Protein 5NRH (pdb70)

Secondary structure (DSSP, 8-state):
---GGGG-EEEEE---SSTTHHHHHHHHHHHHHHHHHTT-EEEEE-TTTS-TTHHHHTT--EEEE---SGGGTSSHHHHHHHHTT-EESS--HHHHHHHT-HHHHHHHHHHHT-----EEEEETTS-HHHHHHHHHHHH-S-EEEEESS--SSSPPEEE-SGGGHHHHHHHHHHH-SEEEEEE---EEEEEEEEEETT--PPPEEEE-SSSSS-HIIIII-S--EEESS-S--HHHHHHHHHHHHHHHHHTT--SEEEEEEEEETT--EEEEEEESS---STTSHHHHHHHTTT--HHHHHHHHHHTT--/--GGGG-EEEEE---SSTTHHHHHHHHHHHHHHHHHTT-EEEEE-TTTS-TTHHHHSS--EEEE---SGGGTSSHHHHHHHHTT-EESS--HHHHHHHH-HHHHHHHHHHHT-----EEEEETTS-HHHHHHHHHHHH-SSEEEEESS-GGGTT-EEE-SGGGHHHHHHHHHTT-SEEEEEE---EEEEEEEEEETT--PPPEEEE-SSSS--HHHHHT-S--EEESS-SS-HHHHHHHHHHHHHHHHTTT--SEEEEEEEEETTS-EEEEEEESS---STT-HHHHHHHHTT--HHHHHHHHHHTT--

Solvent-accessible surface area: 24929 Å² total; per-residue (Å²): 135,56,76,46,169,140,1,30,67,0,0,0,0,9,1,4,102,28,104,66,81,125,55,0,19,73,5,0,134,70,0,17,95,3,0,103,98,38,54,7,72,2,62,66,1,22,11,26,137,91,93,2,21,11,1,124,112,75,47,11,60,14,0,2,21,10,7,46,12,42,38,1,14,35,0,38,0,7,0,0,0,53,37,23,61,7,114,27,4,22,3,27,12,28,1,2,9,0,3,48,12,25,14,19,1,0,8,0,0,69,65,25,56,3,42,11,1,55,27,34,29,0,75,111,69,44,92,39,54,41,58,3,128,84,0,34,89,135,22,29,65,36,0,32,4,11,9,1,29,51,63,66,92,30,79,48,91,29,6,123,46,50,130,44,0,37,73,18,0,75,81,8,0,126,80,28,145,32,0,0,0,3,89,6,18,82,66,39,11,22,7,0,2,1,0,0,10,119,27,95,2,18,0,0,77,4,47,26,75,54,94,48,39,47,145,96,6,96,148,104,22,161,83,19,92,52,71,49,116,3,68,41,87,87,77,83,32,59,65,1,35,135,17,0,51,93,0,0,65,20,0,25,1,83,43,10,0,30,0,11,0,37,9,31,86,83,27,70,15,45,0,25,36,7,31,15,12,13,23,5,4,124,145,15,16,1,16,93,0,0,157,56,69,50,21,17,55,32,102,0,0,30,67,2,0,21,91,10,23,172,171,61,44,171,124,2,30,65,0,0,0,0,16,1,4,109,28,97,16,82,102,26,0,50,61,5,0,128,33,0,32,97,3,0,116,100,37,53,5,66,1,59,71,0,5,11,45,134,84,70,3,26,11,0,143,117,72,34,8,78,15,0,2,9,7,4,29,8,35,36,1,36,35,0,38,0,8,0,0,1,55,34,20,60,8,125,28,5,12,2,29,15,27,1,2,7,0,5,38,5,19,18,23,0,1,7,0,0,65,56,24,61,4,44,13,0,61,29,44,29,0,75,113,68,51,94,32,64,48,54,2,118,42,0,32,85,120,15,27,62,39,0,32,0,10,1,1,39,49,18,15,19,46,18,19,87,38,8,134,57,44,143,47,0,38,72,16,0,101,75,3,3,142,68,24,144,25,0,0,0,4,84,10,22,86,64,39,7,25,7,0,5,4,6,0,19,119,30,99,4,20,0,0,81,5,57,27,70,55,102,41,22,45,62,102,9,48,62,110,17,126,88,14,112,55,73,50,118,1,72,36,87,88,78,84,28,62,85,4,38,142,19,0,73,91,0,0,73,20,0,26,1,62,58,4,0,23,0,8,0,35,8,27,89,81,19,70,14,43,0,27,27,10,43,22,17,5,19,1,20,96,94,19,6,0,2,45,0,0,133,55,73,69,22,35,51,32,101,0,0,34,65,1,0,33,56,10,27,172

CATH classification: 3.40.50.20 (+1 more: 3.30.1490.20)

Foldseek 3Di:
DDDLVLQPAEEEEAQEDDPCNPLRNQQSVLLQVLSVVVVHNYDYDYVNPDPPLCCLVVPPQEYEQSDDDDCSQQQNVLVVCVVSNYFYFKFHRQLRNLQLQQQVLVVLCVVVVQFAFDKDKDFQPDPLLVVLVVRCVVQNDFKWKAARNHPDPDFIDTRGDSVCRSVSRNVNNVTHRMIIIGRDADDFFKWKAWFAAPDPFFIWTWAFPDDDCGPCSVPPDPPIDTDPVRPDDPVLRVVVNVSFVVSSVSSRIDRGWMWIWTAHNVGDIHTRGIGRNFGRHPVTDVQVRCVVVPQHSSNRSVRSSVVSRD/DQLCLQWAEEEAFQEDDPCSVLRVQLSVLLQVLSVVVVHNYDYDHVVVDDDLCCLVVTNQEYEQSYFDDCSQQQNVLVVCVVSNHFYFKFHNQLRNCQLQQVNLVVLCVVVVQFAFDKDKDFAPDPLLVVLVVRCVPQNDFKWKAARHDPLQPLTDTRGDSVCRSVSNNSRNVVHRMMMIGRDADQWFKWKAWFAAPDDFFIKTKAFPDDDCHSCNAPPDDPIDIDPVRPDDPVLRVVVNVSQVVSSVSSRIDGGWMWIWTAHNVGDIHTRGIGRNFGRRVPTPVQVRCVSVPHHSSNRSVRSSVVSND

Organism: Burkholderia pseudomallei (strain K96243) (NCBI:txid272560)

Sequence (619 aa):
GIDPKRFGKVAVLLGGDDSAEREEVSLNSGRLVLQGLRDAGIDAHPFDPAQRPLAALKDEGFVRAFNALHGGYGENGQIQGALDFYGIRRYTGSGVLGSALGLDKKFRTKLVWQQTGIPTPPFETVMRGDDYAARAQDIVAKLGVPLFVKPASSEGSSVAVEKVKSADALPAALEEAAKHDKIVIVEKSIEGGGEYTACIAADLDLPLIRIVPAGEFYDYHAKYIANDTQYLIPCGLDAAKEAEFKRIARRAFDVLGCTTDDWGRADFMLDAAGNPYFLEVNTAPGMTDHSLPPKAARAVGIGYSELVVKVLSLTLDIDPKRFGKVAVLLGGDSAEREVSLNSGRLVLQGLRDAGIDAHPFDPAQQRPLAALKDEGFVVRAFNALHGGYGEENGQIQGALDFYGIRYTGSGVLGSALGLDKFRTKLVWQQTGIPTPPFETVMRGDDYAARRAQDIVAKLGVPLFVKPASEGSSVAVEKVKSADDALPAALEEAAKHDKIVIVEKSIEEGGGEYTACIAADLDLPLIRIVPAGEEFYDYHAKYIANDTQQYLIPCGLDAAKEAEFKRIARRAFDVLGCTDWGRADFMLDAAGNPYFLEVNTAPGMTDHSLPPKAARAVGIGYSELVVKVLSLTLD

Structure (mmCIF, N/CA/C/O backbone):
data_5NRH
#
_entry.id   5NRH
#
_cell.length_a   69.648
_cell.length_b   61.150
_cell.length_c   70.079
_cell.angle_alpha   90.00
_cell.angle_beta   90.17
_cell.angle_gamma   90.00
#
_symmetry.space_group_name_H-M   'P 1 21 1'
#
loop_
_entity.id
_entity.type
_entity.pdbx_description
1 polymer 'D-alanine--D-alanine ligase'
2 non-polymer 'ADENOSINE MONOPHOSPHATE'
3 non-polymer 'MAGNESIUM ION'
4 non-polymer 'SULFATE ION'
5 non-polymer 1,2-ETHANEDIOL
6 water water
#
loop_
_atom_site.group_PDB
_atom_site.id
_atom_site.type_symbol
_atom_site.label_atom_id
_atom_site.label_alt_id
_atom_site.label_comp_id
_atom_site.label_asym_id
_atom_site.label_entity_id
_atom_site.label_seq_id
_atom_site.pdbx_PDB_ins_code
_atom_site.Cartn_x
_atom_site.Cartn_y
_atom_site.Cartn_z
_atom_site.occupancy
_atom_site.B_iso_or_equiv
_atom_site.auth_seq_id
_atom_site.auth_comp_id
_atom_site.auth_asym_id
_atom_site.auth_atom_id
_atom_site.pdbx_PDB_model_num
ATOM 1 N N . GLY A 1 3 ? 66.696 43.445 81.806 1.00 50.63 3 GLY A N 1
ATOM 2 C CA . GLY A 1 3 ? 66.727 44.865 82.318 1.00 48.71 3 GLY A CA 1
ATOM 3 C C . GLY A 1 3 ? 66.723 45.895 81.186 1.00 39.05 3 GLY A C 1
ATOM 4 O O . GLY A 1 3 ? 67.710 46.552 80.951 1.00 55.35 3 GLY A O 1
ATOM 5 N N . ILE A 1 4 ? 65.583 45.972 80.486 1.00 40.61 4 ILE A N 1
ATOM 6 C CA . ILE A 1 4 ? 65.320 46.848 79.328 1.00 36.92 4 ILE A CA 1
ATOM 7 C C . ILE A 1 4 ? 64.478 48.009 79.766 1.00 32.46 4 ILE A C 1
ATOM 8 O O . ILE A 1 4 ? 63.457 47.821 80.376 1.00 36.51 4 ILE A O 1
ATOM 13 N N . ASP A 1 5 ? 64.905 49.233 79.451 1.00 32.77 5 ASP A N 1
ATOM 14 C CA . ASP A 1 5 ? 64.147 50.408 79.744 1.00 32.93 5 ASP A CA 1
ATOM 15 C C . ASP A 1 5 ? 62.805 50.262 79.032 1.00 33.21 5 ASP A C 1
ATOM 16 O O . ASP A 1 5 ? 62.782 50.043 77.813 1.00 32.11 5 ASP A O 1
ATOM 21 N N . PRO A 1 6 ? 61.678 50.359 79.778 1.00 30.97 6 PRO A N 1
ATOM 22 C CA . PRO A 1 6 ? 60.380 50.112 79.064 1.00 30.53 6 PRO A CA 1
ATOM 23 C C . PRO A 1 6 ? 60.134 51.117 77.929 1.00 27.51 6 PRO A C 1
ATOM 24 O O . PRO A 1 6 ? 59.345 50.865 77.031 1.00 25.99 6 PRO A O 1
ATOM 28 N N . LYS A 1 7 ? 60.788 52.261 77.932 1.00 30.43 7 LYS A N 1
ATOM 29 C CA . LYS A 1 7 ? 60.720 53.234 76.834 1.00 28.79 7 LYS A CA 1
ATOM 30 C C . LYS A 1 7 ? 61.156 52.682 75.512 1.00 26.65 7 LYS A C 1
ATOM 31 O O . LYS A 1 7 ? 60.576 53.060 74.469 1.00 28.87 7 LYS A O 1
ATOM 37 N N . ARG A 1 8 ? 62.070 51.724 75.513 1.00 27.59 8 ARG A N 1
ATOM 38 C CA . ARG A 1 8 ? 62.581 51.130 74.293 1.00 26.87 8 ARG A CA 1
ATOM 39 C C . ARG A 1 8 ? 61.487 50.403 73.499 1.00 25.01 8 ARG A C 1
ATOM 40 O O . ARG A 1 8 ? 61.575 50.253 72.238 1.00 27.10 8 ARG A O 1
ATOM 55 N N . PHE A 1 9 ? 60.454 49.957 74.196 1.00 23.49 9 PHE A N 1
ATOM 56 C CA . PHE A 1 9 ? 59.332 49.345 73.530 1.00 19.96 9 PHE A CA 1
ATOM 57 C C . PHE A 1 9 ? 58.366 50.283 72.820 1.00 19.59 9 PHE A C 1
ATOM 58 O O . PHE A 1 9 ? 57.612 49.821 71.915 1.00 18.96 9 PHE A O 1
ATOM 66 N N . GLY A 1 10 ? 58.363 51.555 73.187 1.00 19.45 10 GLY A N 1
ATOM 67 C CA . GLY A 1 10 ? 57.473 52.486 72.498 1.00 20.46 10 GLY A CA 1
ATOM 68 C C . GLY A 1 10 ? 56.014 52.125 72.776 1.00 18.31 10 GLY A C 1
ATOM 69 O O . GLY A 1 10 ? 55.661 51.567 73.860 1.00 18.60 10 GLY A O 1
ATOM 70 N N . LYS A 1 11 ? 55.177 52.538 71.862 1.00 17.20 11 LYS A N 1
ATOM 71 C CA . LYS A 1 11 ? 53.731 52.375 71.981 1.00 15.43 11 LYS A CA 1
ATOM 72 C C . LYS A 1 11 ? 53.284 51.005 71.469 1.00 16.00 11 LYS A C 1
ATOM 73 O O . LYS A 1 11 ? 53.506 50.673 70.311 1.00 15.49 11 LYS A O 1
ATOM 79 N N . VAL A 1 12 ? 52.744 50.182 72.364 1.00 14.54 12 VAL A N 1
ATOM 80 C CA . VAL A 1 12 ? 52.516 48.760 72.161 1.00 14.62 12 VAL A CA 1
ATOM 81 C C . VAL A 1 12 ? 51.034 48.456 72.144 1.00 14.89 12 VAL A C 1
ATOM 82 O O . VAL A 1 12 ? 50.282 48.898 72.999 1.00 15.68 12 VAL A O 1
ATOM 86 N N . ALA A 1 13 ? 50.615 47.669 71.142 1.00 13.81 13 ALA A N 1
ATOM 87 C CA . ALA A 1 13 ? 49.241 47.155 71.117 1.00 13.56 13 ALA A CA 1
ATOM 88 C C . ALA A 1 13 ? 49.217 45.702 71.581 1.00 13.66 13 ALA A C 1
ATOM 89 O O . ALA A 1 13 ? 50.148 44.933 71.311 1.00 16.17 13 ALA A O 1
ATOM 91 N N . VAL A 1 14 ? 48.196 45.342 72.366 1.00 12.90 14 VAL A N 1
ATOM 92 C CA . VAL A 1 14 ? 47.954 43.933 72.650 1.00 13.43 14 VAL A CA 1
ATOM 93 C C . VAL A 1 14 ? 46.749 43.534 71.807 1.00 12.63 14 VAL A C 1
ATOM 94 O O . VAL A 1 14 ? 45.663 44.047 72.015 1.00 14.50 14 VAL A O 1
ATOM 98 N N . LEU A 1 15 ? 47.002 42.659 70.820 1.00 12.88 15 LEU A N 1
ATOM 99 C CA . LEU A 1 15 ? 45.937 42.239 69.917 1.00 14.05 15 LEU A CA 1
ATOM 100 C C . LEU A 1 15 ? 45.140 41.144 70.640 1.00 13.20 15 LEU A C 1
ATOM 101 O O . LEU A 1 15 ? 45.731 40.106 71.040 1.00 14.59 15 LEU A O 1
ATOM 106 N N . LEU A 1 16 ? 43.856 41.361 70.850 1.00 14.69 16 LEU A N 1
ATOM 107 C CA . LEU A 1 16 ? 43.025 40.457 71.582 1.00 14.89 16 LEU A CA 1
ATOM 108 C C . LEU A 1 16 ? 41.627 40.439 71.077 1.00 18.50 16 LEU A C 1
ATOM 109 O O . LEU A 1 16 ? 41.190 41.400 70.466 1.00 18.74 16 LEU A O 1
ATOM 114 N N . GLY A 1 17 ? 40.909 39.356 71.361 1.00 17.71 17 GLY A N 1
ATOM 115 C CA . GLY A 1 17 ? 39.522 39.253 70.956 1.00 19.15 17 GLY A CA 1
ATOM 116 C C . GLY A 1 17 ? 39.399 38.624 69.599 1.00 22.15 17 GLY A C 1
ATOM 117 O O . GLY A 1 17 ? 39.571 37.403 69.455 1.00 20.99 17 GLY A O 1
ATOM 118 N N . GLY A 1 18 ? 39.157 39.458 68.589 1.00 20.24 18 GLY A N 1
ATOM 119 C CA . GLY A 1 18 ? 38.933 38.933 67.236 1.00 21.78 18 GLY A CA 1
ATOM 120 C C . GLY A 1 18 ? 37.588 38.324 67.039 1.00 22.08 18 GLY A C 1
ATOM 121 O O . GLY A 1 18 ? 36.700 38.468 67.855 1.00 26.46 18 GLY A O 1
ATOM 122 N N . ASP A 1 19 ? 37.453 37.594 65.922 1.00 23.86 19 ASP A N 1
ATOM 123 C CA A ASP A 1 19 ? 36.179 37.043 65.416 0.50 25.35 19 ASP A CA 1
ATOM 124 C CA B ASP A 1 19 ? 36.135 37.047 65.484 0.50 27.22 19 ASP A CA 1
ATOM 125 C C . ASP A 1 19 ? 36.106 35.515 65.545 1.00 24.84 19 ASP A C 1
ATOM 126 O O . ASP A 1 19 ? 35.050 34.910 65.271 1.00 32.47 19 ASP A O 1
ATOM 135 N N . SER A 1 20 ? 37.234 34.875 65.875 1.00 25.56 20 SER A N 1
ATOM 136 C CA . SER A 1 20 ? 37.301 33.411 65.815 1.00 26.47 20 SER A CA 1
ATOM 137 C C . SER A 1 20 ? 36.524 32.733 66.954 1.00 28.37 20 SER A C 1
ATOM 138 O O . SER A 1 20 ? 36.097 33.355 67.903 1.00 28.18 20 SER A O 1
ATOM 141 N N . ALA A 1 21 ? 36.362 31.419 66.819 1.00 27.73 21 ALA A N 1
ATOM 142 C CA . ALA A 1 21 ? 35.752 30.599 67.855 1.00 27.31 21 ALA A CA 1
ATOM 143 C C . ALA A 1 21 ? 36.543 30.595 69.152 1.00 30.24 21 ALA A C 1
ATOM 144 O O . ALA A 1 21 ? 36.026 30.136 70.166 1.00 33.79 21 ALA A O 1
ATOM 146 N N . GLU A 1 22 ? 37.761 31.138 69.131 1.00 27.08 22 GLU A N 1
ATOM 147 C CA . GLU A 1 22 ? 38.603 31.232 70.341 1.00 25.98 22 GLU A CA 1
ATOM 148 C C . GLU A 1 22 ? 38.734 32.660 70.806 1.00 27.58 22 GLU A C 1
ATOM 149 O O . GLU A 1 22 ? 39.640 32.960 71.607 1.00 26.17 22 GLU A O 1
ATOM 155 N N . ARG A 1 23 ? 37.711 33.468 70.507 1.00 27.09 23 ARG A N 1
ATOM 156 C CA . ARG A 1 23 ? 37.665 34.883 70.989 1.00 33.90 23 ARG A CA 1
ATOM 157 C C . ARG A 1 23 ? 37.798 34.917 72.542 1.00 30.75 23 ARG A C 1
ATOM 158 O O . ARG A 1 23 ? 38.476 35.784 73.063 1.00 29.39 23 ARG A O 1
ATOM 166 N N . GLU A 1 24 ? 37.085 34.030 73.235 1.00 30.96 24 GLU A N 1
ATOM 167 C CA A GLU A 1 24 ? 37.086 34.153 74.704 0.50 30.47 24 GLU A CA 1
ATOM 168 C CA B GLU A 1 24 ? 37.044 34.003 74.701 0.50 32.06 24 GLU A CA 1
ATOM 169 C C . GLU A 1 24 ? 38.428 33.754 75.357 1.00 26.56 24 GLU A C 1
ATOM 170 O O . GLU A 1 24 ? 38.803 34.468 76.250 1.00 32.58 24 GLU A O 1
ATOM 181 N N . VAL A 1 25 ? 39.197 32.774 74.888 1.00 23.87 25 VAL A N 1
ATOM 182 C CA . VAL A 1 25 ? 40.524 32.461 75.439 1.00 23.67 25 VAL A CA 1
ATOM 183 C C . VAL A 1 25 ? 41.422 33.644 75.098 1.00 21.37 25 VAL A C 1
ATOM 184 O O . VAL A 1 25 ? 42.341 34.019 75.859 1.00 21.34 25 VAL A O 1
ATOM 188 N N . SER A 1 26 ? 41.243 34.232 73.915 1.00 21.57 26 SER A N 1
ATOM 189 C CA . SER A 1 26 ? 42.030 35.394 73.511 1.00 19.44 26 SER A CA 1
ATOM 190 C C . SER A 1 26 ? 41.751 36.603 74.378 1.00 18.40 26 SER A C 1
ATOM 191 O O . SER A 1 26 ? 42.685 37.316 74.746 1.00 17.74 26 SER A O 1
ATOM 194 N N . LEU A 1 27 ? 40.474 36.895 74.646 1.00 19.55 27 LEU A N 1
ATOM 195 C CA . LEU A 1 27 ? 40.177 38.019 75.551 1.00 21.58 27 LEU A CA 1
ATOM 196 C C . LEU A 1 27 ? 40.880 37.797 76.917 1.00 19.97 27 LEU A C 1
ATOM 197 O O . LEU A 1 27 ? 41.492 38.699 77.489 1.00 20.03 27 LEU A O 1
ATOM 202 N N . ASN A 1 28 ? 40.772 36.583 77.435 1.00 23.04 28 ASN A N 1
ATOM 203 C CA . ASN A 1 28 ? 41.368 36.239 78.762 1.00 23.14 28 ASN A CA 1
ATOM 204 C C . ASN A 1 28 ? 42.876 36.404 78.722 1.00 20.67 28 ASN A C 1
ATOM 205 O O . ASN A 1 28 ? 43.480 37.026 79.603 1.00 21.05 28 ASN A O 1
ATOM 210 N N . SER A 1 29 ? 43.505 35.811 77.758 1.00 19.86 29 SER A N 1
ATOM 211 C CA . SER A 1 29 ? 44.949 35.862 77.600 1.00 18.17 29 SER A CA 1
ATOM 212 C C . SER A 1 29 ? 45.379 37.351 77.429 1.00 16.54 29 SER A C 1
ATOM 213 O O . SER A 1 29 ? 46.286 37.828 78.052 1.00 16.84 29 SER A O 1
ATOM 216 N N . GLY A 1 30 ? 44.735 38.050 76.496 1.00 15.84 30 GLY A N 1
ATOM 217 C CA . GLY A 1 30 ? 45.146 39.409 76.173 1.00 15.72 30 GLY A CA 1
ATOM 218 C C . GLY A 1 30 ? 45.010 40.383 77.311 1.00 15.20 30 GLY A C 1
ATOM 219 O O . GLY A 1 30 ? 45.864 41.225 77.489 1.00 14.75 30 GLY A O 1
ATOM 220 N N . ARG A 1 31 ? 43.952 40.254 78.089 1.00 16.97 31 ARG A N 1
ATOM 221 C CA . ARG A 1 31 ? 43.815 41.139 79.258 1.00 16.81 31 ARG A CA 1
ATOM 222 C C . ARG A 1 31 ? 44.949 40.896 80.252 1.00 15.75 31 ARG A C 1
ATOM 223 O O . ARG A 1 31 ? 45.488 41.850 80.822 1.00 16.86 31 ARG A O 1
ATOM 231 N N . LEU A 1 32 ? 45.367 39.656 80.430 1.00 16.06 32 LEU A N 1
ATOM 232 C CA . LEU A 1 32 ? 46.474 39.378 81.316 1.00 16.20 32 LEU A CA 1
ATOM 233 C C . LEU A 1 32 ? 47.795 39.815 80.767 1.00 14.64 32 LEU A C 1
ATOM 234 O O . LEU A 1 32 ? 48.642 40.330 81.490 1.00 16.53 32 LEU A O 1
ATOM 239 N N . VAL A 1 33 ? 48.001 39.671 79.456 1.00 14.41 33 VAL A N 1
ATOM 240 C CA . VAL A 1 33 ? 49.195 40.108 78.834 1.00 13.87 33 VAL A CA 1
ATOM 241 C C . VAL A 1 33 ? 49.312 41.629 78.986 1.00 14.32 33 VAL A C 1
ATOM 242 O O . VAL A 1 33 ? 50.373 42.158 79.309 1.00 14.96 33 VAL A O 1
ATOM 246 N N . LEU A 1 34 ? 48.207 42.329 78.711 1.00 14.33 34 LEU A N 1
ATOM 247 C CA . LEU A 1 34 ? 48.161 43.757 78.832 1.00 15.00 34 LEU A CA 1
ATOM 248 C C . LEU A 1 34 ? 48.616 44.194 80.275 1.00 15.57 34 LEU A C 1
ATOM 249 O O . LEU A 1 34 ? 49.466 45.097 80.428 1.00 17.67 34 LEU A O 1
ATOM 254 N N . GLN A 1 35 ? 48.078 43.513 81.310 1.00 16.22 35 GLN A N 1
ATOM 255 C CA . GLN A 1 35 ? 48.456 43.866 82.677 1.00 19.00 35 GLN A CA 1
ATOM 256 C C . GLN A 1 35 ? 49.939 43.540 82.888 1.00 17.37 35 GLN A C 1
ATOM 257 O O . GLN A 1 35 ? 50.647 44.262 83.567 1.00 19.41 35 GLN A O 1
ATOM 263 N N . GLY A 1 36 ? 50.412 42.406 82.403 1.00 16.61 36 GLY A N 1
ATOM 264 C CA . GLY A 1 36 ? 51.814 42.097 82.507 1.00 17.55 36 GLY A CA 1
ATOM 265 C C . GLY A 1 36 ? 52.783 43.109 81.943 1.00 17.74 36 GLY A C 1
ATOM 266 O O . GLY A 1 36 ? 53.842 43.408 82.491 1.00 19.02 36 GLY A O 1
ATOM 267 N N . LEU A 1 37 ? 52.417 43.632 80.760 1.00 16.94 37 LEU A N 1
ATOM 268 C CA . LEU A 1 37 ? 53.214 44.677 80.145 1.00 17.31 37 LEU A CA 1
ATOM 269 C C . LEU A 1 37 ? 53.118 45.980 80.935 1.00 17.87 37 LEU A C 1
ATOM 270 O O . LEU A 1 37 ? 54.138 46.659 81.127 1.00 20.97 37 LEU A O 1
ATOM 275 N N . ARG A 1 38 ? 51.923 46.340 81.366 1.00 18.58 38 ARG A N 1
ATOM 276 C CA . ARG A 1 38 ? 51.783 47.626 82.104 1.00 21.54 38 ARG A CA 1
ATOM 277 C C . ARG A 1 38 ? 52.462 47.489 83.479 1.00 22.79 38 ARG A C 1
ATOM 278 O O . ARG A 1 38 ? 53.021 48.468 83.989 1.00 24.89 38 ARG A O 1
ATOM 293 N N . ASP A 1 39 ? 52.501 46.291 84.077 1.00 24.12 39 ASP A N 1
ATOM 294 C CA . ASP A 1 39 ? 53.228 46.083 85.336 1.00 25.22 39 ASP A CA 1
ATOM 295 C C . ASP A 1 39 ? 54.694 46.372 85.163 1.00 27.47 39 ASP A C 1
ATOM 296 O O . ASP A 1 39 ? 55.351 46.806 86.125 1.00 30.61 39 ASP A O 1
ATOM 301 N N . ALA A 1 40 ? 55.226 46.206 83.968 1.00 23.70 40 ALA A N 1
ATOM 302 C CA . ALA A 1 40 ? 56.611 46.531 83.668 1.00 28.31 40 ALA A CA 1
ATOM 303 C C . ALA A 1 40 ? 56.845 47.989 83.238 1.00 26.75 40 ALA A C 1
ATOM 304 O O . ALA A 1 40 ? 57.990 48.357 82.851 1.00 32.81 40 ALA A O 1
ATOM 306 N N . GLY A 1 41 ? 55.774 48.800 83.278 1.00 23.96 41 GLY A N 1
ATOM 307 C CA . GLY A 1 41 ? 55.800 50.224 82.855 1.00 22.93 41 GLY A CA 1
ATOM 308 C C . GLY A 1 41 ? 55.860 50.439 81.370 1.00 23.10 41 GLY A C 1
ATOM 309 O O . GLY A 1 41 ? 56.224 51.519 80.887 1.00 28.41 41 GLY A O 1
ATOM 310 N N . ILE A 1 42 ? 55.382 49.466 80.593 1.00 22.08 42 ILE A N 1
ATOM 311 C CA . ILE A 1 42 ? 55.373 49.579 79.137 1.00 19.04 42 ILE A CA 1
ATOM 312 C C . ILE A 1 42 ? 54.053 50.246 78.690 1.00 20.60 42 ILE A C 1
ATOM 313 O O . ILE A 1 42 ? 53.022 50.026 79.276 1.00 19.55 42 ILE A O 1
ATOM 318 N N . ASP A 1 43 ? 54.164 51.080 77.632 1.00 19.74 43 ASP A N 1
ATOM 319 C CA . ASP A 1 43 ? 53.058 51.870 77.126 1.00 18.86 43 ASP A CA 1
ATOM 320 C C . ASP A 1 43 ? 52.170 50.988 76.219 1.00 18.73 43 ASP A C 1
ATOM 321 O O . ASP A 1 43 ? 52.092 51.122 75.002 1.00 18.70 43 ASP A O 1
ATOM 326 N N . ALA A 1 44 ? 51.402 50.112 76.859 1.00 17.98 44 ALA A N 1
ATOM 327 C CA . ALA A 1 44 ? 50.626 49.131 76.185 1.00 16.33 44 ALA A CA 1
ATOM 328 C C . ALA A 1 44 ? 49.152 49.418 76.272 1.00 16.46 44 ALA A C 1
ATOM 329 O O . ALA A 1 44 ? 48.654 49.890 77.314 1.00 17.53 44 ALA A O 1
ATOM 331 N N . HIS A 1 45 ? 48.443 49.027 75.194 1.00 15.85 45 HIS A N 1
ATOM 332 C CA . HIS A 1 45 ? 47.023 49.341 75.048 1.00 15.87 45 HIS A CA 1
ATOM 333 C C . HIS A 1 45 ? 46.344 48.168 74.339 1.00 14.42 45 HIS A C 1
ATOM 334 O O . HIS A 1 45 ? 46.947 47.575 73.473 1.00 16.55 45 HIS A O 1
ATOM 341 N N . PRO A 1 46 ? 45.102 47.878 74.716 1.00 16.10 46 PRO A N 1
ATOM 342 C CA . PRO A 1 46 ? 44.406 46.835 74.029 1.00 16.77 46 PRO A CA 1
ATOM 343 C C . PRO A 1 46 ? 43.988 47.268 72.634 1.00 16.64 46 PRO A C 1
ATOM 344 O O . PRO A 1 46 ? 43.717 48.439 72.399 1.00 18.71 46 PRO A O 1
ATOM 348 N N . PHE A 1 47 ? 43.873 46.279 71.752 1.00 15.59 47 PHE A N 1
ATOM 349 C CA . PHE A 1 47 ? 43.450 46.541 70.339 1.00 15.73 47 PHE A CA 1
ATOM 350 C C . PHE A 1 47 ? 42.729 45.310 69.839 1.00 15.82 47 PHE A C 1
ATOM 351 O O . PHE A 1 47 ? 43.397 44.292 69.583 1.00 16.00 47 PHE A O 1
ATOM 359 N N . ASP A 1 48 ? 41.411 45.393 69.718 1.00 16.80 48 ASP A N 1
ATOM 360 C CA . ASP A 1 48 ? 40.670 44.270 69.249 1.00 19.44 48 ASP A CA 1
ATOM 361 C C . ASP A 1 48 ? 40.399 44.503 67.754 1.00 19.14 48 ASP A C 1
ATOM 362 O O . ASP A 1 48 ? 39.582 45.345 67.373 1.00 19.99 48 ASP A O 1
ATOM 367 N N . PRO A 1 49 ? 41.045 43.670 66.892 1.00 18.10 49 PRO A N 1
ATOM 368 C CA . PRO A 1 49 ? 40.854 43.915 65.444 1.00 20.72 49 PRO A CA 1
ATOM 369 C C . PRO A 1 49 ? 39.468 43.619 64.910 1.00 21.38 49 PRO A C 1
ATOM 370 O O . PRO A 1 49 ? 39.193 43.934 63.755 1.00 22.87 49 PRO A O 1
ATOM 374 N N . ALA A 1 50 ? 38.604 42.985 65.697 1.00 22.17 50 ALA A N 1
ATOM 375 C CA . ALA A 1 50 ? 37.270 42.768 65.246 1.00 22.70 50 ALA A CA 1
ATOM 376 C C . ALA A 1 50 ? 36.466 44.033 65.395 1.00 21.34 50 ALA A C 1
ATOM 377 O O . ALA A 1 50 ? 35.419 44.149 64.741 1.00 23.56 50 ALA A O 1
ATOM 379 N N . GLN A 1 51 ? 36.945 44.972 66.222 1.00 23.07 51 GLN A N 1
ATOM 380 C CA . GLN A 1 51 ? 36.187 46.148 66.596 1.00 22.46 51 GLN A CA 1
ATOM 381 C C . GLN A 1 51 ? 36.839 47.480 66.434 1.00 22.75 51 GLN A C 1
ATOM 382 O O . GLN A 1 51 ? 36.257 48.505 66.798 1.00 26.10 51 GLN A O 1
ATOM 388 N N . ARG A 1 52 ? 37.963 47.498 65.799 1.00 23.77 52 ARG A N 1
ATOM 389 C CA . ARG A 1 52 ? 38.715 48.692 65.534 1.00 22.80 52 ARG A CA 1
ATOM 390 C C . ARG A 1 52 ? 39.300 48.492 64.168 1.00 22.96 52 ARG A C 1
ATOM 391 O O . ARG A 1 52 ? 39.646 47.378 63.841 1.00 23.18 52 ARG A O 1
ATOM 399 N N . PRO A 1 53 ? 39.462 49.551 63.374 1.00 21.47 53 PRO A N 1
ATOM 400 C CA . PRO A 1 53 ? 40.071 49.358 62.071 1.00 21.55 53 PRO A CA 1
ATOM 401 C C . PRO A 1 53 ? 41.561 49.063 62.178 1.00 19.81 53 PRO A C 1
ATOM 402 O O . PRO A 1 53 ? 42.295 49.786 62.899 1.00 19.13 53 PRO A O 1
ATOM 406 N N . LEU A 1 54 ? 42.051 48.048 61.459 1.00 18.47 54 LEU A N 1
ATOM 407 C CA . LEU A 1 54 ? 43.450 47.667 61.617 1.00 21.69 54 LEU A CA 1
ATOM 408 C C . LEU A 1 54 ? 44.454 48.751 61.288 1.00 18.58 54 LEU A C 1
ATOM 409 O O . LEU A 1 54 ? 45.522 48.840 61.897 1.00 19.39 54 LEU A O 1
ATOM 414 N N . ALA A 1 55 ? 44.101 49.603 60.299 1.00 18.74 55 ALA A N 1
ATOM 415 C CA . ALA A 1 55 ? 44.986 50.692 59.883 1.00 20.92 55 ALA A CA 1
ATOM 416 C C . ALA A 1 55 ? 45.283 51.647 61.017 1.00 18.11 55 ALA A C 1
ATOM 417 O O . ALA A 1 55 ? 46.288 52.360 60.930 1.00 17.97 55 ALA A O 1
ATOM 419 N N . ALA A 1 56 ? 44.403 51.705 62.011 1.00 17.68 56 ALA A N 1
ATOM 420 C CA . ALA A 1 56 ? 44.658 52.563 63.212 1.00 17.75 56 ALA A CA 1
ATOM 421 C C . ALA A 1 56 ? 45.928 52.204 63.931 1.00 15.45 56 ALA A C 1
ATOM 422 O O . ALA A 1 56 ? 46.484 53.075 64.608 1.00 17.50 56 ALA A O 1
ATOM 424 N N . LEU A 1 57 ? 46.403 50.941 63.795 1.00 16.20 57 LEU A N 1
ATOM 425 C CA . LEU A 1 57 ? 47.710 50.652 64.407 1.00 16.34 57 LEU A CA 1
ATOM 426 C C . LEU A 1 57 ? 48.780 51.578 63.860 1.00 16.03 57 LEU A C 1
ATOM 427 O O . LEU A 1 57 ? 49.523 52.192 64.601 1.00 18.82 57 LEU A O 1
ATOM 432 N N . LYS A 1 58 ? 48.854 51.713 62.535 1.00 16.15 58 LYS A N 1
ATOM 433 C CA . LYS A 1 58 ? 49.840 52.595 61.920 1.00 16.02 58 LYS A CA 1
ATOM 434 C C . LYS A 1 58 ? 49.445 54.060 62.180 1.00 16.82 58 LYS A C 1
ATOM 435 O O . LYS A 1 58 ? 50.294 54.893 62.512 1.00 18.52 58 LYS A O 1
ATOM 441 N N . ASP A 1 59 ? 48.174 54.382 61.967 1.00 16.18 59 ASP A N 1
ATOM 442 C CA . ASP A 1 59 ? 47.773 55.798 62.000 1.00 16.87 59 ASP A CA 1
ATOM 443 C C . ASP A 1 59 ? 47.927 56.366 63.417 1.00 16.98 59 ASP A C 1
ATOM 444 O O . ASP A 1 59 ? 48.259 57.564 63.518 1.00 18.63 59 ASP A O 1
ATOM 449 N N . GLU A 1 60 ? 47.695 55.544 64.474 1.00 16.88 60 GLU A N 1
ATOM 450 C CA . GLU A 1 60 ? 47.842 56.015 65.863 1.00 18.72 60 GLU A CA 1
ATOM 451 C C . GLU A 1 60 ? 49.247 55.862 66.369 1.00 19.04 60 GLU A C 1
ATOM 452 O O . GLU A 1 60 ? 49.492 56.139 67.516 1.00 22.21 60 GLU A O 1
ATOM 458 N N . GLY A 1 61 ? 50.159 55.388 65.537 1.00 15.96 61 GLY A N 1
ATOM 459 C CA . GLY A 1 61 ? 51.564 55.329 65.908 1.00 16.62 61 GLY A CA 1
ATOM 460 C C . GLY A 1 61 ? 52.013 54.164 66.771 1.00 16.24 61 GLY A C 1
ATOM 461 O O . GLY A 1 61 ? 52.970 54.271 67.498 1.00 18.89 61 GLY A O 1
ATOM 462 N N . PHE A 1 62 ? 51.278 53.078 66.787 1.00 15.53 62 PHE A N 1
ATOM 463 C CA . PHE A 1 62 ? 51.752 51.870 67.467 1.00 15.92 62 PHE A CA 1
ATOM 464 C C . PHE A 1 62 ? 52.966 51.353 66.680 1.00 15.72 62 PHE A C 1
ATOM 465 O O . PHE A 1 62 ? 52.922 51.248 65.479 1.00 19.30 62 PHE A O 1
ATOM 473 N N . VAL A 1 63 ? 54.015 50.941 67.384 1.00 14.99 63 VAL A N 1
ATOM 474 C CA . VAL A 1 63 ? 55.208 50.425 66.746 1.00 15.65 63 VAL A CA 1
ATOM 475 C C . VAL A 1 63 ? 55.259 48.882 66.741 1.00 14.50 63 VAL A C 1
ATOM 476 O O . VAL A 1 63 ? 55.923 48.310 65.887 1.00 16.62 63 VAL A O 1
ATOM 483 N N . ARG A 1 64 ? 54.583 48.272 67.714 1.00 13.95 64 ARG A N 1
ATOM 484 C CA . ARG A 1 64 ? 54.657 46.838 67.849 1.00 13.87 64 ARG A CA 1
ATOM 485 C C . ARG A 1 64 ? 53.426 46.345 68.531 1.00 13.11 64 ARG A C 1
ATOM 486 O O . ARG A 1 64 ? 52.691 47.088 69.166 1.00 14.26 64 ARG A O 1
ATOM 494 N N . ALA A 1 65 ? 53.233 45.049 68.396 1.00 13.25 65 ALA A N 1
ATOM 495 C CA . ALA A 1 65 ? 52.081 44.391 68.937 1.00 13.40 65 ALA A CA 1
ATOM 496 C C . ALA A 1 65 ? 52.440 43.043 69.587 1.00 14.06 65 ALA A C 1
ATOM 497 O O . ALA A 1 65 ? 53.204 42.243 69.045 1.00 15.53 65 ALA A O 1
ATOM 499 N N . PHE A 1 66 ? 51.847 42.828 70.756 1.00 12.65 66 PHE A N 1
ATOM 500 C CA . PHE A 1 66 ? 51.847 41.477 71.354 1.00 12.38 66 PHE A CA 1
ATOM 501 C C . PHE A 1 66 ? 50.584 40.778 70.870 1.00 12.35 66 PHE A C 1
ATOM 502 O O . PHE A 1 66 ? 49.469 41.208 71.130 1.00 14.06 66 PHE A O 1
ATOM 510 N N . ASN A 1 67 ? 50.830 39.714 70.050 1.00 13.14 67 ASN A N 1
ATOM 511 C CA . ASN A 1 67 ? 49.677 38.999 69.526 1.00 13.43 67 ASN A CA 1
ATOM 512 C C . ASN A 1 67 ? 49.113 38.006 70.582 1.00 14.35 67 ASN A C 1
ATOM 513 O O . ASN A 1 67 ? 49.770 37.026 70.863 1.00 18.22 67 ASN A O 1
ATOM 518 N N . ALA A 1 68 ? 47.923 38.278 71.081 1.00 13.46 68 ALA A N 1
ATOM 519 C CA . ALA A 1 68 ? 47.204 37.367 71.987 1.00 14.81 68 ALA A CA 1
ATOM 520 C C . ALA A 1 68 ? 45.961 36.827 71.324 1.00 15.91 68 ALA A C 1
ATOM 521 O O . ALA A 1 68 ? 45.079 36.313 71.985 1.00 17.92 68 ALA A O 1
ATOM 523 N N . LEU A 1 69 ? 45.897 36.883 69.967 1.00 15.36 69 LEU A N 1
ATOM 524 C CA . LEU A 1 69 ? 44.818 36.269 69.256 1.00 15.61 69 LEU A CA 1
ATOM 525 C C . LEU A 1 69 ? 45.031 34.747 69.166 1.00 17.25 69 LEU A C 1
ATOM 526 O O . LEU A 1 69 ? 46.143 34.229 69.236 1.00 17.31 69 LEU A O 1
ATOM 531 N N . HIS A 1 70 ? 43.928 34.034 68.963 1.00 18.49 70 HIS A N 1
ATOM 532 C CA . HIS A 1 70 ? 43.969 32.590 68.783 1.00 17.69 70 HIS A CA 1
ATOM 533 C C . HIS A 1 70 ? 42.921 32.199 67.732 1.00 19.26 70 HIS A C 1
ATOM 534 O O . HIS A 1 70 ? 41.760 32.673 67.784 1.00 21.25 70 HIS A O 1
ATOM 547 N N . GLY A 1 71 ? 43.318 31.365 66.780 1.00 20.88 71 GLY A N 1
ATOM 548 C CA . GLY A 1 71 ? 42.442 30.860 65.739 1.00 21.62 71 GLY A CA 1
ATOM 549 C C . GLY A 1 71 ? 42.245 31.878 64.607 1.00 21.38 71 GLY A C 1
ATOM 550 O O . GLY A 1 71 ? 42.485 33.068 64.694 1.00 22.72 71 GLY A O 1
ATOM 551 N N . GLY A 1 72 ? 41.756 31.358 63.510 1.00 23.01 72 GLY A N 1
ATOM 552 C CA . GLY A 1 72 ? 41.477 32.174 62.305 1.00 22.57 72 GLY A CA 1
ATOM 553 C C . GLY A 1 72 ? 42.623 33.073 61.862 1.00 22.51 72 GLY A C 1
ATOM 554 O O . GLY A 1 72 ? 43.823 32.689 61.964 1.00 21.25 72 GLY A O 1
ATOM 555 N N . TYR A 1 73 ? 42.292 34.324 61.518 1.00 20.10 73 TYR A N 1
ATOM 556 C CA . TYR A 1 73 ? 43.249 35.300 61.028 1.00 19.13 73 TYR A CA 1
ATOM 557 C C . TYR A 1 73 ? 44.306 35.645 62.024 1.00 18.15 73 TYR A C 1
ATOM 558 O O . TYR A 1 73 ? 45.417 36.078 61.637 1.00 18.63 73 TYR A O 1
ATOM 567 N N . GLY A 1 74 ? 44.043 35.394 63.338 1.00 16.77 74 GLY A N 1
ATOM 568 C CA . GLY A 1 74 ? 45.054 35.774 64.315 1.00 18.34 74 GLY A CA 1
ATOM 569 C C . GLY A 1 74 ? 46.270 34.867 64.362 1.00 15.89 74 GLY A C 1
ATOM 570 O O . GLY A 1 74 ? 47.322 35.227 64.882 1.00 17.95 74 GLY A O 1
ATOM 571 N N . GLU A 1 75 ? 46.092 33.639 63.814 1.00 17.28 75 GLU A N 1
ATOM 572 C CA . GLU A 1 75 ? 47.081 32.605 63.947 1.00 15.15 75 GLU A CA 1
ATOM 573 C C . GLU A 1 75 ? 47.652 32.047 62.657 1.00 16.44 75 GLU A C 1
ATOM 574 O O . GLU A 1 75 ? 48.672 31.430 62.640 1.00 18.71 75 GLU A O 1
ATOM 580 N N . ASN A 1 76 ? 46.959 32.311 61.540 1.00 15.40 76 ASN A N 1
ATOM 581 C CA . ASN A 1 76 ? 47.223 31.582 60.283 1.00 15.61 76 ASN A CA 1
ATOM 582 C C . ASN A 1 76 ? 48.043 32.315 59.267 1.00 14.37 76 ASN A C 1
ATOM 583 O O . ASN A 1 76 ? 48.179 31.834 58.148 1.00 16.52 76 ASN A O 1
ATOM 588 N N . GLY A 1 77 ? 48.587 33.462 59.634 1.00 15.03 77 GLY A N 1
ATOM 589 C CA . GLY A 1 77 ? 49.405 34.211 58.706 1.00 17.31 77 GLY A CA 1
ATOM 590 C C . GLY A 1 77 ? 48.741 35.425 58.183 1.00 16.27 77 GLY A C 1
ATOM 591 O O . GLY A 1 77 ? 49.429 36.302 57.647 1.00 18.97 77 GLY A O 1
ATOM 592 N N . GLN A 1 78 ? 47.416 35.478 58.276 1.00 16.45 78 GLN A N 1
ATOM 593 C CA . GLN A 1 78 ? 46.660 36.575 57.649 1.00 17.54 78 GLN A CA 1
ATOM 594 C C . GLN A 1 78 ? 46.936 37.907 58.406 1.00 18.13 78 GLN A C 1
ATOM 595 O O . GLN A 1 78 ? 47.385 38.858 57.779 1.00 19.58 78 GLN A O 1
ATOM 601 N N . ILE A 1 79 ? 46.735 37.946 59.726 1.00 19.05 79 ILE A N 1
ATOM 602 C CA . ILE A 1 79 ? 46.990 39.212 60.421 1.00 19.12 79 ILE A CA 1
ATOM 603 C C . ILE A 1 79 ? 48.516 39.458 60.415 1.00 18.12 79 ILE A C 1
ATOM 604 O O . ILE A 1 79 ? 48.936 40.634 60.413 1.00 19.77 79 ILE A O 1
ATOM 609 N N . GLN A 1 80 ? 49.332 38.428 60.417 1.00 17.97 80 GLN A N 1
ATOM 610 C CA . GLN A 1 80 ? 50.790 38.569 60.367 1.00 17.39 80 GLN A CA 1
ATOM 611 C C . GLN A 1 80 ? 51.204 39.344 59.114 1.00 17.77 80 GLN A C 1
ATOM 612 O O . GLN A 1 80 ? 51.996 40.298 59.127 1.00 20.15 80 GLN A O 1
ATOM 618 N N . GLY A 1 81 ? 50.603 38.918 57.970 1.00 19.25 81 GLY A N 1
ATOM 619 C CA . GLY A 1 81 ? 50.860 39.599 56.722 1.00 18.17 81 GLY A CA 1
ATOM 620 C C . GLY A 1 81 ? 50.415 41.019 56.739 1.00 18.15 81 GLY A C 1
ATOM 621 O O . GLY A 1 81 ? 51.110 41.935 56.192 1.00 22.11 81 GLY A O 1
ATOM 622 N N . ALA A 1 82 ? 49.199 41.236 57.259 1.00 19.09 82 ALA A N 1
ATOM 623 C CA . ALA A 1 82 ? 48.699 42.621 57.314 1.00 19.07 82 ALA A CA 1
ATOM 624 C C . ALA A 1 82 ? 49.620 43.500 58.211 1.00 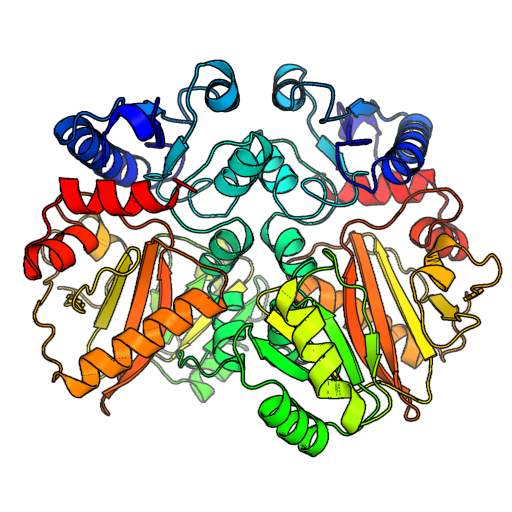16.59 82 ALA A C 1
ATOM 625 O O . ALA A 1 82 ? 49.853 44.665 57.849 1.00 18.78 82 ALA A O 1
ATOM 627 N N . LEU A 1 83 ? 50.085 42.980 59.363 1.00 17.06 83 LEU A N 1
ATOM 628 C CA . LEU A 1 83 ? 50.947 43.754 60.230 1.00 16.17 83 LEU A CA 1
ATOM 629 C C . LEU A 1 83 ? 52.267 44.067 59.573 1.00 16.96 83 LEU A C 1
ATOM 630 O O . LEU A 1 83 ? 52.700 45.203 59.641 1.00 17.73 83 LEU A O 1
ATOM 635 N N . ASP A 1 84 ? 52.837 43.100 58.813 1.00 18.33 84 ASP A N 1
ATOM 636 C CA . ASP A 1 84 ? 54.055 43.362 58.079 1.00 18.25 84 ASP A CA 1
ATOM 637 C C . ASP A 1 84 ? 53.804 44.452 57.033 1.00 18.32 84 ASP A C 1
ATOM 638 O O . ASP A 1 84 ? 54.596 45.400 56.856 1.00 20.89 84 ASP A O 1
ATOM 643 N N . PHE A 1 85 ? 52.658 44.358 56.352 1.00 18.46 85 PHE A N 1
ATOM 644 C CA . PHE A 1 85 ? 52.315 45.355 55.332 1.00 20.09 85 PHE A CA 1
ATOM 645 C C . PHE A 1 85 ? 52.218 46.738 55.924 1.00 20.20 85 PHE A C 1
ATOM 646 O O . PHE A 1 85 ? 52.711 47.702 55.373 1.00 22.16 85 PHE A O 1
ATOM 654 N N . TYR A 1 86 ? 51.633 46.856 57.123 1.00 18.65 86 TYR A N 1
ATOM 655 C CA . TYR A 1 86 ? 51.507 48.136 57.817 1.00 18.93 86 TYR A CA 1
ATOM 656 C C . TYR A 1 86 ? 52.749 48.537 58.635 1.00 20.07 86 TYR A C 1
ATOM 657 O O . TYR A 1 86 ? 52.715 49.598 59.281 1.00 23.83 86 TYR A O 1
ATOM 666 N N . GLY A 1 87 ? 53.832 47.772 58.596 1.00 18.18 87 GLY A N 1
ATOM 667 C CA . GLY A 1 87 ? 55.078 48.096 59.303 1.00 17.85 87 GLY A CA 1
ATOM 668 C C . GLY A 1 87 ? 55.044 47.972 60.818 1.00 15.74 87 GLY A C 1
ATOM 669 O O . GLY A 1 87 ? 55.815 48.630 61.479 1.00 21.06 87 GLY A O 1
ATOM 670 N N . ILE A 1 88 ? 54.164 47.149 61.349 1.00 15.34 88 ILE A N 1
ATOM 671 C CA . ILE A 1 88 ? 53.996 46.960 62.767 1.00 14.25 88 ILE A CA 1
ATOM 672 C C . ILE A 1 88 ? 54.718 45.638 63.131 1.00 14.39 88 ILE A C 1
ATOM 673 O O . ILE A 1 88 ? 54.422 44.604 62.548 1.00 17.46 88 ILE A O 1
ATOM 678 N N . ARG A 1 89 ? 55.718 45.715 63.997 1.00 15.00 89 ARG A N 1
ATOM 679 C CA A ARG A 1 89 ? 56.399 44.522 64.506 0.50 16.22 89 ARG A CA 1
ATOM 680 C CA B ARG A 1 89 ? 56.419 44.535 64.510 0.50 15.78 89 ARG A CA 1
ATOM 681 C C . ARG A 1 89 ? 55.451 43.754 65.427 1.00 16.13 89 ARG A C 1
ATOM 682 O O . ARG A 1 89 ? 54.577 44.323 66.052 1.00 15.77 89 ARG A O 1
ATOM 697 N N . TYR A 1 90 ? 55.626 42.417 65.495 1.00 15.26 90 TYR A N 1
ATOM 698 C CA . TYR A 1 90 ? 54.729 41.632 66.298 1.00 15.56 90 TYR A CA 1
ATOM 699 C C . TYR A 1 90 ? 55.452 40.414 66.875 1.00 14.76 90 TYR A C 1
ATOM 700 O O . TYR A 1 90 ? 56.423 39.939 66.297 1.00 18.29 90 TYR A O 1
ATOM 709 N N . THR A 1 91 ? 54.878 39.896 67.967 1.00 14.10 91 THR A N 1
ATOM 710 C CA . THR A 1 91 ? 55.362 38.706 68.609 1.00 14.44 91 THR A CA 1
ATOM 711 C C . THR A 1 91 ? 55.019 37.476 67.752 1.00 19.22 91 THR A C 1
ATOM 712 O O . THR A 1 91 ? 54.031 37.447 67.001 1.00 19.19 91 THR A O 1
ATOM 716 N N . GLY A 1 92 ? 55.804 36.443 68.017 1.00 20.72 92 GLY A N 1
ATOM 717 C CA . GLY A 1 92 ? 55.540 35.164 67.365 1.00 20.74 92 GLY A CA 1
ATOM 718 C C . GLY A 1 92 ? 56.014 35.110 65.949 1.00 18.10 92 GLY A C 1
ATOM 719 O O . GLY A 1 92 ? 56.907 35.797 65.602 1.00 19.19 92 GLY A O 1
ATOM 720 N N . SER A 1 93 ? 55.492 34.146 65.204 1.00 21.23 93 SER A N 1
ATOM 721 C CA . SER A 1 93 ? 56.005 33.805 63.895 1.00 15.95 93 SER A CA 1
ATOM 722 C C . SER A 1 93 ? 55.477 34.662 62.819 1.00 16.65 93 SER A C 1
ATOM 723 O O . SER A 1 93 ? 54.344 35.185 62.904 1.00 18.43 93 SER A O 1
ATOM 726 N N . GLY A 1 94 ? 56.237 34.714 61.729 1.00 16.53 94 GLY A N 1
ATOM 727 C CA . GLY A 1 94 ? 55.825 35.497 60.558 1.00 17.22 94 GLY A CA 1
ATOM 728 C C . GLY A 1 94 ? 54.849 34.681 59.666 1.00 15.70 94 GLY A C 1
ATOM 729 O O . GLY A 1 94 ? 54.223 33.720 60.111 1.00 15.08 94 GLY A O 1
ATOM 730 N N . VAL A 1 95 ? 54.676 35.139 58.431 1.00 17.48 95 VAL A N 1
ATOM 731 C CA . VAL A 1 95 ? 53.617 34.616 57.596 1.00 16.36 95 VAL A CA 1
ATOM 732 C C . VAL A 1 95 ? 53.819 33.109 57.314 1.00 15.01 95 VAL A C 1
ATOM 733 O O . VAL A 1 95 ? 52.892 32.333 57.510 1.00 15.02 95 VAL A O 1
ATOM 737 N N . LEU A 1 96 ? 55.015 32.777 56.830 1.00 12.97 96 LEU A N 1
ATOM 738 C CA . LEU A 1 96 ? 55.262 31.360 56.508 1.00 13.32 96 LEU A CA 1
ATOM 739 C C . LEU A 1 96 ? 55.143 30.428 57.712 1.00 13.31 96 LEU A C 1
ATOM 740 O O . LEU A 1 96 ? 54.485 29.416 57.652 1.00 13.56 96 LEU A O 1
ATOM 745 N N . GLY A 1 97 ? 55.796 30.797 58.801 1.00 13.92 97 GLY A N 1
ATOM 746 C CA . GLY A 1 97 ? 55.745 29.958 59.965 1.00 13.01 97 GLY A CA 1
ATOM 747 C C . GLY A 1 97 ? 54.377 29.785 60.517 1.00 12.65 97 GLY A C 1
ATOM 748 O O . GLY A 1 97 ? 53.971 28.674 60.968 1.00 14.47 97 GLY A O 1
ATOM 749 N N . SER A 1 98 ? 53.605 30.868 60.538 1.00 12.55 98 SER A N 1
ATOM 750 C CA . SER A 1 98 ? 52.277 30.779 61.031 1.00 13.46 98 SER A CA 1
ATOM 751 C C . SER A 1 98 ? 51.402 29.858 60.146 1.00 13.21 98 SER A C 1
ATOM 752 O O . SER A 1 98 ? 50.640 29.041 60.625 1.00 13.36 98 SER A O 1
ATOM 755 N N . ALA A 1 99 ? 51.438 30.123 58.827 1.00 13.11 99 ALA A N 1
ATOM 756 C CA . ALA A 1 99 ? 50.640 29.303 57.933 1.00 12.56 99 ALA A CA 1
ATOM 757 C C . ALA A 1 99 ? 51.072 27.809 57.924 1.00 13.04 99 ALA A C 1
ATOM 758 O O . ALA A 1 99 ? 50.239 26.925 57.918 1.00 14.43 99 ALA A O 1
ATOM 760 N N . LEU A 1 100 ? 52.380 27.627 57.854 1.00 12.69 100 LEU A N 1
ATOM 761 C CA . LEU A 1 100 ? 52.892 26.234 57.827 1.00 13.55 100 LEU A CA 1
ATOM 762 C C . LEU A 1 100 ? 52.580 25.510 59.096 1.00 14.17 100 LEU A C 1
ATOM 763 O O . LEU A 1 100 ? 52.223 24.329 59.110 1.00 16.27 100 LEU A O 1
ATOM 768 N N . GLY A 1 101 ? 52.673 26.216 60.233 1.00 15.88 101 GLY A N 1
ATOM 769 C CA . GLY A 1 101 ? 52.342 25.563 61.524 1.00 16.39 101 GLY A CA 1
ATOM 770 C C . GLY A 1 101 ? 50.924 25.007 61.622 1.00 17.88 101 GLY A C 1
ATOM 771 O O . GLY A 1 101 ? 50.682 24.037 62.339 1.00 20.67 101 GLY A O 1
ATOM 772 N N . LEU A 1 102 ? 49.966 25.628 60.955 1.00 14.41 102 LEU A N 1
ATOM 773 C CA . LEU A 1 102 ? 48.612 25.135 60.933 1.00 16.34 102 LEU A CA 1
ATOM 774 C C . LEU A 1 102 ? 48.386 24.069 59.880 1.00 16.35 102 LEU A C 1
ATOM 775 O O . LEU A 1 102 ? 47.266 23.553 59.802 1.00 19.96 102 LEU A O 1
ATOM 780 N N . ASP A 1 103 ? 49.370 23.789 59.071 1.00 14.22 103 ASP A N 1
ATOM 781 C CA . ASP A 1 103 ? 49.218 22.778 58.019 1.00 13.12 103 ASP A CA 1
ATOM 782 C C . ASP A 1 103 ? 50.016 21.557 58.424 1.00 13.84 103 ASP A C 1
ATOM 783 O O . ASP A 1 103 ? 51.233 21.504 58.253 1.00 12.97 103 ASP A O 1
ATOM 788 N N . LYS A 1 104 ? 49.300 20.622 59.041 1.00 13.77 104 LYS A N 1
ATOM 789 C CA A LYS A 1 104 ? 49.997 19.433 59.552 0.50 14.69 104 LYS A CA 1
ATOM 790 C CA B LYS A 1 104 ? 50.004 19.432 59.547 0.50 14.62 104 LYS A CA 1
ATOM 791 C C . LYS A 1 104 ? 50.646 18.618 58.442 1.00 12.48 104 LYS A C 1
ATOM 792 O O . LYS A 1 104 ? 51.683 17.983 58.657 1.00 14.02 104 LYS A O 1
ATOM 803 N N . PHE A 1 105 ? 50.032 18.619 57.248 1.00 12.56 105 PHE A N 1
ATOM 804 C CA . PHE A 1 105 ? 50.616 17.857 56.122 1.00 12.45 105 PHE A CA 1
ATOM 805 C C . PHE A 1 105 ? 51.992 18.376 55.735 1.00 11.19 105 PHE A C 1
ATOM 806 O O . PHE A 1 105 ? 52.976 17.683 55.744 1.00 11.75 105 PHE A O 1
ATOM 814 N N . ARG A 1 106 ? 52.046 19.708 55.409 1.00 11.85 106 ARG A N 1
ATOM 815 C CA . ARG A 1 106 ? 53.298 20.213 54.952 1.00 12.45 106 ARG A CA 1
ATOM 816 C C . ARG A 1 106 ? 54.323 20.331 56.128 1.00 11.89 106 ARG A C 1
ATOM 817 O O . ARG A 1 106 ? 55.498 20.151 55.885 1.00 12.10 106 ARG A O 1
ATOM 832 N N . THR A 1 107 ? 53.820 20.540 57.340 1.00 11.40 107 THR A N 1
ATOM 833 C CA . THR A 1 107 ? 54.743 20.478 58.524 1.00 11.35 107 THR A CA 1
ATOM 834 C C . THR A 1 107 ? 55.430 19.107 58.540 1.00 10.59 107 THR A C 1
ATOM 835 O O . THR A 1 107 ? 56.648 19.028 58.663 1.00 10.86 107 THR A O 1
ATOM 839 N N . LYS A 1 108 ? 54.633 18.035 58.417 1.00 10.20 108 LYS A N 1
ATOM 840 C CA . LYS A 1 108 ? 55.228 16.691 58.539 1.00 10.50 108 LYS A CA 1
ATOM 841 C C . LYS A 1 108 ? 56.142 16.374 57.400 1.00 10.52 108 LYS A C 1
ATOM 842 O O . LYS A 1 108 ? 57.158 15.692 57.597 1.00 11.41 108 LYS A O 1
ATOM 848 N N . LEU A 1 109 ? 55.845 16.901 56.194 1.00 10.57 109 LEU A N 1
ATOM 849 C CA . LEU A 1 109 ? 56.773 16.675 55.058 1.00 11.41 109 LEU A CA 1
ATOM 850 C C . LEU A 1 109 ? 58.115 17.297 55.340 1.00 10.59 109 LEU A C 1
ATOM 851 O O . LEU A 1 109 ? 59.171 16.732 55.092 1.00 11.05 109 LEU A O 1
ATOM 856 N N . VAL A 1 110 ? 58.063 18.580 55.780 1.00 10.71 110 VAL A N 1
ATOM 857 C CA . VAL A 1 110 ? 59.308 19.254 56.086 1.00 11.08 110 VAL A CA 1
ATOM 858 C C . VAL A 1 110 ? 60.118 18.522 57.207 1.00 10.11 110 VAL A C 1
ATOM 859 O O . VAL A 1 110 ? 61.307 18.335 57.084 1.00 10.98 110 VAL A O 1
ATOM 863 N N . TRP A 1 111 ? 59.366 18.121 58.225 1.00 10.07 111 TRP A N 1
ATOM 864 C CA . TRP A 1 111 ? 60.029 17.338 59.321 1.00 10.66 111 TRP A CA 1
ATOM 865 C C . TRP A 1 111 ? 60.693 16.068 58.799 1.00 10.61 111 TRP A C 1
ATOM 866 O O . TRP A 1 111 ? 61.839 15.756 59.141 1.00 11.91 111 TRP A O 1
ATOM 877 N N . GLN A 1 112 ? 59.951 15.307 57.942 1.00 11.08 112 GLN A N 1
ATOM 878 C CA . GLN A 1 112 ? 60.546 14.076 57.438 1.00 11.22 112 GLN A CA 1
ATOM 879 C C . GLN A 1 112 ? 61.801 14.321 56.632 1.00 11.21 112 GLN A C 1
ATOM 880 O O . GLN A 1 112 ? 62.761 13.562 56.694 1.00 14.75 112 GLN A O 1
ATOM 886 N N . GLN A 1 113 ? 61.833 15.417 55.903 1.00 13.15 113 GLN A N 1
ATOM 887 C CA . GLN A 1 113 ? 62.995 15.721 55.072 1.00 15.48 113 GLN A CA 1
ATOM 888 C C . GLN A 1 113 ? 64.199 16.231 55.842 1.00 15.95 113 GLN A C 1
ATOM 889 O O . GLN A 1 113 ? 65.307 16.131 55.382 1.00 20.94 113 GLN A O 1
ATOM 895 N N . THR A 1 114 ? 63.935 16.738 57.056 1.00 14.66 114 THR A N 1
ATOM 896 C CA . THR A 1 114 ? 64.955 17.408 57.833 1.00 15.35 114 THR A CA 1
ATOM 897 C C . THR A 1 114 ? 65.325 16.617 59.108 1.00 17.49 114 THR A C 1
ATOM 898 O O . THR A 1 114 ? 66.100 17.099 59.946 1.00 21.94 114 THR A O 1
ATOM 902 N N . GLY A 1 115 ? 64.835 15.383 59.192 1.00 15.99 115 GLY A N 1
ATOM 903 C CA . GLY A 1 115 ? 65.161 14.481 60.288 1.00 17.55 115 GLY A CA 1
ATOM 904 C C . GLY A 1 115 ? 64.499 14.798 61.580 1.00 15.66 115 GLY A C 1
ATOM 905 O O . GLY A 1 115 ? 65.002 14.319 62.607 1.00 20.60 115 GLY A O 1
ATOM 906 N N . ILE A 1 116 ? 63.392 15.486 61.614 1.00 13.52 116 ILE A N 1
ATOM 907 C CA . ILE A 1 116 ? 62.605 15.689 62.815 1.00 11.82 116 ILE A CA 1
ATOM 908 C C . ILE A 1 116 ? 61.642 14.509 62.882 1.00 11.41 116 ILE A C 1
ATOM 909 O O . ILE A 1 116 ? 60.840 14.299 61.959 1.00 12.55 116 ILE A O 1
ATOM 914 N N . PRO A 1 117 ? 61.646 13.718 63.944 1.00 11.42 117 PRO A N 1
ATOM 915 C CA . PRO A 1 117 ? 60.826 12.526 63.957 1.00 11.21 117 PRO A CA 1
ATOM 916 C C . PRO A 1 117 ? 59.351 12.863 64.117 1.00 11.78 117 PRO A C 1
ATOM 917 O O . PRO A 1 117 ? 59.017 13.798 64.882 1.00 11.46 117 PRO A O 1
ATOM 921 N N . THR A 1 118 ? 58.469 12.157 63.395 1.00 11.52 118 THR A N 1
ATOM 922 C CA . THR A 1 118 ? 57.088 12.420 63.398 1.00 11.75 118 THR A CA 1
ATOM 923 C C . THR A 1 118 ? 56.362 11.093 63.052 1.00 10.27 118 THR A C 1
ATOM 924 O O . THR A 1 118 ? 56.988 10.257 62.399 1.00 12.18 118 THR A O 1
ATOM 928 N N . PRO A 1 119 ? 55.134 10.924 63.485 1.00 10.61 119 PRO A N 1
ATOM 929 C CA . PRO A 1 119 ? 54.531 9.577 63.199 1.00 11.94 119 PRO A CA 1
ATOM 930 C C . PRO A 1 119 ? 54.492 9.260 61.721 1.00 11.53 119 PRO A C 1
ATOM 931 O O . PRO A 1 119 ? 54.088 10.103 60.881 1.00 12.74 119 PRO A O 1
ATOM 935 N N . PRO A 1 120 ? 54.810 8.029 61.338 1.00 12.64 120 PRO A N 1
ATOM 936 C CA . PRO A 1 120 ? 54.612 7.555 59.926 1.00 14.36 120 PRO A CA 1
ATOM 937 C C . PRO A 1 120 ? 53.196 7.815 59.553 1.00 12.45 120 PRO A C 1
ATOM 938 O O . PRO A 1 120 ? 52.303 7.641 60.397 1.00 13.02 120 PRO A O 1
ATOM 942 N N . PHE A 1 121 ? 52.972 8.173 58.290 1.00 12.78 121 PHE A N 1
ATOM 943 C CA . PHE A 1 121 ? 51.606 8.537 57.927 1.00 12.42 121 PHE A CA 1
ATOM 944 C C . PHE A 1 121 ? 51.382 8.348 56.414 1.00 13.38 121 PHE A C 1
ATOM 945 O O . PHE A 1 121 ? 52.303 8.266 55.618 1.00 15.24 121 PHE A O 1
ATOM 953 N N . GLU A 1 122 ? 50.098 8.335 56.116 1.00 13.93 122 GLU A N 1
ATOM 954 C CA . GLU A 1 122 ? 49.642 8.361 54.721 1.00 15.13 122 GLU A CA 1
ATOM 955 C C . GLU A 1 122 ? 48.624 9.427 54.611 1.00 14.90 122 GLU A C 1
ATOM 956 O O . GLU A 1 122 ? 48.068 9.914 55.569 1.00 15.49 122 GLU A O 1
ATOM 962 N N . THR A 1 123 ? 48.318 9.750 53.345 1.00 18.56 123 THR A N 1
ATOM 963 C CA . THR A 1 123 ? 47.243 10.716 53.030 1.00 18.87 123 THR A CA 1
ATOM 964 C C . THR A 1 123 ? 46.146 10.119 52.238 1.00 18.89 123 THR A C 1
ATOM 965 O O . THR A 1 123 ? 46.367 9.170 51.459 1.00 21.22 123 THR A O 1
ATOM 969 N N . VAL A 1 124 ? 44.964 10.701 52.428 1.00 17.43 124 VAL A N 1
ATOM 970 C CA . VAL A 1 124 ? 43.768 10.341 51.672 1.00 19.73 124 VAL A CA 1
ATOM 971 C C . VAL A 1 124 ? 43.145 11.625 51.201 1.00 21.30 124 VAL A C 1
ATOM 972 O O . VAL A 1 124 ? 43.095 12.612 51.935 1.00 22.82 124 VAL A O 1
ATOM 976 N N . MET A 1 125 ? 42.717 11.625 49.927 1.00 25.38 125 MET A N 1
ATOM 977 C CA . MET A 1 125 ? 42.184 12.798 49.298 1.00 27.62 125 MET A CA 1
ATOM 978 C C . MET A 1 125 ? 40.697 12.565 49.134 1.00 29.66 125 MET A C 1
ATOM 979 O O . MET A 1 125 ? 40.230 11.461 48.867 1.00 27.36 125 MET A O 1
ATOM 984 N N . ARG A 1 126 ? 39.962 13.674 49.167 1.00 28.93 126 ARG A N 1
ATOM 985 C CA . ARG A 1 126 ? 38.546 13.600 48.876 1.00 30.38 126 ARG A CA 1
ATOM 986 C C . ARG A 1 126 ? 38.321 12.991 47.470 1.00 28.91 126 ARG A C 1
ATOM 987 O O . ARG A 1 126 ? 39.005 13.363 46.546 1.00 32.56 126 ARG A O 1
ATOM 995 N N . GLY A 1 127 ? 37.395 12.044 47.346 1.00 27.21 127 GLY A N 1
ATOM 996 C CA . GLY A 1 127 ? 37.135 11.295 46.122 1.00 29.65 127 GLY A CA 1
ATOM 997 C C . GLY A 1 127 ? 37.918 9.998 45.915 1.00 29.70 127 GLY A C 1
ATOM 998 O O . GLY A 1 127 ? 37.701 9.274 44.924 1.00 29.74 127 GLY A O 1
ATOM 999 N N . ASP A 1 128 ? 38.834 9.666 46.831 1.00 26.11 128 ASP A N 1
ATOM 1000 C CA . ASP A 1 128 ? 39.525 8.425 46.784 1.00 23.89 128 ASP A CA 1
ATOM 1001 C C . ASP A 1 128 ? 38.556 7.266 46.997 1.00 23.85 128 ASP A C 1
ATOM 1002 O O . ASP A 1 128 ? 37.460 7.422 47.538 1.00 26.31 128 ASP A O 1
ATOM 1007 N N . ASP A 1 129 ? 39.053 6.078 46.642 1.00 24.86 129 ASP A N 1
ATOM 1008 C CA . ASP A 1 129 ? 38.382 4.856 46.996 1.00 26.75 129 ASP A CA 1
ATOM 1009 C C . ASP A 1 129 ? 38.808 4.622 48.438 1.00 23.90 129 ASP A C 1
ATOM 1010 O O . ASP A 1 129 ? 39.920 4.122 48.713 1.00 23.96 129 ASP A O 1
ATOM 1015 N N . TYR A 1 130 ? 37.911 4.967 49.334 1.00 23.03 130 TYR A N 1
ATOM 1016 C CA . TYR A 1 130 ? 38.288 4.946 50.779 1.00 22.72 130 TYR A CA 1
ATOM 1017 C C . TYR A 1 130 ? 38.541 3.543 51.284 1.00 19.65 130 TYR A C 1
ATOM 1018 O O . TYR A 1 130 ? 39.422 3.343 52.086 1.00 20.33 130 TYR A O 1
ATOM 1027 N N . ALA A 1 131 ? 37.790 2.557 50.829 1.00 22.54 131 ALA A N 1
ATOM 1028 C CA . ALA A 1 131 ? 38.019 1.116 51.199 1.00 23.40 131 ALA A CA 1
ATOM 1029 C C . ALA A 1 131 ? 39.393 0.656 50.721 1.00 23.03 131 ALA A C 1
ATOM 1030 O O . ALA A 1 131 ? 40.110 0.034 51.468 1.00 22.13 131 ALA A O 1
ATOM 1032 N N . ALA A 1 132 ? 39.775 0.994 49.475 1.00 22.54 132 ALA A N 1
ATOM 1033 C CA . ALA A 1 132 ? 41.059 0.604 48.906 1.00 23.87 132 ALA A CA 1
ATOM 1034 C C . ALA A 1 132 ? 42.207 1.273 49.632 1.00 22.45 132 ALA A C 1
ATOM 1035 O O . ALA A 1 132 ? 43.241 0.664 50.007 1.00 26.08 132 ALA A O 1
ATOM 1037 N N . ARG A 1 133 ? 42.034 2.574 49.868 1.00 21.09 133 ARG A N 1
ATOM 1038 C CA . ARG A 1 133 ? 43.080 3.296 50.622 1.00 19.41 133 ARG A CA 1
ATOM 1039 C C . ARG A 1 133 ? 43.239 2.734 52.033 1.00 18.13 133 ARG A C 1
ATOM 1040 O O . ARG A 1 133 ? 44.377 2.535 52.534 1.00 19.21 133 ARG A O 1
ATOM 1048 N N . ALA A 1 134 ? 42.128 2.444 52.671 1.00 18.02 134 ALA A N 1
ATOM 1049 C CA . ALA A 1 134 ? 42.145 1.877 54.045 1.00 18.09 134 ALA A CA 1
ATOM 1050 C C . ALA A 1 134 ? 42.924 0.573 54.086 1.00 18.10 134 ALA A C 1
ATOM 1051 O O . ALA A 1 134 ? 43.720 0.380 55.003 1.00 20.18 134 ALA A O 1
ATOM 1053 N N . GLN A 1 135 ? 42.693 -0.342 53.121 1.00 19.29 135 GLN A N 1
ATOM 1054 C CA . GLN A 1 135 ? 43.478 -1.566 53.104 1.00 20.92 135 GLN A CA 1
ATOM 1055 C C . GLN A 1 135 ? 44.949 -1.338 52.989 1.00 18.40 135 GLN A C 1
ATOM 1056 O O . GLN A 1 135 ? 45.760 -2.013 53.649 1.00 19.13 135 GLN A O 1
ATOM 1062 N N . ASP A 1 136 ? 45.362 -0.450 52.103 1.00 21.26 136 ASP A N 1
ATOM 1063 C CA . ASP A 1 136 ? 46.769 -0.198 51.884 1.00 20.33 136 ASP A CA 1
ATOM 1064 C C . ASP A 1 136 ? 47.382 0.472 53.131 1.00 18.65 136 ASP A C 1
ATOM 1065 O O . ASP A 1 136 ? 48.532 0.158 53.525 1.00 19.85 136 ASP A O 1
ATOM 1070 N N . ILE A 1 137 ? 46.612 1.366 53.768 1.00 16.30 137 ILE A N 1
ATOM 1071 C CA . ILE A 1 137 ? 47.150 2.107 54.927 1.00 16.41 137 ILE A CA 1
ATOM 1072 C C . ILE A 1 137 ? 47.301 1.145 56.122 1.00 14.84 137 ILE A C 1
ATOM 1073 O O . ILE A 1 137 ? 48.324 1.159 56.819 1.00 16.38 137 ILE A O 1
ATOM 1078 N N . VAL A 1 138 ? 46.316 0.317 56.363 1.00 15.17 138 VAL A N 1
ATOM 1079 C CA . VAL A 1 138 ? 46.440 -0.656 57.455 1.00 15.32 138 VAL A CA 1
ATOM 1080 C C . VAL A 1 138 ? 47.622 -1.592 57.202 1.00 16.00 138 VAL A C 1
ATOM 1081 O O . VAL A 1 138 ? 48.362 -1.991 58.137 1.00 17.26 138 VAL A O 1
ATOM 1085 N N . ALA A 1 139 ? 47.780 -2.025 55.935 1.00 18.40 139 ALA A N 1
ATOM 1086 C CA . ALA A 1 139 ? 48.877 -2.941 55.638 1.00 18.93 139 ALA A CA 1
ATOM 1087 C C . ALA A 1 139 ? 50.236 -2.333 55.969 1.00 18.14 139 ALA A C 1
ATOM 1088 O O . ALA A 1 139 ? 51.127 -3.008 56.455 1.00 21.84 139 ALA A O 1
ATOM 1090 N N . LYS A 1 140 ? 50.370 -1.032 55.748 1.00 18.17 140 LYS A N 1
ATOM 1091 C CA . LYS A 1 140 ? 51.619 -0.354 55.946 1.00 19.80 140 LYS A CA 1
ATOM 1092 C C . LYS A 1 140 ? 51.828 0.028 57.432 1.00 17.68 140 LYS A C 1
ATOM 1093 O O . LYS A 1 140 ? 52.924 -0.094 57.912 1.00 20.16 140 LYS A O 1
ATOM 1099 N N . LEU A 1 141 ? 50.791 0.542 58.072 1.00 14.89 141 LEU A N 1
ATOM 1100 C CA . LEU A 1 141 ? 50.872 1.168 59.378 1.00 15.37 141 LEU A CA 1
ATOM 1101 C C . LEU A 1 141 ? 50.273 0.449 60.525 1.00 15.26 141 LEU A C 1
ATOM 1102 O O . LEU A 1 141 ? 50.483 0.850 61.685 1.00 16.29 141 LEU A O 1
ATOM 1107 N N . GLY A 1 142 ? 49.475 -0.552 60.245 1.00 14.49 142 GLY A N 1
ATOM 1108 C CA . GLY A 1 142 ? 48.744 -1.256 61.274 1.00 15.48 142 GLY A CA 1
ATOM 1109 C C . GLY A 1 142 ? 47.630 -0.463 61.920 1.00 14.25 142 GLY A C 1
ATOM 1110 O O . GLY A 1 142 ? 47.218 0.569 61.369 1.00 15.49 142 GLY A O 1
ATOM 1111 N N . VAL A 1 143 ? 47.123 -0.942 63.045 1.00 13.89 143 VAL A N 1
ATOM 1112 C CA . VAL A 1 143 ? 46.195 -0.232 63.862 1.00 14.17 143 VAL A CA 1
ATOM 1113 C C . VAL A 1 143 ? 46.700 -0.194 65.291 1.00 14.29 143 VAL A C 1
ATOM 1114 O O . VAL A 1 143 ? 47.435 -1.139 65.664 1.00 16.86 143 VAL A O 1
ATOM 1118 N N . PRO A 1 144 ? 46.345 0.755 66.161 1.00 14.84 144 PRO A N 1
ATOM 1119 C CA . PRO A 1 144 ? 45.478 1.902 65.843 1.00 13.68 144 PRO A CA 1
ATOM 1120 C C . PRO A 1 144 ? 46.124 2.991 65.014 1.00 13.31 144 PRO A C 1
ATOM 1121 O O . PRO A 1 144 ? 47.344 3.050 64.843 1.00 13.19 144 PRO A O 1
ATOM 1125 N N . LEU A 1 145 ? 45.210 3.874 64.526 1.00 13.41 145 LEU A N 1
ATOM 1126 C CA . LEU A 1 145 ? 45.566 4.999 63.670 1.00 12.36 145 LEU A CA 1
ATOM 1127 C C . LEU A 1 145 ? 44.878 6.251 64.190 1.00 11.90 145 LEU A C 1
ATOM 1128 O O . LEU A 1 145 ? 43.812 6.150 64.732 1.00 14.56 145 LEU A O 1
ATOM 1133 N N . PHE A 1 146 ? 45.493 7.394 63.913 1.00 11.56 146 PHE A N 1
ATOM 1134 C CA . PHE A 1 146 ? 44.858 8.692 64.129 1.00 10.92 146 PHE A CA 1
ATOM 1135 C C . PHE A 1 146 ? 44.554 9.314 62.736 1.00 10.79 146 PHE A C 1
ATOM 1136 O O . PHE A 1 146 ? 45.444 9.478 61.910 1.00 12.51 146 PHE A O 1
ATOM 1144 N N . VAL A 1 147 ? 43.275 9.637 62.597 1.00 11.57 147 VAL A N 1
ATOM 1145 C CA . VAL A 1 147 ? 42.750 10.257 61.347 1.00 12.50 147 VAL A CA 1
ATOM 1146 C C . VAL A 1 147 ? 42.500 11.729 61.691 1.00 13.70 147 VAL A C 1
ATOM 1147 O O . VAL A 1 147 ? 41.696 12.020 62.568 1.00 14.01 147 VAL A O 1
ATOM 1151 N N . LYS A 1 148 ? 43.151 12.639 60.945 1.00 13.32 148 LYS A N 1
ATOM 1152 C CA . LYS A 1 148 ? 43.082 14.070 61.312 1.00 13.44 148 LYS A CA 1
ATOM 1153 C C . LYS A 1 148 ? 43.115 14.931 60.016 1.00 15.64 148 LYS A C 1
ATOM 1154 O O . LYS A 1 148 ? 43.671 14.550 59.011 1.00 15.23 148 LYS A O 1
ATOM 1160 N N . PRO A 1 149 ? 42.656 16.195 60.152 1.00 18.16 149 PRO A N 1
ATOM 1161 C CA . PRO A 1 149 ? 42.728 17.059 58.996 1.00 18.71 149 PRO A CA 1
ATOM 1162 C C . PRO A 1 149 ? 44.143 17.476 58.695 1.00 19.57 149 PRO A C 1
ATOM 1163 O O . PRO A 1 149 ? 44.903 17.679 59.648 1.00 26.66 149 PRO A O 1
ATOM 1167 N N . ALA A 1 150 ? 44.448 17.662 57.399 1.00 22.81 150 ALA A N 1
ATOM 1168 C CA . ALA A 1 150 ? 45.798 17.928 56.806 1.00 26.20 150 ALA A CA 1
ATOM 1169 C C . ALA A 1 150 ? 46.080 19.346 56.892 1.00 26.47 150 ALA A C 1
ATOM 1170 O O . ALA A 1 150 ? 47.309 19.729 56.920 1.00 25.14 150 ALA A O 1
ATOM 1172 N N A SER A 1 151 ? 45.020 20.123 56.921 0.50 23.57 151 SER A N 1
ATOM 1173 N N B SER A 1 151 ? 45.017 20.206 56.893 0.50 23.33 151 SER A N 1
ATOM 1174 C CA A SER A 1 151 ? 44.824 20.654 58.158 0.50 23.88 151 SER A CA 1
ATOM 1175 C CA B SER A 1 151 ? 45.168 21.625 56.835 0.50 22.79 151 SER A CA 1
ATOM 1176 C C A SER A 1 151 ? 44.216 21.976 57.868 0.50 29.61 151 SER A C 1
ATOM 1177 C C B SER A 1 151 ? 44.241 22.575 57.721 0.50 31.34 151 SER A C 1
ATOM 1178 O O A SER A 1 151 ? 44.449 22.595 56.825 0.50 44.14 151 SER A O 1
ATOM 1179 O O B SER A 1 151 ? 44.345 23.741 57.354 0.50 30.84 151 SER A O 1
ATOM 1184 N N . GLU A 1 152 ? 43.365 22.356 58.746 1.00 40.36 152 GLU A N 1
ATOM 1185 C CA . GLU A 1 152 ? 43.348 21.660 60.037 1.00 43.67 152 GLU A CA 1
ATOM 1186 C C . GLU A 1 152 ? 41.942 21.546 60.552 1.00 48.90 152 GLU A C 1
ATOM 1187 O O . GLU A 1 152 ? 40.958 21.638 59.817 1.00 63.71 152 GLU A O 1
ATOM 1193 N N . GLY A 1 153 ? 41.887 21.295 61.862 1.00 59.91 153 GLY A N 1
ATOM 1194 C CA . GLY A 1 153 ? 40.671 21.198 62.618 1.00 54.36 153 GLY A CA 1
ATOM 1195 C C . GLY A 1 153 ? 39.651 22.167 62.109 1.00 58.63 153 GLY A C 1
ATOM 1196 O O . GLY A 1 153 ? 39.724 23.377 62.373 1.00 72.80 153 GLY A O 1
ATOM 1197 N N . SER A 1 154 ? 38.745 21.616 61.306 1.00 54.18 154 SER A N 1
ATOM 1198 C CA . SER A 1 154 ? 37.669 22.358 60.789 1.00 54.36 154 SER A CA 1
ATOM 1199 C C . SER A 1 154 ? 36.687 21.281 60.511 1.00 53.33 154 SER A C 1
ATOM 1200 O O . SER A 1 154 ? 36.904 20.458 59.632 1.00 69.64 154 SER A O 1
ATOM 1203 N N . SER A 1 155 ? 35.599 21.368 61.252 1.00 56.88 155 SER A N 1
ATOM 1204 C CA . SER A 1 155 ? 34.526 20.419 61.342 1.00 46.87 155 SER A CA 1
ATOM 1205 C C . SER A 1 155 ? 34.912 19.149 62.028 1.00 43.62 155 SER A C 1
ATOM 1206 O O . SER A 1 155 ? 34.439 18.944 63.153 1.00 59.35 155 SER A O 1
ATOM 1209 N N . VAL A 1 156 ? 35.799 18.348 61.442 1.00 36.03 156 VAL A N 1
ATOM 1210 C CA . VAL A 1 156 ? 35.890 16.974 61.913 1.00 34.54 156 VAL A CA 1
ATOM 1211 C C . VAL A 1 156 ? 37.043 16.735 62.885 1.00 31.03 156 VAL A C 1
ATOM 1212 O O . VAL A 1 156 ? 38.219 16.893 62.535 1.00 31.35 156 VAL A O 1
ATOM 1216 N N . ALA A 1 157 ? 36.664 16.359 64.119 1.00 31.55 157 ALA A N 1
ATOM 1217 C CA . ALA A 1 157 ? 37.599 16.096 65.225 1.00 28.06 157 ALA A CA 1
ATOM 1218 C C . ALA A 1 157 ? 38.548 14.957 64.888 1.00 21.75 157 ALA A C 1
ATOM 1219 O O . ALA A 1 157 ? 38.156 14.061 64.188 1.00 24.34 157 ALA A O 1
ATOM 1221 N N . VAL A 1 158 ? 39.737 14.971 65.461 1.00 22.32 158 VAL A N 1
ATOM 1222 C CA . VAL A 1 158 ? 40.686 13.864 65.374 1.00 18.13 158 VAL A CA 1
ATOM 1223 C C . VAL A 1 158 ? 39.986 12.589 65.869 1.00 16.77 158 VAL A C 1
ATOM 1224 O O . VAL A 1 158 ? 39.267 12.604 66.874 1.00 19.56 158 VAL A O 1
ATOM 1228 N N . GLU A 1 159 ? 40.217 11.485 65.157 1.00 15.12 159 GLU A N 1
ATOM 1229 C CA . GLU A 1 159 ? 39.578 10.200 65.519 1.00 14.85 159 GLU A CA 1
ATOM 1230 C C . GLU A 1 159 ? 40.666 9.137 65.638 1.00 15.10 159 GLU A C 1
ATOM 1231 O O . GLU A 1 159 ? 41.527 9.050 64.768 1.00 16.15 159 GLU A O 1
ATOM 1242 N N . LYS A 1 160 ? 40.602 8.363 66.735 1.00 14.53 160 LYS A N 1
ATOM 1243 C CA . LYS A 1 160 ? 41.476 7.210 66.898 1.00 13.96 160 LYS A CA 1
ATOM 1244 C C . LYS A 1 160 ? 40.729 6.002 66.405 1.00 14.88 160 LYS A C 1
ATOM 1245 O O . LYS A 1 160 ? 39.688 5.655 66.947 1.00 20.29 160 LYS A O 1
ATOM 1251 N N . VAL A 1 161 ? 41.247 5.390 65.353 1.00 13.52 161 VAL A N 1
ATOM 1252 C CA . VAL A 1 161 ? 40.584 4.241 64.721 1.00 14.17 161 VAL A CA 1
ATOM 1253 C C . VAL A 1 161 ? 41.341 2.989 65.241 1.00 15.06 161 VAL A C 1
ATOM 1254 O O . VAL A 1 161 ? 42.531 2.846 65.015 1.00 14.61 161 VAL A O 1
ATOM 1258 N N . LYS A 1 162 ? 40.587 2.082 65.845 1.00 15.78 162 LYS A N 1
ATOM 1259 C CA . LYS A 1 162 ? 41.176 0.881 66.479 1.00 17.42 162 LYS A CA 1
ATOM 1260 C C . LYS A 1 162 ? 41.091 -0.376 65.666 1.00 18.11 162 LYS A C 1
ATOM 1261 O O . LYS A 1 162 ? 41.759 -1.366 65.984 1.00 20.24 162 LYS A O 1
ATOM 1267 N N . SER A 1 163 ? 40.263 -0.344 64.643 1.00 20.15 163 SER A N 1
ATOM 1268 C CA . SER A 1 163 ? 40.053 -1.551 63.895 1.00 21.86 163 SER A CA 1
ATOM 1269 C C . SER A 1 163 ? 40.099 -1.237 62.439 1.00 20.15 163 SER A C 1
ATOM 1270 O O . SER A 1 163 ? 39.629 -0.185 61.970 1.00 22.49 163 SER A O 1
ATOM 1273 N N . ALA A 1 164 ? 40.635 -2.154 61.679 1.00 18.89 164 ALA A N 1
ATOM 1274 C CA . ALA A 1 164 ? 40.797 -2.001 60.231 1.00 20.45 164 ALA A CA 1
ATOM 1275 C C . ALA A 1 164 ? 39.458 -1.790 59.585 1.00 19.99 164 ALA A C 1
ATOM 1276 O O . ALA A 1 164 ? 39.338 -0.956 58.658 1.00 21.39 164 ALA A O 1
ATOM 1278 N N . ASP A 1 165 ? 38.429 -2.490 60.048 1.00 19.56 165 ASP A N 1
ATOM 1279 C CA . ASP A 1 165 ? 37.147 -2.370 59.392 1.00 21.74 165 ASP A CA 1
ATOM 1280 C C . ASP A 1 165 ? 36.430 -1.034 59.585 1.00 20.56 165 ASP A C 1
ATOM 1281 O O . ASP A 1 165 ? 35.550 -0.687 58.832 1.00 23.28 165 ASP A O 1
ATOM 1286 N N . ALA A 1 166 ? 36.867 -0.260 60.596 1.00 20.54 166 ALA A N 1
ATOM 1287 C CA . ALA A 1 166 ? 36.294 1.051 60.882 1.00 21.01 166 ALA A CA 1
ATOM 1288 C C . ALA A 1 166 ? 36.966 2.173 60.081 1.00 17.69 166 ALA A C 1
ATOM 1289 O O . ALA A 1 166 ? 36.436 3.285 60.035 1.00 20.50 166 ALA A O 1
ATOM 1291 N N . LEU A 1 167 ? 38.094 1.894 59.462 1.00 16.51 167 LEU A N 1
ATOM 1292 C CA . LEU A 1 167 ? 38.863 2.937 58.816 1.00 16.45 167 LEU A CA 1
ATOM 1293 C C . LEU A 1 167 ? 38.162 3.537 57.605 1.00 18.09 167 LEU A C 1
ATOM 1294 O O . LEU A 1 167 ? 38.189 4.776 57.468 1.00 18.03 167 LEU A O 1
ATOM 1299 N N . PRO A 1 168 ? 37.519 2.753 56.738 1.00 17.96 168 PRO A N 1
ATOM 1300 C CA . PRO A 1 168 ? 36.864 3.434 55.549 1.00 18.79 168 PRO A CA 1
ATOM 1301 C C . PRO A 1 168 ? 35.903 4.469 55.923 1.00 18.75 168 PRO A C 1
ATOM 1302 O O . PRO A 1 168 ? 35.919 5.543 55.322 1.00 21.08 168 PRO A O 1
ATOM 1306 N N . ALA A 1 169 ? 35.023 4.215 56.869 1.00 21.02 169 ALA A N 1
ATOM 1307 C CA . ALA A 1 169 ? 34.054 5.259 57.279 1.00 22.34 169 ALA A CA 1
ATOM 1308 C C . ALA A 1 169 ? 34.724 6.490 57.858 1.00 20.29 169 ALA A C 1
ATOM 1309 O O . ALA A 1 169 ? 34.233 7.630 57.615 1.00 22.96 169 ALA A O 1
ATOM 1311 N N . ALA A 1 170 ? 35.773 6.302 58.663 1.00 19.92 170 ALA A N 1
ATOM 1312 C CA . ALA A 1 170 ? 36.489 7.441 59.259 1.00 19.32 170 ALA A CA 1
ATOM 1313 C C . ALA A 1 170 ? 37.141 8.273 58.176 1.00 19.68 170 ALA A C 1
ATOM 1314 O O . ALA A 1 170 ? 37.159 9.501 58.246 1.00 19.86 170 ALA A O 1
ATOM 1316 N N . LEU A 1 171 ? 37.696 7.602 57.177 1.00 17.66 171 LEU A N 1
ATOM 1317 C CA . LEU A 1 171 ? 38.271 8.339 56.043 1.00 16.26 171 LEU A CA 1
ATOM 1318 C C . LEU A 1 171 ? 37.270 9.113 55.248 1.00 19.33 171 LEU A C 1
ATOM 1319 O O . LEU A 1 171 ? 37.483 10.294 54.958 1.00 20.74 171 LEU A O 1
ATOM 1324 N N . GLU A 1 172 ? 36.130 8.498 54.987 1.00 21.67 172 GLU A N 1
ATOM 1325 C CA . GLU A 1 172 ? 35.129 9.197 54.194 1.00 22.14 172 GLU A CA 1
ATOM 1326 C C . GLU A 1 172 ? 34.628 10.406 54.932 1.00 22.45 172 GLU A C 1
ATOM 1327 O O . GLU A 1 172 ? 34.427 11.506 54.350 1.00 25.84 172 GLU A O 1
ATOM 1333 N N . GLU A 1 173 ? 34.354 10.265 56.209 1.00 23.73 173 GLU A N 1
ATOM 1334 C CA . GLU A 1 173 ? 33.901 11.434 56.979 1.00 22.58 173 GLU A CA 1
ATOM 1335 C C . GLU A 1 173 ? 34.928 12.535 57.075 1.00 22.37 173 GLU A C 1
ATOM 1336 O O . GLU A 1 173 ? 34.580 13.713 56.872 1.00 24.01 173 GLU A O 1
ATOM 1342 N N . ALA A 1 174 ? 36.177 12.219 57.311 1.00 20.42 174 ALA A N 1
ATOM 1343 C CA . ALA A 1 174 ? 37.214 13.260 57.413 1.00 20.32 174 ALA A CA 1
ATOM 1344 C C . ALA A 1 174 ? 37.349 13.974 56.041 1.00 21.36 174 ALA A C 1
ATOM 1345 O O . ALA A 1 174 ? 37.476 15.216 55.957 1.00 22.58 174 ALA A O 1
ATOM 1347 N N . ALA A 1 175 ? 37.298 13.194 54.947 1.00 20.66 175 ALA A N 1
ATOM 1348 C CA . ALA A 1 175 ? 37.463 13.756 53.584 1.00 22.79 175 ALA A CA 1
ATOM 1349 C C . ALA A 1 175 ? 36.284 14.625 53.147 1.00 23.58 175 ALA A C 1
ATOM 1350 O O . ALA A 1 175 ? 36.495 15.506 52.326 1.00 27.13 175 ALA A O 1
ATOM 1352 N N . LYS A 1 176 ? 35.098 14.435 53.755 1.00 27.78 176 LYS A N 1
ATOM 1353 C CA . LYS A 1 176 ? 34.003 15.403 53.566 1.00 34.22 176 LYS A CA 1
ATOM 1354 C C . LYS A 1 176 ? 34.322 16.811 54.081 1.00 39.45 176 LYS A C 1
ATOM 1355 O O . LYS A 1 176 ? 33.710 17.764 53.604 1.00 41.00 176 LYS A O 1
ATOM 1361 N N . HIS A 1 177 ? 35.259 16.919 55.052 1.00 46.98 177 HIS A N 1
ATOM 1362 C CA . HIS A 1 177 ? 35.484 18.277 55.587 1.00 47.30 177 HIS A CA 1
ATOM 1363 C C . HIS A 1 177 ? 36.903 18.816 55.427 1.00 33.92 177 HIS A C 1
ATOM 1364 O O . HIS A 1 177 ? 37.153 19.951 55.740 1.00 39.22 177 HIS A O 1
ATOM 1371 N N . ASP A 1 178 ? 37.835 18.042 54.886 1.00 30.72 178 ASP A N 1
ATOM 1372 C CA . ASP A 1 178 ? 39.175 18.571 54.416 1.00 30.39 178 ASP A CA 1
ATOM 1373 C C . ASP A 1 178 ? 39.463 17.815 53.162 1.00 30.02 178 ASP A C 1
ATOM 1374 O O . ASP A 1 178 ? 39.290 16.597 53.152 1.00 31.59 178 ASP A O 1
ATOM 1379 N N . LYS A 1 179 ? 40.040 18.476 52.173 1.00 30.55 179 LYS A N 1
ATOM 1380 C CA . LYS A 1 179 ? 40.374 17.823 50.900 1.00 30.30 179 LYS A CA 1
ATOM 1381 C C . LYS A 1 179 ? 41.559 16.876 51.073 1.00 32.72 179 LYS A C 1
ATOM 1382 O O . LYS A 1 179 ? 41.700 15.943 50.205 1.00 33.67 179 LYS A O 1
ATOM 1388 N N . ILE A 1 180 ? 42.363 17.086 52.129 1.00 28.98 180 ILE A N 1
ATOM 1389 C CA . ILE A 1 180 ? 43.479 16.197 52.507 1.00 26.07 180 ILE A CA 1
ATOM 1390 C C . ILE A 1 180 ? 43.321 15.756 53.976 1.00 20.28 180 ILE A C 1
ATOM 1391 O O . ILE A 1 180 ? 43.183 16.550 54.897 1.00 23.72 180 ILE A O 1
ATOM 1396 N N . VAL A 1 181 ? 43.385 14.443 54.131 1.00 17.78 181 VAL A N 1
ATOM 1397 C CA . VAL A 1 181 ? 43.289 13.777 55.400 1.00 15.79 181 VAL A CA 1
ATOM 1398 C C . VAL A 1 181 ? 44.636 13.110 55.691 1.00 16.27 181 VAL A C 1
ATOM 1399 O O . VAL A 1 181 ? 45.196 12.407 54.847 1.00 17.28 181 VAL A O 1
ATOM 1403 N N . ILE A 1 182 ? 45.124 13.283 56.923 1.00 14.16 182 ILE A N 1
ATOM 1404 C CA . ILE A 1 182 ? 46.339 12.589 57.437 1.00 14.38 182 ILE A CA 1
ATOM 1405 C C . ILE A 1 182 ? 45.897 11.379 58.232 1.00 12.39 182 ILE A C 1
ATOM 1406 O O . ILE A 1 182 ? 45.014 11.479 59.052 1.00 14.04 182 ILE A O 1
ATOM 1415 N N . VAL A 1 183 ? 46.587 10.282 57.965 1.00 12.67 183 VAL A N 1
ATOM 1416 C CA . VAL A 1 183 ? 46.371 9.035 58.765 1.00 12.22 183 VAL A CA 1
ATOM 1417 C C . VAL A 1 183 ? 47.720 8.629 59.292 1.00 12.47 183 VAL A C 1
ATOM 1418 O O . VAL A 1 183 ? 48.600 8.227 58.577 1.00 13.45 183 VAL A O 1
ATOM 1422 N N . GLU A 1 184 ? 47.858 8.802 60.646 1.00 11.35 184 GLU A N 1
ATOM 1423 C CA . GLU A 1 184 ? 49.123 8.519 61.322 1.00 11.64 184 GLU A CA 1
ATOM 1424 C C . GLU A 1 184 ? 49.083 7.194 62.103 1.00 11.82 184 GLU A C 1
ATOM 1425 O O . GLU A 1 184 ? 48.088 6.882 62.723 1.00 12.38 184 GLU A O 1
ATOM 1431 N N . LYS A 1 185 ? 50.234 6.545 62.093 1.00 11.78 185 LYS A N 1
ATOM 1432 C CA . LYS A 1 185 ? 50.455 5.477 63.063 1.00 13.33 185 LYS A CA 1
ATOM 1433 C C . LYS A 1 185 ? 50.241 6.033 64.501 1.00 11.55 185 LYS A C 1
ATOM 1434 O O . LYS A 1 185 ? 50.782 7.105 64.824 1.00 12.65 185 LYS A O 1
ATOM 1445 N N . SER A 1 186 ? 49.511 5.315 65.330 1.00 13.37 186 SER A N 1
ATOM 1446 C CA . SER A 1 186 ? 49.374 5.682 66.739 1.00 13.77 186 SER A CA 1
ATOM 1447 C C . SER A 1 186 ? 50.665 5.378 67.484 1.00 13.54 186 SER A C 1
ATOM 1448 O O . SER A 1 186 ? 51.181 4.276 67.434 1.00 15.20 186 SER A O 1
ATOM 1451 N N . ILE A 1 187 ? 51.198 6.367 68.152 1.00 12.35 187 ILE A N 1
ATOM 1452 C CA . ILE A 1 187 ? 52.364 6.199 68.994 1.00 12.63 187 ILE A CA 1
ATOM 1453 C C . ILE A 1 187 ? 51.886 5.787 70.386 1.00 13.47 187 ILE A C 1
ATOM 1454 O O . ILE A 1 187 ? 51.211 6.506 71.080 1.00 15.42 187 ILE A O 1
ATOM 1459 N N . GLU A 1 188 ? 52.223 4.545 70.736 1.00 16.46 188 GLU A N 1
ATOM 1460 C CA . GLU A 1 188 ? 51.682 3.817 71.928 1.00 17.50 188 GLU A CA 1
ATOM 1461 C C . GLU A 1 188 ? 52.814 3.506 72.888 1.00 17.92 188 GLU A C 1
ATOM 1462 O O . GLU A 1 188 ? 53.933 3.413 72.531 1.00 18.44 188 GLU A O 1
ATOM 1468 N N . GLY A 1 189 ? 52.422 3.354 74.141 1.00 18.57 189 GLY A N 1
ATOM 1469 C CA . GLY A 1 189 ? 53.207 2.765 75.185 1.00 19.81 189 GLY A CA 1
ATOM 1470 C C . GLY A 1 189 ? 54.152 3.707 75.892 1.00 19.55 189 GLY A C 1
ATOM 1471 O O . GLY A 1 189 ? 54.970 3.252 76.739 1.00 22.20 189 GLY A O 1
ATOM 1472 N N . GLY A 1 190 ? 54.040 4.998 75.625 1.00 17.89 190 GLY A N 1
ATOM 1473 C CA . GLY A 1 190 ? 54.862 6.003 76.261 1.00 16.47 190 GLY A CA 1
ATOM 1474 C C . GLY A 1 190 ? 53.997 7.018 76.935 1.00 20.80 190 GLY A C 1
ATOM 1475 O O . GLY A 1 190 ? 53.424 6.737 78.052 1.00 26.78 190 GLY A O 1
ATOM 1476 N N . GLY A 1 191 ? 54.202 8.242 76.583 1.00 18.37 191 GLY A N 1
ATOM 1477 C CA . GLY A 1 191 ? 53.511 9.362 77.166 1.00 16.58 191 GLY A CA 1
ATOM 1478 C C . GLY A 1 191 ? 53.475 10.510 76.149 1.00 12.82 191 GLY A C 1
ATOM 1479 O O . GLY A 1 191 ? 54.021 10.419 75.054 1.00 13.81 191 GLY A O 1
ATOM 1480 N N . GLU A 1 192 ? 52.804 11.563 76.570 1.00 12.05 192 GLU A N 1
ATOM 1481 C CA . GLU A 1 192 ? 52.608 12.782 75.748 1.00 12.03 192 GLU A CA 1
ATOM 1482 C C . GLU A 1 192 ? 53.242 13.967 76.442 1.00 11.70 192 GLU A C 1
ATOM 1483 O O . GLU A 1 192 ? 53.113 14.099 77.680 1.00 12.51 192 GLU A O 1
ATOM 1489 N N . TYR A 1 193 ? 53.879 14.832 75.677 1.00 10.87 193 TYR A N 1
ATOM 1490 C CA . TYR A 1 193 ? 54.658 15.910 76.206 1.00 11.00 193 TYR A CA 1
ATOM 1491 C C . TYR A 1 193 ? 54.499 17.168 75.369 1.00 11.19 193 TYR A C 1
ATOM 1492 O O . TYR A 1 193 ? 54.118 17.136 74.162 1.00 12.03 193 TYR A O 1
ATOM 1501 N N . THR A 1 194 ? 54.840 18.327 75.919 1.00 11.11 194 THR A N 1
ATOM 1502 C CA . THR A 1 194 ? 54.992 19.549 75.154 1.00 10.58 194 THR A CA 1
ATOM 1503 C C . THR A 1 194 ? 56.180 20.328 75.604 1.00 10.85 194 THR A C 1
ATOM 1504 O O . THR A 1 194 ? 56.486 20.362 76.845 1.00 11.76 194 THR A O 1
ATOM 1508 N N . ALA A 1 195 ? 56.867 20.965 74.684 1.00 10.50 195 ALA A N 1
ATOM 1509 C CA . ALA A 1 195 ? 58.016 21.819 74.916 1.00 11.22 195 ALA A CA 1
ATOM 1510 C C . ALA A 1 195 ? 57.620 23.246 74.640 1.00 11.63 195 ALA A C 1
ATOM 1511 O O . ALA A 1 195 ? 57.411 23.611 73.479 1.00 11.58 195 ALA A O 1
ATOM 1513 N N . CYS A 1 196 ? 57.497 24.107 75.654 1.00 11.45 196 CYS A N 1
ATOM 1514 C CA . CYS A 1 196 ? 57.268 25.525 75.466 1.00 11.54 196 CYS A CA 1
ATOM 1515 C C . CYS A 1 196 ? 58.591 26.162 75.113 1.00 11.28 196 CYS A C 1
ATOM 1516 O O . CYS A 1 196 ? 59.646 25.865 75.652 1.00 13.67 196 CYS A O 1
ATOM 1519 N N . ILE A 1 197 ? 58.471 27.126 74.176 1.00 12.32 197 ILE A N 1
ATOM 1520 C CA . ILE A 1 197 ? 59.585 27.872 73.641 1.00 12.75 197 ILE A CA 1
ATOM 1521 C C . ILE A 1 197 ? 59.314 29.351 73.808 1.00 12.78 197 ILE A C 1
ATOM 1522 O O . ILE A 1 197 ? 58.274 29.825 73.387 1.00 13.44 197 ILE A O 1
ATOM 1527 N N . ALA A 1 198 ? 60.263 30.044 74.433 1.00 13.69 198 ALA A N 1
ATOM 1528 C CA . ALA A 1 198 ? 60.136 31.472 74.614 1.00 14.34 198 ALA A CA 1
ATOM 1529 C C . ALA A 1 198 ? 61.502 32.066 74.560 1.00 13.96 198 ALA A C 1
ATOM 1530 O O . ALA A 1 198 ? 62.240 32.026 75.581 1.00 17.88 198 ALA A O 1
ATOM 1532 N N . ALA A 1 199 ? 61.864 32.673 73.461 1.00 15.15 199 ALA A N 1
ATOM 1533 C CA . ALA A 1 199 ? 63.203 33.171 73.299 1.00 17.12 199 ALA A CA 1
ATOM 1534 C C . ALA A 1 199 ? 64.268 32.094 73.650 1.00 17.64 199 ALA A C 1
ATOM 1535 O O . ALA A 1 199 ? 64.108 30.937 73.265 1.00 21.76 199 ALA A O 1
ATOM 1537 N N . ASP A 1 200 ? 65.307 32.454 74.377 1.00 20.75 200 ASP A N 1
ATOM 1538 C CA . ASP A 1 200 ? 66.295 31.510 74.856 1.00 24.45 200 ASP A CA 1
ATOM 1539 C C . ASP A 1 200 ? 66.011 31.032 76.259 1.00 22.82 200 ASP A C 1
ATOM 1540 O O . ASP A 1 200 ? 66.946 30.457 76.905 1.00 31.36 200 ASP A O 1
ATOM 1545 N N . LEU A 1 201 ? 64.821 31.324 76.809 1.00 19.74 201 LEU A N 1
ATOM 1546 C CA . LEU A 1 201 ? 64.509 30.781 78.149 1.00 18.32 201 LEU A CA 1
ATOM 1547 C C . LEU A 1 201 ? 64.598 29.249 78.213 1.00 18.25 201 LEU A C 1
ATOM 1548 O O . LEU A 1 201 ? 64.156 28.551 77.318 1.00 19.53 201 LEU A O 1
ATOM 1553 N N . ASP A 1 202 ? 65.167 28.699 79.293 1.00 19.79 202 ASP A N 1
ATOM 1554 C CA . ASP A 1 202 ? 65.269 27.241 79.441 1.00 17.85 202 ASP A CA 1
ATOM 1555 C C . ASP A 1 202 ? 64.012 26.751 80.126 1.00 16.39 202 ASP A C 1
ATOM 1556 O O . ASP A 1 202 ? 63.993 26.653 81.321 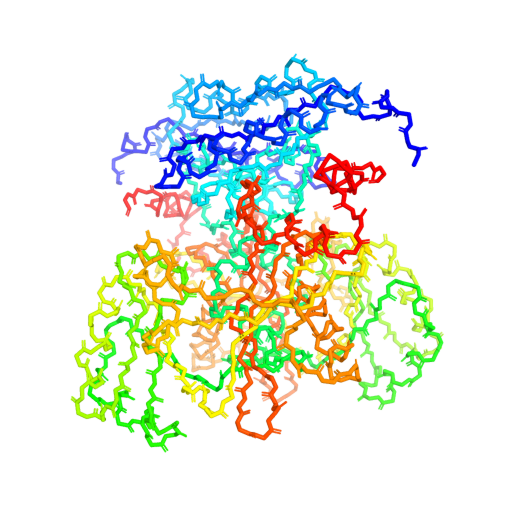1.00 26.80 202 ASP A O 1
ATOM 1561 N N . LEU A 1 203 ? 62.927 26.499 79.435 1.00 17.45 203 LEU A N 1
ATOM 1562 C CA . LEU A 1 203 ? 61.690 26.123 79.988 1.00 15.24 203 LEU A CA 1
ATOM 1563 C C . LEU A 1 203 ? 61.590 24.603 80.066 1.00 15.76 203 LEU A C 1
ATOM 1564 O O . LEU A 1 203 ? 61.967 23.908 79.110 1.00 16.71 203 LEU A O 1
ATOM 1569 N N . PRO A 1 204 ? 61.094 24.052 81.159 1.00 13.99 204 PRO A N 1
ATOM 1570 C CA . PRO A 1 204 ? 60.985 22.594 81.295 1.00 13.24 204 PRO A CA 1
ATOM 1571 C C . PRO A 1 204 ? 59.898 21.998 80.424 1.00 12.46 204 PRO A C 1
ATOM 1572 O O . PRO A 1 204 ? 58.910 22.667 80.138 1.00 13.36 204 PRO A O 1
ATOM 1576 N N . LEU A 1 205 ? 60.122 20.736 80.066 1.00 11.52 205 LEU A N 1
ATOM 1577 C CA . LEU A 1 205 ? 59.079 19.955 79.405 1.00 11.07 205 LEU A CA 1
ATOM 1578 C C . LEU A 1 205 ? 57.903 19.761 80.324 1.00 10.99 205 LEU A C 1
ATOM 1579 O O . LEU A 1 205 ? 58.064 19.719 81.585 1.00 12.24 205 LEU A O 1
ATOM 1584 N N . ILE A 1 206 ? 56.692 19.620 79.800 1.00 11.04 206 ILE A N 1
ATOM 1585 C CA . ILE A 1 206 ? 55.512 19.276 80.506 1.00 11.54 206 ILE A CA 1
ATOM 1586 C C . ILE A 1 206 ? 54.998 17.961 80.036 1.00 11.31 206 ILE A C 1
ATOM 1587 O O . ILE A 1 206 ? 54.895 17.768 78.801 1.00 11.99 206 ILE A O 1
ATOM 1592 N N . ARG A 1 207 ? 54.702 17.036 80.934 1.00 11.41 207 ARG A N 1
ATOM 1593 C CA . ARG A 1 207 ? 54.000 15.762 80.541 1.00 10.33 207 ARG A CA 1
ATOM 1594 C C . ARG A 1 207 ? 52.499 16.011 80.666 1.00 11.73 207 ARG A C 1
ATOM 1595 O O . ARG A 1 207 ? 51.992 16.524 81.673 1.00 13.66 207 ARG A O 1
ATOM 1603 N N . ILE A 1 208 ? 51.772 15.709 79.558 1.00 11.36 208 ILE A N 1
ATOM 1604 C CA . ILE A 1 208 ? 50.342 15.854 79.503 1.00 12.39 208 ILE A CA 1
ATOM 1605 C C . ILE A 1 208 ? 49.719 14.489 79.741 1.00 12.36 208 ILE A C 1
ATOM 1606 O O . ILE A 1 208 ? 50.017 13.574 78.980 1.00 13.37 208 ILE A O 1
ATOM 1611 N N . VAL A 1 209 ? 48.882 14.363 80.757 1.00 13.82 209 VAL A N 1
ATOM 1612 C CA . VAL A 1 209 ? 48.296 13.081 81.097 1.00 15.76 209 VAL A CA 1
ATOM 1613 C C . VAL A 1 209 ? 46.792 13.235 81.067 1.00 17.22 209 VAL A C 1
ATOM 1614 O O . VAL A 1 209 ? 46.171 13.614 82.059 1.00 19.27 209 VAL A O 1
ATOM 1618 N N . PRO A 1 210 ? 46.180 12.876 79.897 1.00 18.43 210 PRO A N 1
ATOM 1619 C CA . PRO A 1 210 ? 44.734 12.843 79.814 1.00 20.11 210 PRO A CA 1
ATOM 1620 C C . PRO A 1 210 ? 44.137 11.724 80.641 1.00 23.04 210 PRO A C 1
ATOM 1621 O O . PRO A 1 210 ? 44.800 10.659 80.784 1.00 24.63 210 PRO A O 1
ATOM 1625 N N . ALA A 1 211 ? 42.934 11.867 81.183 1.00 22.35 211 ALA A N 1
ATOM 1626 C CA . ALA A 1 211 ? 42.324 10.732 81.948 1.00 26.10 211 ALA A CA 1
ATOM 1627 C C . ALA A 1 211 ? 41.792 9.625 81.035 1.00 29.40 211 ALA A C 1
ATOM 1628 O O . ALA A 1 211 ? 41.692 8.475 81.454 1.00 35.81 211 ALA A O 1
ATOM 1630 N N . GLY A 1 212 ? 41.448 9.993 79.804 1.00 28.52 212 GLY A N 1
ATOM 1631 C CA . GLY A 1 212 ? 40.857 9.104 78.810 1.00 27.80 212 GLY A CA 1
ATOM 1632 C C . GLY A 1 212 ? 41.860 8.688 77.773 1.00 28.10 212 GLY A C 1
ATOM 1633 O O . GLY A 1 212 ? 43.050 8.667 78.038 1.00 27.93 212 GLY A O 1
ATOM 1634 N N . GLU A 1 213 ? 41.347 8.313 76.591 1.00 27.15 213 GLU A N 1
ATOM 1635 C CA . GLU A 1 213 ? 42.167 7.662 75.559 1.00 30.23 213 GLU A CA 1
ATOM 1636 C C . GLU A 1 213 ? 43.326 8.537 75.060 1.00 24.20 213 GLU A C 1
ATOM 1637 O O . GLU A 1 213 ? 44.437 8.061 74.902 1.00 24.84 213 GLU A O 1
ATOM 1643 N N . PHE A 1 214 ? 43.039 9.816 74.803 1.00 22.03 214 PHE A N 1
ATOM 1644 C CA . PHE A 1 214 ? 44.024 10.711 74.239 1.00 18.76 214 PHE A CA 1
ATOM 1645 C C . PHE A 1 214 ? 43.672 12.117 74.638 1.00 17.35 214 PHE A C 1
ATOM 1646 O O . PHE A 1 214 ? 42.692 12.294 75.368 1.00 19.86 214 PHE A O 1
ATOM 1654 N N . TYR A 1 215 ? 44.482 13.100 74.226 1.00 18.00 215 TYR A N 1
ATOM 1655 C CA . TYR A 1 215 ? 44.234 14.491 74.619 1.00 17.67 215 TYR A CA 1
ATOM 1656 C C . TYR A 1 215 ? 43.193 15.077 73.665 1.00 18.05 215 TYR A C 1
ATOM 1657 O O . TYR A 1 215 ? 43.495 15.762 72.688 1.00 19.04 215 TYR A O 1
ATOM 1666 N N . ASP A 1 216 ? 41.967 14.678 73.917 1.00 18.50 216 ASP A N 1
ATOM 1667 C CA . ASP A 1 216 ? 40.804 14.970 73.095 1.00 19.93 216 ASP A CA 1
ATOM 1668 C C . ASP A 1 216 ? 40.181 16.290 73.571 1.00 23.57 216 ASP A C 1
ATOM 1669 O O . ASP A 1 216 ? 40.631 16.928 74.549 1.00 22.53 216 ASP A O 1
ATOM 1674 N N . TYR A 1 217 ? 39.110 16.717 72.900 1.00 21.50 217 TYR A N 1
ATOM 1675 C CA . TYR A 1 217 ? 38.406 17.941 73.319 1.00 19.81 217 TYR A CA 1
ATOM 1676 C C . TYR A 1 217 ? 37.982 17.833 74.775 1.00 20.85 217 TYR A C 1
ATOM 1677 O O . TYR A 1 217 ? 38.109 18.780 75.554 1.00 22.32 217 TYR A O 1
ATOM 1686 N N . HIS A 1 218 ? 37.449 16.678 75.165 1.00 20.14 218 HIS A N 1
ATOM 1687 C CA . HIS A 1 218 ? 37.037 16.487 76.544 1.00 21.21 218 HIS A CA 1
ATOM 1688 C C . HIS A 1 218 ? 38.213 16.742 77.519 1.00 22.48 218 HIS A C 1
ATOM 1689 O O . HIS A 1 218 ? 38.098 17.484 78.548 1.00 24.64 218 HIS A O 1
ATOM 1696 N N . ALA A 1 219 ? 39.357 16.177 77.244 1.00 20.82 219 ALA A N 1
ATOM 1697 C CA . ALA A 1 219 ? 40.539 16.352 78.143 1.00 20.47 219 ALA A CA 1
ATOM 1698 C C . ALA A 1 219 ? 41.058 17.771 78.154 1.00 23.46 219 ALA A C 1
ATOM 1699 O O . ALA A 1 219 ? 41.545 18.222 79.179 1.00 24.32 219 ALA A O 1
ATOM 1701 N N . LYS A 1 220 ? 40.934 18.486 77.030 1.00 24.18 220 LYS A N 1
ATOM 1702 C CA . LYS A 1 220 ? 41.395 19.851 76.952 1.00 27.23 220 LYS A CA 1
ATOM 1703 C C . LYS A 1 220 ? 40.460 20.826 77.613 1.00 25.41 220 LYS A C 1
ATOM 1704 O O . LYS A 1 220 ? 40.937 21.725 78.245 1.00 36.16 220 LYS A O 1
ATOM 1710 N N . TYR A 1 221 ? 39.157 20.711 77.391 1.00 26.64 221 TYR A N 1
ATOM 1711 C CA . TYR A 1 221 ? 38.203 21.746 77.766 1.00 30.48 221 TYR A CA 1
ATOM 1712 C C . TYR A 1 221 ? 37.089 21.396 78.746 1.00 30.92 221 TYR A C 1
ATOM 1713 O O . TYR A 1 221 ? 36.375 22.292 79.200 1.00 35.15 221 TYR A O 1
ATOM 1722 N N . ILE A 1 222 ? 36.829 20.131 78.983 1.00 30.13 222 ILE A N 1
ATOM 1723 C CA . ILE A 1 222 ? 35.693 19.720 79.797 1.00 31.85 222 ILE A CA 1
ATOM 1724 C C . ILE A 1 222 ? 36.181 19.171 81.150 1.00 30.61 222 ILE A C 1
ATOM 1725 O O . ILE A 1 222 ? 35.712 19.573 82.202 1.00 34.62 222 ILE A O 1
ATOM 1730 N N . ALA A 1 223 ? 37.082 18.230 81.102 1.00 33.23 223 ALA A N 1
ATOM 1731 C CA . ALA A 1 223 ? 37.591 17.554 82.286 1.00 31.45 223 ALA A CA 1
ATOM 1732 C C . ALA A 1 223 ? 38.377 18.496 83.168 1.00 39.35 223 ALA A C 1
ATOM 1733 O O . ALA A 1 223 ? 39.021 19.396 82.677 1.00 31.88 223 ALA A O 1
ATOM 1735 N N . ASN A 1 224 ? 38.318 18.241 84.476 1.00 50.29 224 ASN A N 1
ATOM 1736 C CA . ASN A 1 224 ? 39.162 19.024 85.370 1.00 51.42 224 ASN A CA 1
ATOM 1737 C C . ASN A 1 224 ? 40.342 18.157 85.811 1.00 38.86 224 ASN A C 1
ATOM 1738 O O . ASN A 1 224 ? 41.121 18.564 86.669 1.00 41.12 224 ASN A O 1
ATOM 1743 N N . ASP A 1 225 ? 40.474 16.956 85.266 1.00 32.21 225 ASP A N 1
ATOM 1744 C CA . ASP A 1 225 ? 41.491 16.027 85.764 1.00 30.71 225 ASP A CA 1
ATOM 1745 C C . ASP A 1 225 ? 42.643 15.673 84.791 1.00 28.74 225 ASP A C 1
ATOM 1746 O O . ASP A 1 225 ? 43.371 14.688 85.042 1.00 30.14 225 ASP A O 1
ATOM 1751 N N . THR A 1 226 ? 42.809 16.434 83.720 1.00 24.78 226 THR A N 1
ATOM 1752 C CA . THR A 1 226 ? 44.031 16.331 82.933 1.00 20.83 226 THR A CA 1
ATOM 1753 C C . THR A 1 226 ? 45.196 16.862 83.715 1.00 20.20 226 THR A C 1
ATOM 1754 O O . THR A 1 226 ? 45.138 17.957 84.300 1.00 23.93 226 THR A O 1
ATOM 1758 N N . GLN A 1 227 ? 46.275 16.094 83.716 1.00 18.29 227 GLN A N 1
ATOM 1759 C CA . GLN A 1 227 ? 47.452 16.519 84.454 1.00 17.19 227 GLN A CA 1
ATOM 1760 C C . GLN A 1 227 ? 48.455 17.151 83.510 1.00 15.11 227 GLN A C 1
ATOM 1761 O O . GLN A 1 227 ? 48.630 16.680 82.376 1.00 15.94 227 GLN A O 1
ATOM 1772 N N . TYR A 1 228 ? 49.136 18.181 83.993 1.00 15.37 228 TYR A N 1
ATOM 1773 C CA . TYR A 1 228 ? 50.145 18.872 83.270 1.00 13.58 228 TYR A CA 1
ATOM 1774 C C . TYR A 1 228 ? 51.333 18.854 84.215 1.00 14.35 228 TYR A C 1
ATOM 1775 O O . TYR A 1 228 ? 51.400 19.686 85.136 1.00 18.94 228 TYR A O 1
ATOM 1784 N N . LEU A 1 229 ? 52.286 17.968 84.047 1.00 13.78 229 LEU A N 1
ATOM 1785 C CA . LEU A 1 229 ? 53.251 17.644 85.067 1.00 13.64 229 LEU A CA 1
ATOM 1786 C C . LEU A 1 229 ? 54.625 18.222 84.765 1.00 13.01 229 LEU A C 1
ATOM 1787 O O . LEU A 1 229 ? 55.237 17.988 83.718 1.00 12.66 229 LEU A O 1
ATOM 1792 N N . ILE A 1 230 ? 55.151 18.971 85.765 1.00 12.47 230 ILE A N 1
ATOM 1793 C CA . ILE A 1 230 ? 56.510 19.364 85.853 1.00 12.26 230 ILE A CA 1
ATOM 1794 C C . ILE A 1 230 ? 56.928 18.932 87.303 1.00 12.55 230 ILE A C 1
ATOM 1795 O O . ILE A 1 230 ? 56.298 19.389 88.224 1.00 14.74 230 ILE A O 1
ATOM 1800 N N . PRO A 1 231 ? 57.964 18.117 87.442 1.00 13.77 231 PRO A N 1
ATOM 1801 C CA . PRO A 1 231 ? 58.818 17.618 86.409 1.00 13.79 231 PRO A CA 1
ATOM 1802 C C . PRO A 1 231 ? 58.071 16.635 85.473 1.00 12.80 231 PRO A C 1
ATOM 1803 O O . PRO A 1 231 ? 57.129 15.986 85.898 1.00 13.40 231 PRO A O 1
ATOM 1807 N N . CYS A 1 232 ? 58.549 16.515 84.252 1.00 12.47 232 CYS A N 1
ATOM 1808 C CA . CYS A 1 232 ? 57.874 15.642 83.260 1.00 11.88 232 CYS A CA 1
ATOM 1809 C C . CYS A 1 232 ? 58.138 14.167 83.465 1.00 12.87 232 CYS A C 1
ATOM 1810 O O . CYS A 1 232 ? 57.416 13.370 82.902 1.00 14.11 232 CYS A O 1
ATOM 1813 N N . GLY A 1 233 ? 59.127 13.806 84.307 1.00 13.00 233 GLY A N 1
ATOM 1814 C CA . GLY A 1 233 ? 59.457 12.435 84.620 1.00 13.56 233 GLY A CA 1
ATOM 1815 C C . GLY A 1 233 ? 60.645 11.872 83.830 1.00 13.77 233 GLY A C 1
ATOM 1816 O O . GLY A 1 233 ? 61.132 10.793 84.165 1.00 16.22 233 GLY A O 1
ATOM 1817 N N . LEU A 1 234 ? 61.053 12.519 82.739 1.00 13.76 234 LEU A N 1
ATOM 1818 C CA . LEU A 1 234 ? 62.170 12.071 81.976 1.00 14.49 234 LEU A CA 1
ATOM 1819 C C . LEU A 1 234 ? 63.489 12.387 82.636 1.00 14.91 234 LEU A C 1
ATOM 1820 O O . LEU A 1 234 ? 63.590 13.355 83.373 1.00 16.82 234 LEU A O 1
ATOM 1825 N N . ASP A 1 235 ? 64.498 11.634 82.296 1.00 16.87 235 ASP A N 1
ATOM 1826 C CA . ASP A 1 235 ? 65.853 11.902 82.771 1.00 17.47 235 ASP A CA 1
ATOM 1827 C C . ASP A 1 235 ? 66.415 13.175 82.144 1.00 17.85 235 ASP A C 1
ATOM 1828 O O . ASP A 1 235 ? 65.968 13.599 81.100 1.00 18.62 235 ASP A O 1
ATOM 1833 N N . ALA A 1 236 ? 67.438 13.743 82.756 1.00 17.80 236 ALA A N 1
ATOM 1834 C CA . ALA A 1 236 ? 67.993 15.024 82.394 1.00 19.54 236 ALA A CA 1
ATOM 1835 C C . ALA A 1 236 ? 68.473 14.968 80.955 1.00 18.38 236 ALA A C 1
ATOM 1836 O O . ALA A 1 236 ? 68.264 15.945 80.218 1.00 19.39 236 ALA A O 1
ATOM 1838 N N . ALA A 1 237 ? 69.151 13.922 80.563 1.00 19.03 237 ALA A N 1
ATOM 1839 C CA . ALA A 1 237 ? 69.738 13.843 79.217 1.00 18.08 237 ALA A CA 1
ATOM 1840 C C . ALA A 1 237 ? 68.603 13.812 78.188 1.00 18.09 237 ALA A C 1
ATOM 1841 O O . ALA A 1 237 ? 68.699 14.482 77.151 1.00 17.63 237 ALA A O 1
ATOM 1843 N N . LYS A 1 238 ? 67.577 13.004 78.419 1.00 16.46 238 LYS A N 1
ATOM 1844 C CA . LYS A 1 238 ? 66.460 12.936 77.468 1.00 15.63 238 LYS A CA 1
ATOM 1845 C C . LYS A 1 238 ? 65.720 14.258 77.430 1.00 14.96 238 LYS A C 1
ATOM 1846 O O . LYS A 1 238 ? 65.316 14.713 76.352 1.00 16.90 238 LYS A O 1
ATOM 1852 N N . GLU A 1 239 ? 65.473 14.893 78.574 1.00 14.92 239 GLU A N 1
ATOM 1853 C CA . GLU A 1 239 ? 64.820 16.163 78.590 1.00 17.11 239 GLU A CA 1
ATOM 1854 C C . GLU A 1 239 ? 65.610 17.193 77.765 1.00 15.42 239 GLU A C 1
ATOM 1855 O O . GLU A 1 239 ? 64.990 17.903 76.934 1.00 16.43 239 GLU A O 1
ATOM 1861 N N . ALA A 1 240 ? 66.903 17.240 77.913 1.00 16.18 240 ALA A N 1
ATOM 1862 C CA . ALA A 1 240 ? 67.718 18.167 77.144 1.00 16.36 240 ALA A CA 1
ATOM 1863 C C . ALA A 1 240 ? 67.632 17.855 75.659 1.00 15.18 240 ALA A C 1
ATOM 1864 O O . ALA A 1 240 ? 67.543 18.749 74.800 1.00 16.34 240 ALA A O 1
ATOM 1866 N N . GLU A 1 241 ? 67.702 16.576 75.328 1.00 15.77 241 GLU A N 1
ATOM 1867 C CA . GLU A 1 241 ? 67.651 16.138 73.929 1.00 16.37 241 GLU A CA 1
ATOM 1868 C C . GLU A 1 241 ? 66.336 16.541 73.293 1.00 15.69 241 GLU A C 1
ATOM 1869 O O . GLU A 1 241 ? 66.338 17.092 72.156 1.00 15.93 241 GLU A O 1
ATOM 1875 N N . PHE A 1 242 ? 65.230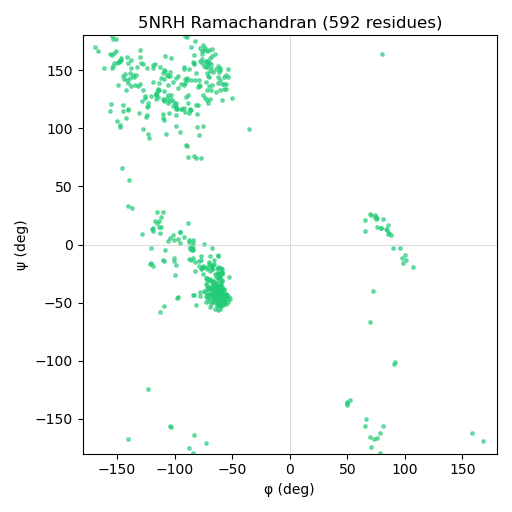 16.311 73.954 1.00 13.51 242 PHE A N 1
ATOM 1876 C CA . PHE A 1 242 ? 63.945 16.585 73.349 1.00 13.77 242 PHE A CA 1
ATOM 1877 C C . PHE A 1 242 ? 63.696 18.059 73.281 1.00 14.70 242 PHE A C 1
ATOM 1878 O O . PHE A 1 242 ? 63.012 18.498 72.314 1.00 15.66 242 PHE A O 1
ATOM 1886 N N . LYS A 1 243 ? 64.152 18.860 74.252 1.00 14.47 243 LYS A N 1
ATOM 1887 C CA . LYS A 1 243 ? 64.080 20.313 74.114 1.00 14.43 243 LYS A CA 1
ATOM 1888 C C . LYS A 1 243 ? 64.841 20.801 72.900 1.00 14.90 243 LYS A C 1
ATOM 1889 O O . LYS A 1 243 ? 64.392 21.715 72.206 1.00 15.13 243 LYS A O 1
ATOM 1895 N N . ARG A 1 244 ? 65.974 20.204 72.598 1.00 14.60 244 ARG A N 1
ATOM 1896 C CA . ARG A 1 244 ? 66.766 20.613 71.450 1.00 15.44 244 ARG A CA 1
ATOM 1897 C C . ARG A 1 244 ? 66.049 20.240 70.177 1.00 15.20 244 ARG A C 1
ATOM 1898 O O . ARG A 1 244 ? 65.974 21.066 69.237 1.00 15.36 244 ARG A O 1
ATOM 1913 N N . ILE A 1 245 ? 65.528 19.006 70.089 1.00 14.80 245 ILE A N 1
ATOM 1914 C CA . ILE A 1 245 ? 64.820 18.597 68.850 1.00 13.65 245 ILE A CA 1
ATOM 1915 C C . ILE A 1 245 ? 63.594 19.488 68.695 1.00 13.07 245 ILE A C 1
ATOM 1916 O O . ILE A 1 245 ? 63.288 19.908 67.561 1.00 13.83 245 ILE A O 1
ATOM 1921 N N . ALA A 1 246 ? 62.868 19.803 69.790 1.00 13.19 246 ALA A N 1
ATOM 1922 C CA . ALA A 1 246 ? 61.693 20.662 69.708 1.00 13.41 246 ALA A CA 1
ATOM 1923 C C . ALA A 1 246 ? 62.023 22.003 69.085 1.00 12.54 246 ALA A C 1
ATOM 1924 O O . ALA A 1 246 ? 61.247 22.511 68.256 1.00 14.60 246 ALA A O 1
ATOM 1926 N N . ARG A 1 247 ? 63.137 22.614 69.520 1.00 13.18 247 ARG A N 1
ATOM 1927 C CA . ARG A 1 247 ? 63.528 23.882 68.945 1.00 13.50 247 ARG A CA 1
ATOM 1928 C C . ARG A 1 247 ? 63.905 23.767 67.460 1.00 13.62 247 ARG A C 1
ATOM 1929 O O . ARG A 1 247 ? 63.553 24.662 66.670 1.00 14.57 247 ARG A O 1
ATOM 1944 N N . ARG A 1 248 ? 64.588 22.700 67.087 1.00 13.91 248 ARG A N 1
ATOM 1945 C CA . ARG A 1 248 ? 64.850 22.505 65.646 1.00 15.03 248 ARG A CA 1
ATOM 1946 C C . ARG A 1 248 ? 63.554 22.281 64.868 1.00 12.80 248 ARG A C 1
ATOM 1947 O O . ARG A 1 248 ? 63.430 22.755 63.713 1.00 14.19 248 ARG A O 1
ATOM 1955 N N . ALA A 1 249 ? 62.620 21.597 65.453 1.00 13.34 249 ALA A N 1
ATOM 1956 C CA . ALA A 1 249 ? 61.342 21.328 64.798 1.00 14.41 249 ALA A CA 1
ATOM 1957 C C . ALA A 1 249 ? 60.598 22.616 64.509 1.00 13.96 249 ALA A C 1
ATOM 1958 O O . ALA A 1 249 ? 59.924 22.754 63.462 1.00 14.00 249 ALA A O 1
ATOM 1960 N N . PHE A 1 250 ? 60.696 23.590 65.406 1.00 15.03 250 PHE A N 1
ATOM 1961 C CA . PHE A 1 250 ? 60.087 24.880 65.231 1.00 15.92 250 PHE A CA 1
ATOM 1962 C C . PHE A 1 250 ? 60.877 25.622 64.168 1.00 14.66 250 PHE A C 1
ATOM 1963 O O . PHE A 1 250 ? 60.280 26.231 63.226 1.00 18.60 250 PHE A O 1
ATOM 1978 N N . ASP A 1 251 ? 62.185 25.661 64.284 1.00 14.52 251 ASP A N 1
ATOM 1979 C CA . ASP A 1 251 ? 62.985 26.429 63.401 1.00 17.96 251 ASP A CA 1
ATOM 1980 C C . ASP A 1 251 ? 62.909 26.028 61.919 1.00 15.45 251 ASP A C 1
ATOM 1981 O O . ASP A 1 251 ? 62.837 26.855 60.991 1.00 17.33 251 ASP A O 1
ATOM 1990 N N . VAL A 1 252 ? 62.791 24.743 61.654 1.00 14.40 252 VAL A N 1
ATOM 1991 C CA . VAL A 1 252 ? 62.816 24.277 60.267 1.00 13.86 252 VAL A CA 1
ATOM 1992 C C . VAL A 1 252 ? 61.510 24.663 59.540 1.00 12.49 252 VAL A C 1
ATOM 1993 O O . VAL A 1 252 ? 61.532 24.719 58.293 1.00 15.07 252 VAL A O 1
ATOM 2000 N N . LEU A 1 253 ? 60.448 24.971 60.269 1.00 11.98 253 LEU A N 1
ATOM 2001 C CA . LEU A 1 253 ? 59.188 25.420 59.706 1.00 12.35 253 LEU A CA 1
ATOM 2002 C C . LEU A 1 253 ? 59.145 26.925 59.469 1.00 13.30 253 LEU A C 1
ATOM 2003 O O . LEU A 1 253 ? 58.141 27.458 58.965 1.00 16.43 253 LEU A O 1
ATOM 2008 N N . GLY A 1 254 ? 60.212 27.628 59.837 1.00 13.01 254 GLY A N 1
ATOM 2009 C CA . GLY A 1 254 ? 60.214 29.099 59.793 1.00 13.41 254 GLY A CA 1
ATOM 2010 C C . GLY A 1 254 ? 59.534 29.778 60.935 1.00 13.41 254 GLY A C 1
ATOM 2011 O O . GLY A 1 254 ? 59.299 31.004 60.863 1.00 15.82 254 GLY A O 1
ATOM 2012 N N . CYS A 1 255 ? 59.250 29.036 62.002 1.00 13.37 255 CYS A N 1
ATOM 2013 C CA . CYS A 1 255 ? 58.653 29.618 63.199 1.00 12.96 255 CYS A CA 1
ATOM 2014 C C . CYS A 1 255 ? 59.720 30.251 64.050 1.00 14.57 255 CYS A C 1
ATOM 2015 O O . CYS A 1 255 ? 60.865 29.822 64.079 1.00 17.19 255 CYS A O 1
ATOM 2018 N N A THR A 1 256 ? 59.391 31.331 64.746 0.50 13.57 256 THR A N 1
ATOM 2019 N N B THR A 1 256 ? 59.254 31.356 64.703 0.50 14.01 256 THR A N 1
ATOM 2020 C CA A THR A 1 256 ? 60.431 31.908 65.618 0.50 14.09 256 THR A CA 1
ATOM 2021 C CA B THR A 1 256 ? 59.917 32.195 65.683 0.50 15.46 256 THR A CA 1
ATOM 2022 C C A THR A 1 256 ? 59.887 32.135 67.028 0.50 15.88 256 THR A C 1
ATOM 2023 C C B THR A 1 256 ? 59.826 31.581 67.015 0.50 18.12 256 THR A C 1
ATOM 2024 O O A THR A 1 256 ? 58.707 32.534 67.188 0.50 13.29 256 THR A O 1
ATOM 2025 O O B THR A 1 256 ? 58.971 30.658 67.163 0.50 13.45 256 THR A O 1
ATOM 2032 N N A ASP A 1 257 ? 60.840 31.893 67.990 0.50 14.84 257 ASP A N 1
ATOM 2033 N N B ASP A 1 257 ? 60.793 32.046 67.882 0.50 17.51 257 ASP A N 1
ATOM 2034 C CA A ASP A 1 257 ? 60.774 31.045 69.216 0.50 15.29 257 ASP A CA 1
ATOM 2035 C CA B ASP A 1 257 ? 60.646 32.894 69.140 0.50 16.52 257 ASP A CA 1
ATOM 2036 C C A ASP A 1 257 ? 59.835 31.557 70.275 0.50 15.34 257 ASP A C 1
ATOM 2037 C C B ASP A 1 257 ? 59.661 32.412 70.231 0.50 16.32 257 ASP A C 1
ATOM 2038 O O A ASP A 1 257 ? 60.236 31.989 71.333 0.50 17.54 257 ASP A O 1
ATOM 2039 O O B ASP A 1 257 ? 59.953 32.684 71.399 0.50 17.65 257 ASP A O 1
ATOM 2048 N N . TRP A 1 258 ? 58.567 31.638 69.930 1.00 19.35 258 TRP A N 1
ATOM 2049 C CA . TRP A 1 258 ? 57.446 31.692 70.834 1.00 13.92 258 TRP A CA 1
ATOM 2050 C C . TRP A 1 258 ? 56.453 30.675 70.455 1.00 13.51 258 TRP A C 1
ATOM 2051 O O . TRP A 1 258 ? 55.895 30.743 69.328 1.00 15.73 258 TRP A O 1
ATOM 2062 N N . GLY A 1 259 ? 56.188 29.696 71.281 1.00 13.05 259 GLY A N 1
ATOM 2063 C CA . GLY A 1 259 ? 55.168 28.685 70.929 1.00 13.98 259 GLY A CA 1
ATOM 2064 C C . GLY A 1 259 ? 55.386 27.427 71.706 1.00 13.29 259 GLY A C 1
ATOM 2065 O O . GLY A 1 259 ? 56.057 27.433 72.737 1.00 13.41 259 GLY A O 1
ATOM 2066 N N . ARG A 1 260 ? 54.802 26.316 71.268 1.00 13.47 260 ARG A N 1
ATOM 2067 C CA . ARG A 1 260 ? 55.020 25.013 71.848 1.00 13.01 260 ARG A CA 1
ATOM 2068 C C . ARG A 1 260 ? 55.149 23.969 70.780 1.00 12.61 260 ARG A C 1
ATOM 2069 O O . ARG A 1 260 ? 54.503 24.128 69.748 1.00 15.93 260 ARG A O 1
ATOM 2084 N N . ALA A 1 261 ? 55.941 22.954 71.030 1.00 11.69 261 ALA A N 1
ATOM 2085 C CA . ALA A 1 261 ? 56.092 21.797 70.145 1.00 10.92 261 ALA A CA 1
ATOM 2086 C C . ALA A 1 261 ? 55.563 20.593 70.886 1.00 11.16 261 ALA A C 1
ATOM 2087 O O . ALA A 1 261 ? 56.003 20.321 72.030 1.00 12.32 261 ALA A O 1
ATOM 2089 N N . ASP A 1 262 ? 54.644 19.851 70.264 1.00 11.23 262 ASP A N 1
ATOM 2090 C CA . ASP A 1 262 ? 53.936 18.759 70.893 1.00 10.88 262 ASP A CA 1
ATOM 2091 C C . ASP A 1 262 ? 54.457 17.449 70.404 1.00 10.68 262 ASP A C 1
ATOM 2092 O O . ASP A 1 262 ? 54.624 17.270 69.182 1.00 10.75 262 ASP A O 1
ATOM 2097 N N . PHE A 1 263 ? 54.657 16.473 71.302 1.00 10.40 263 PHE A N 1
ATOM 2098 C CA . PHE A 1 263 ? 55.207 15.193 70.875 1.00 10.81 263 PHE A CA 1
ATOM 2099 C C . PHE A 1 263 ? 54.776 14.047 71.751 1.00 10.38 263 PHE A C 1
ATOM 2100 O O . PHE A 1 263 ? 54.421 14.237 72.918 1.00 11.68 263 PHE A O 1
ATOM 2108 N N . MET A 1 264 ? 54.804 12.834 71.170 1.00 10.53 264 MET A N 1
ATOM 2109 C CA . MET A 1 264 ? 54.553 11.586 71.847 1.00 10.86 264 MET A CA 1
ATOM 2110 C C . MET A 1 264 ? 55.877 10.831 71.973 1.00 11.56 264 MET A C 1
ATOM 2111 O O . MET A 1 264 ? 56.738 10.955 71.121 1.00 13.00 264 MET A O 1
ATOM 2116 N N . LEU A 1 265 ? 55.995 10.031 73.057 1.00 11.10 265 LEU A N 1
ATOM 2117 C CA . LEU A 1 265 ? 57.012 9.000 73.106 1.00 11.84 265 LEU A CA 1
ATOM 2118 C C . LEU A 1 265 ? 56.375 7.633 72.944 1.00 12.82 265 LEU A C 1
ATOM 2119 O O . LEU A 1 265 ? 55.285 7.416 73.450 1.00 14.93 265 LEU A O 1
ATOM 2128 N N . ASP A 1 266 ? 57.116 6.719 72.283 1.00 13.97 266 ASP A N 1
ATOM 2129 C CA . ASP A 1 266 ? 56.700 5.334 72.246 1.00 15.49 266 ASP A CA 1
ATOM 2130 C C . ASP A 1 266 ? 57.249 4.562 73.472 1.00 18.22 266 ASP A C 1
ATOM 2131 O O . ASP A 1 266 ? 57.975 5.143 74.337 1.00 17.28 266 ASP A O 1
ATOM 2136 N N . ALA A 1 267 ? 57.040 3.268 73.525 1.00 20.06 267 ALA A N 1
ATOM 2137 C CA . ALA A 1 267 ? 57.541 2.403 74.555 1.00 22.30 267 ALA A CA 1
ATOM 2138 C C . ALA A 1 267 ? 59.017 2.333 74.636 1.00 27.16 267 ALA A C 1
ATOM 2139 O O . ALA A 1 267 ? 59.531 2.090 75.737 1.00 43.29 267 ALA A O 1
ATOM 2141 N N . ALA A 1 268 ? 59.721 2.526 73.541 1.00 25.47 268 ALA A N 1
ATOM 2142 C CA . ALA A 1 268 ? 61.166 2.538 73.553 1.00 26.78 268 ALA A CA 1
ATOM 2143 C C . ALA A 1 268 ? 61.720 3.885 73.905 1.00 23.27 268 ALA A C 1
ATOM 2144 O O . ALA A 1 268 ? 62.935 4.043 73.958 1.00 28.23 268 ALA A O 1
ATOM 2146 N N . GLY A 1 269 ? 60.856 4.883 74.129 1.00 20.00 269 GLY A N 1
ATOM 2147 C CA . GLY A 1 269 ? 61.306 6.192 74.544 1.00 19.10 269 GLY A CA 1
ATOM 2148 C C . GLY A 1 269 ? 61.720 7.106 73.375 1.00 18.13 269 GLY A C 1
ATOM 2149 O O . GLY A 1 269 ? 62.391 8.146 73.576 1.00 19.77 269 GLY A O 1
ATOM 2150 N N . ASN A 1 270 ? 61.309 6.765 72.138 1.00 17.18 270 ASN A N 1
ATOM 2151 C CA . ASN A 1 270 ? 61.619 7.597 71.000 1.00 15.71 270 ASN A CA 1
ATOM 2152 C C . ASN A 1 270 ? 60.516 8.623 70.826 1.00 14.06 270 ASN A C 1
ATOM 2153 O O . ASN A 1 270 ? 59.345 8.309 70.972 1.00 13.59 270 ASN A O 1
ATOM 2158 N N . PRO A 1 271 ? 60.913 9.862 70.461 1.00 13.24 271 PRO A N 1
ATOM 2159 C CA . PRO A 1 271 ? 59.913 10.911 70.297 1.00 11.46 271 PRO A CA 1
ATOM 2160 C C . PRO A 1 271 ? 59.362 11.027 68.818 1.00 10.87 271 PRO A C 1
ATOM 2161 O O . PRO A 1 271 ? 60.091 10.757 67.880 1.00 11.96 271 PRO A O 1
ATOM 2165 N N . TYR A 1 272 ? 58.134 11.520 68.757 1.00 10.64 272 TYR A N 1
ATOM 2166 C CA . TYR A 1 272 ? 57.477 11.719 67.447 1.00 10.14 272 TYR A CA 1
ATOM 2167 C C . TYR A 1 272 ? 56.627 13.002 67.637 1.00 10.24 272 TYR A C 1
ATOM 2168 O O . TYR A 1 272 ? 55.684 13.047 68.412 1.00 10.83 272 TYR A O 1
ATOM 2177 N N . PHE A 1 273 ? 57.039 14.018 66.870 1.00 10.23 273 PHE A N 1
ATOM 2178 C CA . PHE A 1 273 ? 56.393 15.315 66.972 1.00 10.09 273 PHE A CA 1
ATOM 2179 C C . PHE A 1 273 ? 55.064 15.335 66.219 1.00 9.75 273 PHE A C 1
ATOM 2180 O O . PHE A 1 273 ? 54.968 14.765 65.066 1.00 10.97 273 PHE A O 1
ATOM 2188 N N . LEU A 1 274 ? 54.039 15.913 66.785 1.00 9.48 274 LEU A N 1
ATOM 2189 C CA . LEU A 1 274 ? 52.700 15.992 66.185 1.00 10.47 274 LEU A CA 1
ATOM 2190 C C . LEU A 1 274 ? 52.433 17.302 65.490 1.00 10.23 274 LEU A C 1
ATOM 2191 O O . LEU A 1 274 ? 51.800 17.306 64.423 1.00 11.18 274 LEU A O 1
ATOM 2196 N N . GLU A 1 275 ? 52.776 18.425 66.126 1.00 10.38 275 GLU A N 1
ATOM 2197 C CA . GLU A 1 275 ? 52.537 19.772 65.554 1.00 10.02 275 GLU A CA 1
ATOM 2198 C C . GLU A 1 275 ? 53.324 20.785 66.346 1.00 10.44 275 GLU A C 1
ATOM 2199 O O . GLU A 1 275 ? 53.805 20.460 67.479 1.00 11.49 275 GLU A O 1
ATOM 2205 N N . VAL A 1 276 ? 53.443 21.970 65.806 1.00 10.58 276 VAL A N 1
ATOM 2206 C CA . VAL A 1 276 ? 53.776 23.166 66.580 1.00 10.72 276 VAL A CA 1
ATOM 2207 C C . VAL A 1 276 ? 52.531 23.962 66.784 1.00 11.03 276 VAL A C 1
ATOM 2208 O O . VAL A 1 276 ? 51.539 23.874 66.054 1.00 13.48 276 VAL A O 1
ATOM 2212 N N . ASN A 1 277 ? 52.606 24.837 67.785 1.00 10.73 277 ASN A N 1
ATOM 2213 C CA . ASN A 1 277 ? 51.572 25.790 68.148 1.00 11.52 277 ASN A CA 1
ATOM 2214 C C . ASN A 1 277 ? 52.258 27.117 68.275 1.00 10.93 277 ASN A C 1
ATOM 2215 O O . ASN A 1 277 ? 53.070 27.305 69.172 1.00 12.94 277 ASN A O 1
ATOM 2220 N N . THR A 1 278 ? 51.922 28.048 67.373 1.00 11.22 278 THR A N 1
ATOM 2221 C CA . THR A 1 278 ? 52.568 29.344 67.304 1.00 12.33 278 THR A CA 1
ATOM 2222 C C . THR A 1 278 ? 51.752 30.416 68.041 1.00 12.41 278 THR A C 1
ATOM 2223 O O . THR A 1 278 ? 52.181 31.589 68.006 1.00 14.86 278 THR A O 1
ATOM 2227 N N . ALA A 1 279 ? 50.658 30.036 68.705 1.00 12.44 279 ALA A N 1
ATOM 2228 C CA . ALA A 1 279 ? 49.771 30.970 69.416 1.00 14.61 279 ALA A CA 1
ATOM 2229 C C . ALA A 1 279 ? 49.292 30.392 70.776 1.00 15.53 279 ALA A C 1
ATOM 2230 O O . ALA A 1 279 ? 48.125 30.192 71.008 1.00 18.69 279 ALA A O 1
ATOM 2232 N N . PRO A 1 280 ? 50.245 30.005 71.631 1.00 17.87 280 PRO A N 1
ATOM 2233 C CA . PRO A 1 280 ? 49.829 29.372 72.849 1.00 18.22 280 PRO A CA 1
ATOM 2234 C C . PRO A 1 280 ? 49.076 30.348 73.795 1.00 21.27 280 PRO A C 1
ATOM 2235 O O . PRO A 1 280 ? 49.162 31.563 73.688 1.00 21.66 280 PRO A O 1
ATOM 2239 N N . GLY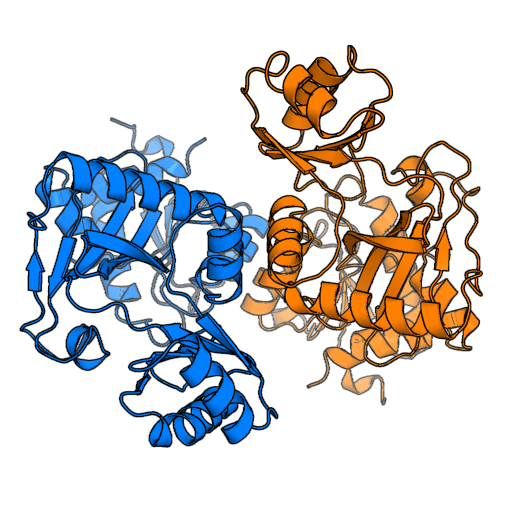 A 1 281 ? 48.355 29.783 74.732 1.00 23.48 281 GLY A N 1
ATOM 2240 C CA . GLY A 1 281 ? 47.597 30.593 75.668 1.00 23.39 281 GLY A CA 1
ATOM 2241 C C . GLY A 1 281 ? 48.450 31.346 76.681 1.00 21.13 281 GLY A C 1
ATOM 2242 O O . GLY A 1 281 ? 49.562 30.902 77.035 1.00 18.87 281 GLY A O 1
ATOM 2243 N N . MET A 1 282 ? 47.884 32.400 77.237 1.00 19.05 282 MET A N 1
ATOM 2244 C CA . MET A 1 282 ? 48.523 33.203 78.228 1.00 19.18 282 MET A CA 1
ATOM 2245 C C . MET A 1 282 ? 47.567 33.540 79.322 1.00 17.67 282 MET A C 1
ATOM 2246 O O . MET A 1 282 ? 47.719 34.567 79.995 1.00 20.16 282 MET A O 1
ATOM 2251 N N . THR A 1 283 ? 46.640 32.630 79.570 1.00 18.37 283 THR A N 1
ATOM 2252 C CA . THR A 1 283 ? 45.778 32.745 80.760 1.00 20.04 283 THR A CA 1
ATOM 2253 C C . THR A 1 283 ? 46.608 32.341 81.999 1.00 19.23 283 THR A C 1
ATOM 2254 O O . THR A 1 283 ? 47.686 31.773 81.876 1.00 18.60 283 THR A O 1
ATOM 2258 N N . ASP A 1 284 ? 46.054 32.547 83.192 1.00 23.30 284 ASP A N 1
ATOM 2259 C CA . ASP A 1 284 ? 46.793 32.119 84.439 1.00 26.38 284 ASP A CA 1
ATOM 2260 C C . ASP A 1 284 ? 46.763 30.630 84.643 1.00 28.67 284 ASP A C 1
ATOM 2261 O O . ASP A 1 284 ? 47.257 30.154 85.669 1.00 34.03 284 ASP A O 1
ATOM 2270 N N . HIS A 1 285 ? 46.142 29.880 83.755 1.00 21.52 285 HIS A N 1
ATOM 2271 C CA . HIS A 1 285 ? 46.238 28.395 83.839 1.00 24.05 285 HIS A CA 1
ATOM 2272 C C . HIS A 1 285 ? 46.883 27.827 82.577 1.00 20.02 285 HIS A C 1
ATOM 2273 O O . HIS A 1 285 ? 46.879 26.651 82.370 1.00 24.42 285 HIS A O 1
ATOM 2280 N N . SER A 1 286 ? 47.474 28.673 81.726 1.00 17.20 286 SER A N 1
ATOM 2281 C CA . SER A 1 286 ? 48.042 28.216 80.475 1.00 15.64 286 SER A CA 1
ATOM 2282 C C . SER A 1 286 ? 49.444 27.667 80.658 1.00 14.36 286 SER A C 1
ATOM 2283 O O . SER A 1 286 ? 50.113 27.852 81.701 1.00 17.17 286 SER A O 1
ATOM 2286 N N . LEU A 1 287 ? 49.921 26.922 79.677 1.00 15.01 287 LEU A N 1
ATOM 2287 C CA . LEU A 1 287 ? 51.168 26.177 79.850 1.00 13.91 287 LEU A CA 1
ATOM 2288 C C . LEU A 1 287 ? 52.434 27.018 79.821 1.00 14.14 287 LEU A C 1
ATOM 2289 O O . LEU A 1 287 ? 53.278 26.793 80.691 1.00 14.49 287 LEU A O 1
ATOM 2294 N N . PRO A 1 288 ? 52.564 28.021 78.961 1.00 13.12 288 PRO A N 1
ATOM 2295 C CA . PRO A 1 288 ? 53.861 28.789 79.040 1.00 13.47 288 PRO A CA 1
ATOM 2296 C C . PRO A 1 288 ? 54.074 29.502 80.401 1.00 13.00 288 PRO A C 1
ATOM 2297 O O . PRO A 1 288 ? 55.204 29.419 80.899 1.00 13.13 288 PRO A O 1
ATOM 2301 N N . PRO A 1 289 ? 53.041 30.128 80.956 1.00 13.36 289 PRO A N 1
ATOM 2302 C CA . PRO A 1 289 ? 53.279 30.746 82.267 1.00 14.52 289 PRO A CA 1
ATOM 2303 C C . PRO A 1 289 ? 53.696 29.692 83.352 1.00 15.33 289 PRO A C 1
ATOM 2304 O O . PRO A 1 289 ? 54.500 30.005 84.220 1.00 16.39 289 PRO A O 1
ATOM 2308 N N . LYS A 1 290 ? 53.141 28.493 83.270 1.00 14.95 290 LYS A N 1
ATOM 2309 C CA . LYS A 1 290 ? 53.472 27.411 84.226 1.00 14.89 290 LYS A CA 1
ATOM 2310 C C . LYS A 1 290 ? 54.904 26.997 84.048 1.00 14.48 290 LYS A C 1
ATOM 2311 O O . LYS A 1 290 ? 55.657 26.865 85.033 1.00 16.12 290 LYS A O 1
ATOM 2317 N N . ALA A 1 291 ? 55.312 26.732 82.805 1.00 13.67 291 ALA A N 1
ATOM 2318 C CA . ALA A 1 291 ? 56.680 26.356 82.549 1.00 12.96 291 ALA A CA 1
ATOM 2319 C C . ALA A 1 291 ? 57.666 27.439 83.018 1.00 13.77 291 ALA A C 1
ATOM 2320 O O . ALA A 1 291 ? 58.753 27.169 83.579 1.00 15.59 291 ALA A O 1
ATOM 2322 N N . ALA A 1 292 ? 57.322 28.712 82.731 1.00 12.94 292 ALA A N 1
ATOM 2323 C CA . ALA A 1 292 ? 58.155 29.833 83.195 1.00 13.44 292 ALA A CA 1
ATOM 2324 C C . ALA A 1 292 ? 58.242 29.935 84.714 1.00 13.92 292 ALA A C 1
ATOM 2325 O O . ALA A 1 292 ? 59.368 30.097 85.246 1.00 15.01 292 ALA A O 1
ATOM 2327 N N . ARG A 1 293 ? 57.094 29.805 85.375 1.00 14.00 293 ARG A N 1
ATOM 2328 C CA . ARG A 1 293 ? 57.038 29.903 86.888 1.00 14.20 293 ARG A CA 1
ATOM 2329 C C . ARG A 1 293 ? 57.902 28.765 87.498 1.00 14.78 293 ARG A C 1
ATOM 2330 O O . ARG A 1 293 ? 58.546 28.948 88.534 1.00 17.72 293 ARG A O 1
ATOM 2352 N N . ALA A 1 294 ? 58.008 27.620 86.801 1.00 14.72 294 ALA A N 1
ATOM 2353 C CA . ALA A 1 294 ? 58.813 26.494 87.298 1.00 16.15 294 ALA A CA 1
ATOM 2354 C C . ALA A 1 294 ? 60.305 26.802 87.294 1.00 15.53 294 ALA A C 1
ATOM 2355 O O . ALA A 1 294 ? 61.057 26.120 88.011 1.00 18.47 294 ALA A O 1
ATOM 2357 N N . VAL A 1 295 ? 60.769 27.804 86.546 1.00 15.62 295 VAL A N 1
ATOM 2358 C CA . VAL A 1 295 ? 62.146 28.209 86.513 1.00 17.33 295 VAL A CA 1
ATOM 2359 C C . VAL A 1 295 ? 62.321 29.636 87.065 1.00 17.66 295 VAL A C 1
ATOM 2360 O O . VAL A 1 295 ? 63.346 30.246 86.839 1.00 21.16 295 VAL A O 1
ATOM 2364 N N . GLY A 1 296 ? 61.321 30.085 87.794 1.00 16.14 296 GLY A N 1
ATOM 2365 C CA . GLY A 1 296 ? 61.447 31.358 88.553 1.00 16.71 296 GLY A CA 1
ATOM 2366 C C . GLY A 1 296 ? 61.080 32.597 87.797 1.00 16.12 296 GLY A C 1
ATOM 2367 O O . GLY A 1 296 ? 61.291 33.684 88.302 1.00 19.66 296 GLY A O 1
ATOM 2368 N N . ILE A 1 297 ? 60.525 32.455 86.582 1.00 16.51 297 ILE A N 1
ATOM 2369 C CA . ILE A 1 297 ? 60.158 33.571 85.705 1.00 15.30 297 ILE A CA 1
ATOM 2370 C C . ILE A 1 297 ? 58.684 33.794 85.899 1.00 16.29 297 ILE A C 1
ATOM 2371 O O . ILE A 1 297 ? 57.813 33.013 85.475 1.00 17.74 297 ILE A O 1
ATOM 2376 N N . GLY A 1 298 ? 58.343 34.982 86.409 1.00 17.97 298 GLY A N 1
ATOM 2377 C CA . GLY A 1 298 ? 56.985 35.322 86.593 1.00 18.41 298 GLY A CA 1
ATOM 2378 C C . GLY A 1 298 ? 56.353 35.826 85.328 1.00 17.16 298 GLY A C 1
ATOM 2379 O O . GLY A 1 298 ? 57.008 35.933 84.277 1.00 17.82 298 GLY A O 1
ATOM 2380 N N . TYR A 1 299 ? 55.069 36.049 85.442 1.00 18.28 299 TYR A N 1
ATOM 2381 C CA . TYR A 1 299 ? 54.240 36.293 84.284 1.00 18.52 299 TYR A CA 1
ATOM 2382 C C . TYR A 1 299 ? 54.676 37.555 83.506 1.00 17.80 299 TYR A C 1
ATOM 2383 O O . TYR A 1 299 ? 54.849 37.573 82.267 1.00 17.14 299 TYR A O 1
ATOM 2392 N N . SER A 1 300 ? 54.835 38.645 84.232 1.00 17.79 300 SER A N 1
ATOM 2393 C CA . SER A 1 300 ? 55.198 39.886 83.559 1.00 17.82 300 SER A CA 1
ATOM 2394 C C . SER A 1 300 ? 56.580 39.731 82.927 1.00 17.27 300 SER A C 1
ATOM 2395 O O . SER A 1 300 ? 56.823 40.158 81.792 1.00 18.00 300 SER A O 1
ATOM 2398 N N . GLU A 1 301 ? 57.504 39.070 83.639 1.00 17.56 301 GLU A N 1
ATOM 2399 C CA . GLU A 1 301 ? 58.801 38.848 83.043 1.00 17.61 301 GLU A CA 1
ATOM 2400 C C . GLU A 1 301 ? 58.748 38.053 81.723 1.00 17.35 301 GLU A C 1
ATOM 2401 O O . GLU A 1 301 ? 59.496 38.297 80.797 1.00 18.58 301 GLU A O 1
ATOM 2407 N N . LEU A 1 302 ? 57.896 37.024 81.717 1.00 17.07 302 LEU A N 1
ATOM 2408 C CA . LEU A 1 302 ? 57.730 36.184 80.541 1.00 15.15 302 LEU A CA 1
ATOM 2409 C C . LEU A 1 302 ? 57.183 37.058 79.351 1.00 14.76 302 LEU A C 1
ATOM 2410 O O . LEU A 1 302 ? 57.700 36.998 78.226 1.00 15.70 302 LEU A O 1
ATOM 2415 N N . VAL A 1 303 ? 56.152 37.844 79.627 1.00 14.68 303 VAL A N 1
ATOM 2416 C CA . VAL A 1 303 ? 55.605 38.659 78.529 1.00 14.99 303 VAL A CA 1
ATOM 2417 C C . VAL A 1 303 ? 56.608 39.653 77.984 1.00 16.13 303 VAL A C 1
ATOM 2418 O O . VAL A 1 303 ? 56.671 39.879 76.777 1.00 16.43 303 VAL A O 1
ATOM 2425 N N . VAL A 1 304 ? 57.385 40.248 78.859 1.00 15.99 304 VAL A N 1
ATOM 2426 C CA . VAL A 1 304 ? 58.378 41.217 78.463 1.00 17.95 304 VAL A CA 1
ATOM 2427 C C . VAL A 1 304 ? 59.434 40.525 77.639 1.00 19.14 304 VAL A C 1
ATOM 2428 O O . VAL A 1 304 ? 59.897 41.081 76.620 1.00 20.57 304 VAL A O 1
ATOM 2432 N N . LYS A 1 305 ? 59.835 39.316 78.053 1.00 20.52 305 LYS A N 1
ATOM 2433 C CA . LYS A 1 305 ? 60.823 38.587 77.289 1.00 20.44 305 LYS A CA 1
ATOM 2434 C C . LYS A 1 305 ? 60.326 38.269 75.872 1.00 19.83 305 LYS A C 1
ATOM 2435 O O . LYS A 1 305 ? 61.070 38.416 74.886 1.00 25.14 305 LYS A O 1
ATOM 2441 N N . VAL A 1 306 ? 59.076 37.850 75.743 1.00 18.04 306 VAL A N 1
ATOM 2442 C CA . VAL A 1 306 ? 58.550 37.523 74.435 1.00 17.94 306 VAL A CA 1
ATOM 2443 C C . VAL A 1 306 ? 58.519 38.803 73.558 1.00 17.60 306 VAL A C 1
ATOM 2444 O O . VAL A 1 306 ? 58.893 38.797 72.401 1.00 21.04 306 VAL A O 1
ATOM 2448 N N . LEU A 1 307 ? 58.084 39.915 74.155 1.00 16.38 307 LEU A N 1
ATOM 2449 C CA . LEU A 1 307 ? 58.019 41.193 73.431 1.00 17.00 307 LEU A CA 1
ATOM 2450 C C . LEU A 1 307 ? 59.399 41.683 73.071 1.00 20.05 307 LEU A C 1
ATOM 2451 O O . LEU A 1 307 ? 59.581 42.295 71.994 1.00 20.01 307 LEU A O 1
ATOM 2456 N N . SER A 1 308 ? 60.412 41.381 73.876 1.00 23.21 308 SER A N 1
ATOM 2457 C CA . SER A 1 308 ? 61.781 41.826 73.584 1.00 24.69 308 SER A CA 1
ATOM 2458 C C . SER A 1 308 ? 62.337 41.298 72.226 1.00 27.61 308 SER A C 1
ATOM 2459 O O . SER A 1 308 ? 63.213 41.859 71.613 1.00 33.28 308 SER A O 1
ATOM 2462 N N . LEU A 1 309 ? 61.801 40.197 71.775 1.00 27.59 309 LEU A N 1
ATOM 2463 C CA . LEU A 1 309 ? 62.214 39.609 70.497 1.00 30.44 309 LEU A CA 1
ATOM 2464 C C . LEU A 1 309 ? 61.803 40.444 69.289 1.00 28.67 309 LEU A C 1
ATOM 2465 O O . LEU A 1 309 ? 62.305 40.223 68.188 1.00 35.38 309 LEU A O 1
ATOM 2474 N N . THR A 1 310 ? 60.856 41.362 69.483 1.00 23.08 310 THR A N 1
ATOM 2475 C CA . THR A 1 310 ? 60.456 42.298 68.466 1.00 20.76 310 THR A CA 1
ATOM 2476 C C . THR A 1 310 ? 61.317 43.527 68.395 1.00 22.50 310 THR A C 1
ATOM 2477 O O . THR A 1 310 ? 61.092 44.374 67.486 1.00 23.83 310 THR A O 1
ATOM 2481 N N . LEU A 1 311 ? 62.287 43.698 69.298 1.00 25.63 311 LEU A N 1
ATOM 2482 C CA . LEU A 1 311 ? 63.229 44.816 69.229 1.00 29.71 311 LEU A CA 1
ATOM 2483 C C . LEU A 1 311 ? 64.310 44.330 68.223 1.00 35.18 311 LEU A C 1
ATOM 2484 O O . LEU A 1 311 ? 64.482 43.121 67.974 1.00 42.83 311 LEU A O 1
ATOM 2489 N N . ASP A 1 312 ? 65.000 45.229 67.610 1.00 43.67 312 ASP A N 1
ATOM 2490 C CA . ASP A 1 312 ? 66.063 44.812 66.721 1.00 38.21 312 ASP A CA 1
ATOM 2491 C C . ASP A 1 312 ? 65.679 43.752 65.648 1.00 33.01 312 ASP A C 1
ATOM 2492 O O . ASP A 1 312 ? 64.579 43.215 65.488 1.00 44.59 312 ASP A O 1
ATOM 2498 N N . ILE B 1 4 ? 31.355 35.915 33.277 1.00 63.41 4 ILE B N 1
ATOM 2499 C CA . ILE B 1 4 ? 30.922 36.127 31.853 1.00 54.14 4 ILE B CA 1
ATOM 2500 C C . ILE B 1 4 ? 30.508 37.581 31.662 1.00 51.96 4 ILE B C 1
ATOM 2501 O O . ILE B 1 4 ? 31.214 38.350 30.988 1.00 60.16 4 ILE B O 1
ATOM 2506 N N . ASP B 1 5 ? 29.408 37.980 32.302 1.00 50.04 5 ASP B N 1
ATOM 2507 C CA . ASP B 1 5 ? 28.954 39.343 32.218 1.00 53.57 5 ASP B CA 1
ATOM 2508 C C . ASP B 1 5 ? 29.983 40.159 33.030 1.00 48.11 5 ASP B C 1
ATOM 2509 O O . ASP B 1 5 ? 30.103 39.935 34.189 1.00 47.48 5 ASP B O 1
ATOM 2514 N N . PRO B 1 6 ? 30.647 41.159 32.422 1.00 44.61 6 PRO B N 1
ATOM 2515 C CA . PRO B 1 6 ? 31.699 41.874 33.169 1.00 41.20 6 PRO B CA 1
ATOM 2516 C C . PRO B 1 6 ? 31.229 42.539 34.465 1.00 42.95 6 PRO B C 1
ATOM 2517 O O . PRO B 1 6 ? 32.047 42.821 35.332 1.00 47.51 6 PRO B O 1
ATOM 2521 N N . LYS B 1 7 ? 29.930 42.803 34.590 1.00 51.65 7 LYS B N 1
ATOM 2522 C CA . LYS B 1 7 ? 29.352 43.399 35.795 1.00 44.52 7 LYS B CA 1
ATOM 2523 C C . LYS B 1 7 ? 29.478 42.497 36.979 1.00 44.47 7 LYS B C 1
ATOM 2524 O O . LYS B 1 7 ? 29.552 42.964 38.113 1.00 49.67 7 LYS B O 1
ATOM 2530 N N . ARG B 1 8 ? 29.575 41.201 36.745 1.00 44.68 8 ARG B N 1
ATOM 2531 C CA . ARG B 1 8 ? 29.701 40.247 37.844 1.00 44.14 8 ARG B CA 1
ATOM 2532 C C . ARG B 1 8 ? 31.032 40.364 38.583 1.00 43.48 8 ARG B C 1
ATOM 2533 O O . ARG B 1 8 ? 31.155 39.957 39.730 1.00 46.09 8 ARG B O 1
ATOM 2541 N N . PHE B 1 9 ? 32.029 40.939 37.929 1.00 43.87 9 PHE B N 1
ATOM 2542 C CA . PHE B 1 9 ? 33.306 41.156 38.551 1.00 38.22 9 PHE B CA 1
ATOM 2543 C C . PHE B 1 9 ? 33.269 42.369 39.505 1.00 36.31 9 PHE B C 1
ATOM 2544 O O . PHE B 1 9 ? 34.172 42.508 40.387 1.00 41.80 9 PHE B O 1
ATOM 2552 N N . GLY B 1 10 ? 32.292 43.270 39.309 1.00 34.81 10 GLY B N 1
ATOM 2553 C CA . GLY B 1 10 ? 32.146 44.394 40.148 1.00 41.32 10 GLY B CA 1
ATOM 2554 C C . GLY B 1 10 ? 33.327 45.319 39.977 1.00 39.35 10 GLY B C 1
ATOM 2555 O O . GLY B 1 10 ? 33.945 45.403 38.903 1.00 47.60 10 GLY B O 1
ATOM 2556 N N . LYS B 1 11 ? 33.646 46.026 41.058 1.00 44.60 11 LYS B N 1
ATOM 2557 C CA . LYS B 1 11 ? 34.717 47.000 41.051 1.00 37.33 11 LYS B CA 1
ATOM 2558 C C . LYS B 1 11 ? 36.056 46.295 41.368 1.00 42.02 11 LYS B C 1
ATOM 2559 O O . LYS B 1 11 ? 36.255 45.767 42.473 1.00 42.28 11 LYS B O 1
ATOM 2565 N N . VAL B 1 12 ? 36.980 46.327 40.386 1.00 33.82 12 VAL B N 1
ATOM 2566 C CA . VAL B 1 12 ? 38.176 45.589 40.428 1.00 32.00 12 VAL B CA 1
ATOM 2567 C C . VAL B 1 12 ? 39.419 46.423 40.526 1.00 37.53 12 VAL B C 1
ATOM 2568 O O . VAL B 1 12 ? 39.579 47.444 39.783 1.00 42.26 12 VAL B O 1
ATOM 2572 N N . ALA B 1 13 ? 40.304 46.007 41.463 1.00 32.77 13 ALA B N 1
ATOM 2573 C CA . ALA B 1 13 ? 41.586 46.694 41.528 1.00 31.98 13 ALA B CA 1
ATOM 2574 C C . ALA B 1 13 ? 42.626 45.869 40.737 1.00 33.49 13 ALA B C 1
ATOM 2575 O O . ALA B 1 13 ? 42.637 44.614 40.766 1.00 39.43 13 ALA B O 1
ATOM 2577 N N . VAL B 1 14 ? 43.547 46.569 40.087 1.00 32.93 14 VAL B N 1
ATOM 2578 C CA . VAL B 1 14 ? 44.744 45.873 39.552 1.00 31.32 14 VAL B CA 1
ATOM 2579 C C . VAL B 1 14 ? 45.804 46.400 40.452 1.00 34.18 14 VAL B C 1
ATOM 2580 O O . VAL B 1 14 ? 46.130 47.631 40.410 1.00 34.24 14 VAL B O 1
ATOM 2584 N N . LEU B 1 15 ? 46.340 45.496 41.271 1.00 37.58 15 LEU B N 1
ATOM 2585 C CA . LEU B 1 15 ? 47.339 45.910 42.275 1.00 42.50 15 LEU B CA 1
ATOM 2586 C C . LEU B 1 15 ? 48.649 46.025 41.481 1.00 67.29 15 LEU B C 1
ATOM 2587 O O . LEU B 1 15 ? 49.078 44.962 40.743 1.00 78.64 15 LEU B O 1
ATOM 2592 N N . LEU B 1 16 ? 49.218 47.340 41.525 1.00 71.86 16 LEU B N 1
ATOM 2593 C CA . LEU B 1 16 ? 50.442 47.399 40.557 1.00 67.93 16 LEU B CA 1
ATOM 2594 C C . LEU B 1 16 ? 51.470 48.357 41.187 1.00 65.90 16 LEU B C 1
ATOM 2595 O O . LEU B 1 16 ? 51.109 49.185 41.934 1.00 85.17 16 LEU B O 1
ATOM 2600 N N . GLY B 1 17 ? 52.750 48.218 40.762 1.00 54.15 17 GLY B N 1
ATOM 2601 C CA . GLY B 1 17 ? 53.762 49.190 41.273 1.00 57.87 17 GLY B CA 1
ATOM 2602 C C . GLY B 1 17 ? 54.427 48.673 42.523 1.00 44.60 17 GLY B C 1
ATOM 2603 O O . GLY B 1 17 ? 55.336 47.838 42.447 1.00 35.56 17 GLY B O 1
ATOM 2604 N N . GLY B 1 18 ? 53.999 49.161 43.687 1.00 37.96 18 GLY B N 1
ATOM 2605 C CA . GLY B 1 18 ? 54.613 48.794 44.944 1.00 36.60 18 GLY B CA 1
ATOM 2606 C C . GLY B 1 18 ? 55.982 49.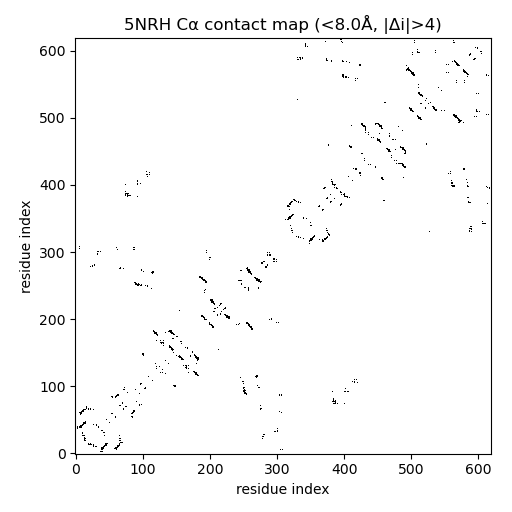415 45.161 1.00 39.14 18 GLY B C 1
ATOM 2607 O O . GLY B 1 18 ? 56.357 50.372 44.494 1.00 39.02 18 GLY B O 1
ATOM 2608 N N . ASP B 1 19 ? 56.693 48.895 46.171 1.00 38.81 19 ASP B N 1
ATOM 2609 C CA . ASP B 1 19 ? 57.921 49.441 46.699 1.00 38.25 19 ASP B CA 1
ATOM 2610 C C . ASP B 1 19 ? 59.185 48.655 46.385 1.00 29.99 19 ASP B C 1
ATOM 2611 O O . ASP B 1 19 ? 60.321 49.102 46.699 1.00 36.19 19 ASP B O 1
ATOM 2616 N N . SER B 1 20 ? 59.034 47.498 45.747 1.00 28.19 20 SER B N 1
ATOM 2617 C CA . SER B 1 20 ? 60.158 46.600 45.467 1.00 27.51 20 SER B CA 1
ATOM 2618 C C . SER B 1 20 ? 61.089 47.111 44.392 1.00 24.69 20 SER B C 1
ATOM 2619 O O . SER B 1 20 ? 60.795 48.076 43.677 1.00 31.26 20 SER B O 1
ATOM 2622 N N . ALA B 1 21 ? 62.250 46.503 44.284 1.00 26.47 21 ALA B N 1
ATOM 2623 C CA . ALA B 1 21 ? 63.237 46.835 43.263 1.00 22.96 21 ALA B CA 1
ATOM 2624 C C . ALA B 1 21 ? 62.761 46.458 41.890 1.00 25.50 21 ALA B C 1
ATOM 2625 O O . ALA B 1 21 ? 63.444 46.791 40.889 1.00 31.12 21 ALA B O 1
ATOM 2627 N N . GLU B 1 22 ? 61.592 45.843 41.802 1.00 26.32 22 GLU B N 1
ATOM 2628 C CA . GLU B 1 22 ? 60.973 45.455 40.499 1.00 25.71 22 GLU B CA 1
ATOM 2629 C C . GLU B 1 22 ? 59.712 46.227 40.309 1.00 25.89 22 GLU B C 1
ATOM 2630 O O . GLU B 1 22 ? 58.817 45.784 39.569 1.00 26.50 22 GLU B O 1
ATOM 2636 N N . ARG B 1 23 ? 59.621 47.437 40.905 1.00 24.91 23 ARG B N 1
ATOM 2637 C CA . ARG B 1 23 ? 58.430 48.283 40.726 1.00 25.87 23 ARG B CA 1
ATOM 2638 C C . ARG B 1 23 ? 58.149 48.514 39.199 1.00 24.71 23 ARG B C 1
ATOM 2639 O O . ARG B 1 23 ? 56.971 48.478 38.759 1.00 26.11 23 ARG B O 1
ATOM 2647 N N . GLU B 1 24 ? 59.194 48.791 38.429 1.00 23.40 24 GLU B N 1
ATOM 2648 C CA . GLU B 1 24 ? 58.904 49.103 36.984 1.00 26.45 24 GLU B CA 1
ATOM 2649 C C . GLU B 1 24 ? 58.474 47.843 36.205 1.00 26.92 24 GLU B C 1
ATOM 2650 O O . GLU B 1 24 ? 57.612 47.972 35.375 1.00 25.08 24 GLU B O 1
ATOM 2656 N N . VAL B 1 25 ? 59.008 46.639 36.510 1.00 22.86 25 VAL B N 1
ATOM 2657 C CA . VAL B 1 25 ? 58.457 45.403 35.908 1.00 22.89 25 VAL B CA 1
ATOM 2658 C C . VAL B 1 25 ? 56.897 45.346 36.187 1.00 22.71 25 VAL B C 1
ATOM 2659 O O . VAL B 1 25 ? 56.098 45.064 35.341 1.00 23.40 25 VAL B O 1
ATOM 2663 N N . SER B 1 26 ? 56.502 45.556 37.455 1.00 23.39 26 SER B N 1
ATOM 2664 C CA . SER B 1 26 ? 55.097 45.502 37.856 1.00 24.07 26 SER B CA 1
ATOM 2665 C C . SER B 1 26 ? 54.251 46.580 37.257 1.00 26.89 26 SER B C 1
ATOM 2666 O O . SER B 1 26 ? 53.055 46.339 36.909 1.00 26.20 26 SER B O 1
ATOM 2669 N N . LEU B 1 27 ? 54.799 47.806 37.173 1.00 25.45 27 LEU B N 1
ATOM 2670 C CA . LEU B 1 27 ? 54.054 48.888 36.485 1.00 26.90 27 LEU B CA 1
ATOM 2671 C C . LEU B 1 27 ? 53.688 48.449 35.077 1.00 23.33 27 LEU B C 1
ATOM 2672 O O . LEU B 1 27 ? 52.547 48.622 34.646 1.00 26.40 27 LEU B O 1
ATOM 2677 N N . ASN B 1 28 ? 54.662 47.873 34.381 1.00 21.46 28 ASN B N 1
ATOM 2678 C CA . ASN B 1 28 ? 54.393 47.444 32.933 1.00 21.79 28 ASN B CA 1
ATOM 2679 C C . ASN B 1 28 ? 53.391 46.347 32.829 1.00 21.66 28 ASN B C 1
ATOM 2680 O O . ASN B 1 28 ? 52.489 46.374 32.051 1.00 22.24 28 ASN B O 1
ATOM 2685 N N . SER B 1 29 ? 53.540 45.360 33.689 1.00 19.87 29 SER B N 1
ATOM 2686 C CA . SER B 1 29 ? 52.582 44.236 33.733 1.00 20.61 29 SER B CA 1
ATOM 2687 C C . SER B 1 29 ? 51.167 44.764 34.047 1.00 21.66 29 SER B C 1
ATOM 2688 O O . SER B 1 29 ? 50.165 44.381 33.442 1.00 24.56 29 SER B O 1
ATOM 2691 N N . GLY B 1 30 ? 51.070 45.531 35.121 1.00 23.27 30 GLY B N 1
ATOM 2692 C CA . GLY B 1 30 ? 49.740 46.009 35.549 1.00 25.83 30 GLY B CA 1
ATOM 2693 C C . GLY B 1 30 ? 49.095 46.970 34.529 1.00 22.75 30 GLY B C 1
ATOM 2694 O O . GLY B 1 30 ? 47.869 46.915 34.328 1.00 24.67 30 GLY B O 1
ATOM 2695 N N . ARG B 1 31 ? 49.896 47.810 33.864 1.00 23.68 31 ARG B N 1
ATOM 2696 C CA . ARG B 1 31 ? 49.368 48.640 32.693 1.00 24.30 31 ARG B CA 1
ATOM 2697 C C . ARG B 1 31 ? 48.662 47.730 31.699 1.00 25.10 31 ARG B C 1
ATOM 2698 O O . ARG B 1 31 ? 47.569 48.003 31.252 1.00 29.22 31 ARG B O 1
ATOM 2706 N N . LEU B 1 32 ? 49.308 46.619 31.360 1.00 24.05 32 LEU B N 1
ATOM 2707 C CA . LEU B 1 32 ? 48.744 45.736 30.329 1.00 23.39 32 LEU B CA 1
ATOM 2708 C C . LEU B 1 32 ? 47.541 44.947 30.824 1.00 23.74 32 LEU B C 1
ATOM 2709 O O . LEU B 1 32 ? 46.584 44.733 30.155 1.00 26.10 32 LEU B O 1
ATOM 2714 N N . VAL B 1 33 ? 47.623 44.467 32.050 1.00 22.30 33 VAL B N 1
ATOM 2715 C CA . VAL B 1 33 ? 46.520 43.738 32.669 1.00 23.88 33 VAL B CA 1
ATOM 2716 C C . VAL B 1 33 ? 45.292 44.605 32.759 1.00 27.97 33 VAL B C 1
ATOM 2717 O O . VAL B 1 33 ? 44.176 44.199 32.437 1.00 27.63 33 VAL B O 1
ATOM 2721 N N . LEU B 1 34 ? 45.523 45.837 33.209 1.00 28.32 34 LEU B N 1
ATOM 2722 C CA . LEU B 1 34 ? 44.448 46.837 33.295 1.00 28.52 34 LEU B CA 1
ATOM 2723 C C . LEU B 1 34 ? 43.780 46.987 31.924 1.00 28.34 34 LEU B C 1
ATOM 2724 O O . LEU B 1 34 ? 42.544 46.916 31.793 1.00 35.37 34 LEU B O 1
ATOM 2729 N N . GLN B 1 35 ? 44.574 47.190 30.900 1.00 28.99 35 GLN B N 1
ATOM 2730 C CA . GLN B 1 35 ? 43.983 47.343 29.516 1.00 30.37 35 GLN B CA 1
ATOM 2731 C C . GLN B 1 35 ? 43.256 46.075 29.107 1.00 29.01 35 GLN B C 1
ATOM 2732 O O . GLN B 1 35 ? 42.211 46.124 28.581 1.00 33.82 35 GLN B O 1
ATOM 2738 N N . GLY B 1 36 ? 43.793 44.923 29.434 1.00 28.04 36 GLY B N 1
ATOM 2739 C CA . GLY B 1 36 ? 43.099 43.675 29.107 1.00 28.93 36 GLY B CA 1
ATOM 2740 C C . GLY B 1 36 ? 41.749 43.491 29.750 1.00 26.27 36 GLY B C 1
ATOM 2741 O O . GLY B 1 36 ? 40.807 42.938 29.181 1.00 32.46 36 GLY B O 1
ATOM 2742 N N . LEU B 1 37 ? 41.674 43.869 31.018 1.00 29.94 37 LEU B N 1
ATOM 2743 C CA . LEU B 1 37 ? 40.401 43.794 31.724 1.00 29.39 37 LEU B CA 1
ATOM 2744 C C . LEU B 1 37 ? 39.442 44.868 31.183 1.00 30.98 37 LEU B C 1
ATOM 2745 O O . LEU B 1 37 ? 38.242 44.611 31.069 1.00 34.66 37 LEU B O 1
ATOM 2750 N N . ARG B 1 38 ? 39.940 46.070 30.876 1.00 33.58 38 ARG B N 1
ATOM 2751 C CA . ARG B 1 38 ? 39.056 47.142 30.392 1.00 35.40 38 ARG B CA 1
ATOM 2752 C C . ARG B 1 38 ? 38.565 46.812 28.982 1.00 36.57 38 ARG B C 1
ATOM 2753 O O . ARG B 1 38 ? 37.442 47.120 28.639 1.00 36.99 38 ARG B O 1
ATOM 2761 N N . ASP B 1 39 ? 39.367 46.107 28.190 1.00 37.54 39 ASP B N 1
ATOM 2762 C CA . ASP B 1 39 ? 38.906 45.653 26.836 1.00 39.82 39 ASP B CA 1
ATOM 2763 C C . ASP B 1 39 ? 37.720 44.726 26.948 1.00 43.17 39 ASP B C 1
ATOM 2764 O O . ASP B 1 39 ? 36.915 44.662 26.011 1.00 45.49 39 ASP B O 1
ATOM 2769 N N . ALA B 1 40 ? 37.580 44.053 28.089 1.00 38.26 40 ALA B N 1
ATOM 2770 C CA . ALA B 1 40 ? 36.467 43.161 28.343 1.00 41.39 40 ALA B CA 1
ATOM 2771 C C . ALA B 1 40 ? 35.295 43.846 29.031 1.00 38.19 40 ALA B C 1
ATOM 2772 O O . ALA B 1 40 ? 34.337 43.167 29.441 1.00 47.59 40 ALA B O 1
ATOM 2774 N N . GLY B 1 41 ? 35.390 45.172 29.178 1.00 33.56 41 GLY B N 1
ATOM 2775 C CA . GLY B 1 41 ? 34.354 45.947 29.808 1.00 35.02 41 GLY B CA 1
ATOM 2776 C C . GLY B 1 41 ? 34.288 45.840 31.312 1.00 35.96 41 GLY B C 1
ATOM 2777 O O . GLY B 1 41 ? 33.250 46.168 31.907 1.00 45.19 41 GLY B O 1
ATOM 2778 N N . ILE B 1 42 ? 35.405 45.464 31.941 1.00 33.67 42 ILE B N 1
ATOM 2779 C CA . ILE B 1 42 ? 35.377 45.263 33.419 1.00 31.61 42 ILE B CA 1
ATOM 2780 C C . ILE B 1 42 ? 35.743 46.565 34.083 1.00 38.48 42 ILE B C 1
ATOM 2781 O O . ILE B 1 42 ? 36.574 47.316 33.522 1.00 37.06 42 ILE B O 1
ATOM 2790 N N . ASP B 1 43 ? 35.083 46.860 35.216 1.00 40.71 43 ASP B N 1
ATOM 2791 C CA . ASP B 1 43 ? 35.262 48.111 35.982 1.00 43.83 43 ASP B CA 1
ATOM 2792 C C . ASP B 1 43 ? 36.581 48.011 36.777 1.00 39.21 43 ASP B C 1
ATOM 2793 O O . ASP B 1 43 ? 36.609 47.897 37.982 1.00 35.93 43 ASP B O 1
ATOM 2798 N N . ALA B 1 44 ? 37.675 48.144 36.071 1.00 35.30 44 ALA B N 1
ATOM 2799 C CA . ALA B 1 44 ? 38.971 47.901 36.645 1.00 34.76 44 ALA B CA 1
ATOM 2800 C C . ALA B 1 44 ? 39.754 49.174 36.747 1.00 37.38 44 ALA B C 1
ATOM 2801 O O . ALA B 1 44 ? 39.684 50.028 35.854 1.00 37.19 44 ALA B O 1
ATOM 2803 N N . HIS B 1 45 ? 40.521 49.271 37.857 1.00 34.66 45 HIS B N 1
ATOM 2804 C CA . HIS B 1 45 ? 41.239 50.502 38.187 1.00 35.80 45 HIS B CA 1
ATOM 2805 C C . HIS B 1 45 ? 42.567 50.154 38.805 1.00 27.51 45 HIS B C 1
ATOM 2806 O O . HIS B 1 45 ? 42.673 49.155 39.474 1.00 36.31 45 HIS B O 1
ATOM 2813 N N . PRO B 1 46 ? 43.601 50.942 38.482 1.00 34.34 46 PRO B N 1
ATOM 2814 C CA . PRO B 1 46 ? 44.905 50.720 39.067 1.00 36.74 46 PRO B CA 1
ATOM 2815 C C . PRO B 1 46 ? 44.922 51.111 40.545 1.00 43.36 46 PRO B C 1
ATOM 2816 O O . PRO B 1 46 ? 44.262 52.090 40.909 1.00 42.14 46 PRO B O 1
ATOM 2820 N N . PHE B 1 47 ? 45.691 50.345 41.335 1.00 38.51 47 PHE B N 1
ATOM 2821 C CA . PHE B 1 47 ? 45.800 50.653 42.801 1.00 40.50 47 PHE B CA 1
ATOM 2822 C C . PHE B 1 47 ? 47.246 50.363 43.111 1.00 52.15 47 PHE B C 1
ATOM 2823 O O . PHE B 1 47 ? 47.609 49.215 43.039 1.00 84.28 47 PHE B O 1
ATOM 2838 N N . ASP B 1 48 ? 48.055 51.400 43.365 1.00 52.27 48 ASP B N 1
ATOM 2839 C CA . ASP B 1 48 ? 49.441 51.205 43.669 1.00 54.75 48 ASP B CA 1
ATOM 2840 C C . ASP B 1 48 ? 49.524 51.269 45.161 1.00 64.87 48 ASP B C 1
ATOM 2841 O O . ASP B 1 48 ? 49.411 52.381 45.746 1.00 93.09 48 ASP B O 1
ATOM 2846 N N . PRO B 1 49 ? 49.633 50.120 45.838 1.00 40.76 49 PRO B N 1
ATOM 2847 C CA . PRO B 1 49 ? 49.633 50.189 47.340 1.00 45.42 49 PRO B CA 1
ATOM 2848 C C . PRO B 1 49 ? 50.768 50.954 47.914 1.00 44.31 49 PRO B C 1
ATOM 2849 O O . PRO B 1 49 ? 50.803 51.167 49.124 1.00 51.17 49 PRO B O 1
ATOM 2853 N N . ALA B 1 50 ? 51.739 51.337 47.107 1.00 44.38 50 ALA B N 1
ATOM 2854 C CA . ALA B 1 50 ? 52.809 52.159 47.623 1.00 54.91 50 ALA B CA 1
ATOM 2855 C C . ALA B 1 50 ? 52.376 53.589 47.638 1.00 54.05 50 ALA B C 1
ATOM 2856 O O . ALA B 1 50 ? 52.927 54.348 48.357 1.00 67.81 50 ALA B O 1
ATOM 2858 N N . GLN B 1 51 ? 51.397 53.938 46.820 1.00 47.43 51 GLN B N 1
ATOM 2859 C CA A GLN B 1 51 ? 50.837 55.286 46.558 0.50 44.10 51 GLN B CA 1
ATOM 2860 C CA B GLN B 1 51 ? 51.040 55.338 46.746 0.50 43.51 51 GLN B CA 1
ATOM 2861 C C . GLN B 1 51 ? 49.798 55.656 47.593 1.00 40.95 51 GLN B C 1
ATOM 2862 O O . GLN B 1 51 ? 49.622 56.845 47.990 1.00 53.56 51 GLN B O 1
ATOM 2873 N N . ARG B 1 52 ? 48.941 54.666 47.813 1.00 53.59 52 ARG B N 1
ATOM 2874 C CA . ARG B 1 52 ? 47.711 54.805 48.542 1.00 55.76 52 ARG B CA 1
ATOM 2875 C C . ARG B 1 52 ? 47.373 53.609 49.473 1.00 63.32 52 ARG B C 1
ATOM 2876 O O . ARG B 1 52 ? 48.241 52.793 49.673 1.00 48.90 52 ARG B O 1
ATOM 2884 N N . PRO B 1 53 ? 46.103 53.491 50.019 1.00 60.01 53 PRO B N 1
ATOM 2885 C CA . PRO B 1 53 ? 45.684 52.779 51.249 1.00 56.15 53 PRO B CA 1
ATOM 2886 C C . PRO B 1 53 ? 44.725 51.561 51.254 1.00 52.02 53 PRO B C 1
ATOM 2887 O O . PRO B 1 53 ? 43.551 51.613 50.851 1.00 49.91 53 PRO B O 1
ATOM 2891 N N . LEU B 1 54 ? 45.198 50.515 51.848 1.00 40.49 54 LEU B N 1
ATOM 2892 C CA . LEU B 1 54 ? 44.619 49.175 51.589 1.00 47.82 54 LEU B CA 1
ATOM 2893 C C . LEU B 1 54 ? 43.169 48.996 52.014 1.00 48.59 54 LEU B C 1
ATOM 2894 O O . LEU B 1 54 ? 42.388 48.321 51.336 1.00 112.88 54 LEU B O 1
ATOM 2899 N N . ALA B 1 55 ? 42.810 49.608 53.158 1.00 45.29 55 ALA B N 1
ATOM 2900 C CA . ALA B 1 55 ? 41.460 49.517 53.654 1.00 40.23 55 ALA B CA 1
ATOM 2901 C C . ALA B 1 55 ? 40.393 50.061 52.686 1.00 46.91 55 ALA B C 1
ATOM 2902 O O . ALA B 1 55 ? 39.219 49.667 52.786 1.00 44.91 55 ALA B O 1
ATOM 2904 N N . ALA B 1 56 ? 40.815 50.947 51.790 1.00 41.65 56 ALA B N 1
ATOM 2905 C CA . ALA B 1 56 ? 39.966 51.441 50.687 1.00 48.50 56 ALA B CA 1
ATOM 2906 C C . ALA B 1 56 ? 39.341 50.339 49.846 1.00 44.80 56 ALA B C 1
ATOM 2907 O O . ALA B 1 56 ? 38.339 50.580 49.240 1.00 55.45 56 ALA B O 1
ATOM 2909 N N . LEU B 1 57 ? 39.956 49.169 49.732 1.00 43.95 57 LEU B N 1
ATOM 2910 C CA . LEU B 1 57 ? 39.323 48.129 48.942 1.00 45.74 57 LEU B CA 1
ATOM 2911 C C . LEU B 1 57 ? 37.974 47.784 49.588 1.00 49.48 57 LEU B C 1
ATOM 2912 O O . LEU B 1 57 ? 36.955 47.803 48.926 1.00 57.50 57 LEU B O 1
ATOM 2917 N N . LYS B 1 58 ? 37.943 47.544 50.898 1.00 44.93 58 LYS B N 1
ATOM 2918 C CA . LYS B 1 58 ? 36.699 47.154 51.558 1.00 47.73 58 LYS B CA 1
ATOM 2919 C C . LYS B 1 58 ? 35.723 48.312 51.599 1.00 49.16 58 LYS B C 1
ATOM 2920 O O . LYS B 1 58 ? 34.507 48.098 51.378 1.00 46.66 58 LYS B O 1
ATOM 2926 N N . ASP B 1 59 ? 36.281 49.519 51.815 1.00 49.83 59 ASP B N 1
ATOM 2927 C CA . ASP B 1 59 ? 35.527 50.751 51.985 1.00 51.34 59 ASP B CA 1
ATOM 2928 C C . ASP B 1 59 ? 35.054 51.434 50.740 1.00 53.04 59 ASP B C 1
ATOM 2929 O O . ASP B 1 59 ? 33.892 51.840 50.635 1.00 56.60 59 ASP B O 1
ATOM 2934 N N . GLU B 1 60 ? 36.011 51.653 49.831 1.00 59.48 60 GLU B N 1
ATOM 2935 C CA . GLU B 1 60 ? 35.806 52.432 48.573 1.00 53.75 60 GLU B CA 1
ATOM 2936 C C . GLU B 1 60 ? 35.330 51.540 47.462 1.00 44.48 60 GLU B C 1
ATOM 2937 O O . GLU B 1 60 ? 35.364 51.902 46.330 1.00 51.54 60 GLU B O 1
ATOM 2943 N N . GLY B 1 61 ? 34.809 50.377 47.790 1.00 46.55 61 GLY B N 1
ATOM 2944 C CA . GLY B 1 61 ? 34.026 49.618 46.845 1.00 49.15 61 GLY B CA 1
ATOM 2945 C C . GLY B 1 61 ? 34.716 48.460 46.142 1.00 51.80 61 GLY B C 1
ATOM 2946 O O . GLY B 1 61 ? 34.027 47.660 45.558 1.00 50.39 61 GLY B O 1
ATOM 2947 N N . PHE B 1 62 ? 36.046 48.348 46.195 1.00 46.31 62 PHE B N 1
ATOM 2948 C CA . PHE B 1 62 ? 36.718 47.252 45.495 1.00 39.03 62 PHE B CA 1
ATOM 2949 C C . PHE B 1 62 ? 36.423 45.900 46.135 1.00 41.35 62 PHE B C 1
ATOM 2950 O O . PHE B 1 62 ? 36.690 45.682 47.302 1.00 51.95 62 PHE B O 1
ATOM 2958 N N . VAL B 1 63 ? 35.926 44.971 45.351 1.00 36.05 63 VAL B N 1
ATOM 2959 C CA A VAL B 1 63 ? 35.534 43.611 45.896 0.50 39.10 63 VAL B CA 1
ATOM 2960 C CA B VAL B 1 63 ? 35.440 43.585 45.758 0.50 38.08 63 VAL B CA 1
ATOM 2961 C C . VAL B 1 63 ? 36.577 42.520 45.534 1.00 35.22 63 VAL B C 1
ATOM 2962 O O . VAL B 1 63 ? 36.547 41.407 46.127 1.00 36.50 63 VAL B O 1
ATOM 2969 N N . ARG B 1 64 ? 37.391 42.772 44.514 1.00 36.78 64 ARG B N 1
ATOM 2970 C CA . ARG B 1 64 ? 38.409 41.819 44.164 1.00 32.71 64 ARG B CA 1
ATOM 2971 C C . ARG B 1 64 ? 39.592 42.514 43.546 1.00 36.41 64 ARG B C 1
ATOM 2972 O O . ARG B 1 64 ? 39.535 43.669 43.127 1.00 31.89 64 ARG B O 1
ATOM 2980 N N . ALA B 1 65 ? 40.665 41.754 43.455 1.00 27.33 65 ALA B N 1
ATOM 2981 C CA . ALA B 1 65 ? 41.912 42.311 42.940 1.00 29.80 65 ALA B CA 1
ATOM 2982 C C . ALA B 1 65 ? 42.642 41.315 42.041 1.00 26.66 65 ALA B C 1
ATOM 2983 O O . ALA B 1 65 ? 42.722 40.089 42.383 1.00 32.63 65 ALA B O 1
ATOM 2985 N N . PHE B 1 66 ? 43.191 41.861 40.943 1.00 31.79 66 PHE B N 1
ATOM 2986 C CA . PHE B 1 66 ? 44.138 41.122 40.127 1.00 28.35 66 PHE B CA 1
ATOM 2987 C C . PHE B 1 66 ? 45.535 41.518 40.666 1.00 27.63 66 PHE B C 1
ATOM 2988 O O . PHE B 1 66 ? 45.943 42.729 40.514 1.00 26.96 66 PHE B O 1
ATOM 2996 N N . ASN B 1 67 ? 46.263 40.543 41.196 1.00 24.73 67 ASN B N 1
ATOM 2997 C CA . ASN B 1 67 ? 47.602 40.779 41.636 1.00 25.25 67 ASN B CA 1
ATOM 2998 C C . ASN B 1 67 ? 48.636 40.896 40.512 1.00 25.54 67 ASN B C 1
ATOM 2999 O O . ASN B 1 67 ? 48.986 39.820 39.994 1.00 26.39 67 ASN B O 1
ATOM 3004 N N . ALA B 1 68 ? 49.078 42.124 40.133 1.00 25.74 68 ALA B N 1
ATOM 3005 C CA . ALA B 1 68 ? 50.156 42.347 39.185 1.00 26.04 68 ALA B CA 1
ATOM 3006 C C . ALA B 1 68 ? 51.357 42.930 39.848 1.00 24.60 68 ALA B C 1
ATOM 3007 O O . ALA B 1 68 ? 52.280 43.433 39.167 1.00 24.91 68 ALA B O 1
ATOM 3009 N N . LEU B 1 69 ? 51.450 42.695 41.189 1.00 24.09 69 LEU B N 1
ATOM 3010 C CA . LEU B 1 69 ? 52.661 43.041 41.924 1.00 27.15 69 LEU B CA 1
ATOM 3011 C C . LEU B 1 69 ? 53.778 42.113 41.562 1.00 22.77 69 LEU B C 1
ATOM 3012 O O . LEU B 1 69 ? 53.564 40.900 41.228 1.00 29.25 69 LEU B O 1
ATOM 3017 N N . HIS B 1 70 ? 55.012 42.604 41.740 1.00 27.00 70 HIS B N 1
ATOM 3018 C CA . HIS B 1 70 ? 56.222 41.814 41.457 1.00 26.84 70 HIS B CA 1
ATOM 3019 C C . HIS B 1 70 ? 57.242 42.110 42.555 1.00 24.96 70 HIS B C 1
ATOM 3020 O O . HIS B 1 70 ? 57.697 43.267 42.760 1.00 28.45 70 HIS B O 1
ATOM 3027 N N . GLY B 1 71 ? 57.539 41.081 43.301 1.00 23.48 71 GLY B N 1
ATOM 3028 C CA . GLY B 1 71 ? 58.386 41.163 44.485 1.00 29.39 71 GLY B CA 1
ATOM 3029 C C . GLY B 1 71 ? 57.688 41.701 45.710 1.00 29.28 71 GLY B C 1
ATOM 3030 O O . GLY B 1 71 ? 56.498 42.036 45.731 1.00 24.38 71 GLY B O 1
ATOM 3031 N N . GLY B 1 72 ? 58.479 41.780 46.741 1.00 29.84 72 GLY B N 1
ATOM 3032 C CA . GLY B 1 72 ? 58.020 42.304 47.990 1.00 31.47 72 GLY B CA 1
ATOM 3033 C C . GLY B 1 72 ? 56.720 41.731 48.509 1.00 31.39 72 GLY B C 1
ATOM 3034 O O . GLY B 1 72 ? 56.466 40.536 48.430 1.00 31.25 72 GLY B O 1
ATOM 3035 N N . TYR B 1 73 ? 55.884 42.633 49.043 1.00 27.77 73 TYR B N 1
ATOM 3036 C CA . TYR B 1 73 ? 54.631 42.221 49.711 1.00 27.03 73 TYR B CA 1
ATOM 3037 C C . TYR B 1 73 ? 53.622 41.580 48.731 1.00 23.01 73 TYR B C 1
ATOM 3038 O O . TYR B 1 73 ? 52.697 40.905 49.170 1.00 27.97 73 TYR B O 1
ATOM 3047 N N . GLY B 1 74 ? 53.829 41.693 47.435 1.00 24.23 74 GLY B N 1
ATOM 3048 C CA . GLY B 1 74 ? 52.929 41.059 46.467 1.00 24.79 74 GLY B CA 1
ATOM 3049 C C . GLY B 1 74 ? 53.167 39.601 46.174 1.00 27.79 74 GLY B C 1
ATOM 3050 O O . GLY B 1 74 ? 52.295 38.915 45.694 1.00 39.98 74 GLY B O 1
ATOM 3051 N N . GLU B 1 75 ? 54.334 39.107 46.568 1.00 27.08 75 GLU B N 1
ATOM 3052 C CA A GLU B 1 75 ? 54.910 37.837 46.266 0.50 26.02 75 GLU B CA 1
ATOM 3053 C CA B GLU B 1 75 ? 54.581 37.679 46.291 0.50 26.68 75 GLU B CA 1
ATOM 3054 C C . GLU B 1 75 ? 55.029 36.903 47.532 1.00 27.79 75 GLU B C 1
ATOM 3055 O O . GLU B 1 75 ? 55.209 35.730 47.432 1.00 35.04 75 GLU B O 1
ATOM 3066 N N . ASN B 1 76 ? 55.023 37.494 48.708 1.00 25.34 76 ASN B N 1
ATOM 3067 C CA . ASN B 1 76 ? 55.470 36.765 49.912 1.00 26.58 76 ASN B CA 1
ATOM 3068 C C . ASN B 1 76 ? 54.353 36.337 50.821 1.00 24.86 76 ASN B C 1
ATOM 3069 O O . ASN B 1 76 ? 54.627 35.780 51.876 1.00 24.69 76 ASN B O 1
ATOM 3074 N N . GLY B 1 77 ? 53.106 36.577 50.468 1.00 24.90 77 GLY B N 1
ATOM 3075 C CA . GLY B 1 77 ? 52.000 36.230 51.317 1.00 25.93 77 GLY B CA 1
ATOM 3076 C C . GLY B 1 77 ? 51.454 37.321 52.146 1.00 26.76 77 GLY B C 1
ATOM 3077 O O . GLY B 1 77 ? 50.384 37.126 52.720 1.00 26.61 77 GLY B O 1
ATOM 3078 N N . GLN B 1 78 ? 52.174 38.465 52.213 1.00 24.91 78 GLN B N 1
ATOM 3079 C CA . GLN B 1 78 ? 51.776 39.555 53.083 1.00 25.88 78 GLN B CA 1
ATOM 3080 C C . GLN B 1 78 ? 50.511 40.139 52.531 1.00 24.31 78 GLN B C 1
ATOM 3081 O O . GLN B 1 78 ? 49.553 40.315 53.289 1.00 25.88 78 GLN B O 1
ATOM 3087 N N . ILE B 1 79 ? 50.502 40.479 51.227 1.00 25.77 79 ILE B N 1
ATOM 3088 C CA . ILE B 1 79 ? 49.303 41.159 50.709 1.00 29.45 79 ILE B CA 1
ATOM 3089 C C . ILE B 1 79 ? 48.136 40.165 50.616 1.00 27.80 79 ILE B C 1
ATOM 3090 O O . ILE B 1 79 ? 47.020 40.525 50.888 1.00 29.98 79 ILE B O 1
ATOM 3095 N N . GLN B 1 80 ? 48.432 38.897 50.374 1.00 27.74 80 GLN B N 1
ATOM 3096 C CA . GLN B 1 80 ? 47.403 37.826 50.341 1.00 24.78 80 GLN B CA 1
ATOM 3097 C C . GLN B 1 80 ? 46.725 37.718 51.740 1.00 24.62 80 GLN B C 1
ATOM 3098 O O . GLN B 1 80 ? 45.489 37.644 51.867 1.00 21.34 80 GLN B O 1
ATOM 3104 N N . GLY B 1 81 ? 47.555 37.697 52.783 1.00 23.76 81 GLY B N 1
ATOM 3105 C CA . GLY B 1 81 ? 47.036 37.665 54.133 1.00 24.39 81 GLY B CA 1
ATOM 3106 C C . GLY B 1 81 ? 46.195 38.880 54.469 1.00 23.92 81 GLY B C 1
ATOM 3107 O O . GLY B 1 81 ? 45.117 38.758 55.122 1.00 23.02 81 GLY B O 1
ATOM 3108 N N . ALA B 1 82 ? 46.699 40.050 54.091 1.00 22.46 82 ALA B N 1
ATOM 3109 C CA . ALA B 1 82 ? 45.967 41.237 54.385 1.00 25.51 82 ALA B CA 1
ATOM 3110 C C . ALA B 1 82 ? 44.629 41.295 53.607 1.00 19.45 82 ALA B C 1
ATOM 3111 O O . ALA B 1 82 ? 43.596 41.763 54.150 1.00 23.92 82 ALA B O 1
ATOM 3113 N N . LEU B 1 83 ? 44.591 40.846 52.333 1.00 21.46 83 LEU B N 1
ATOM 3114 C CA . LEU B 1 83 ? 43.393 40.827 51.580 1.00 23.08 83 LEU B CA 1
ATOM 3115 C C . LEU B 1 83 ? 42.394 39.874 52.181 1.00 23.90 83 LEU B C 1
ATOM 3116 O O . LEU B 1 83 ? 41.239 40.187 52.278 1.00 27.14 83 LEU B O 1
ATOM 3121 N N . ASP B 1 84 ? 42.850 38.696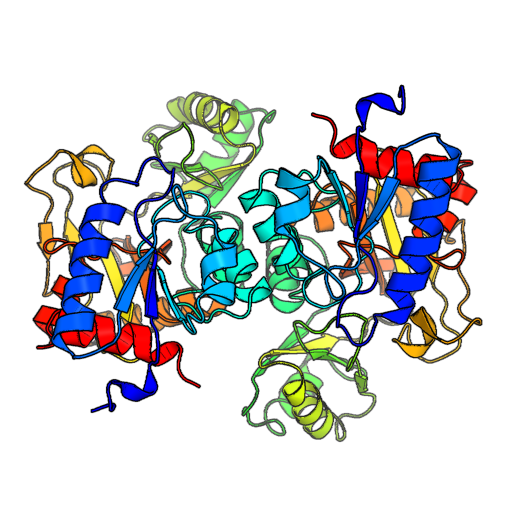 52.656 1.00 22.83 84 ASP B N 1
ATOM 3122 C CA . ASP B 1 84 ? 41.967 37.745 53.371 1.00 23.67 84 ASP B CA 1
ATOM 3123 C C . ASP B 1 84 ? 41.395 38.398 54.629 1.00 21.82 84 ASP B C 1
ATOM 3124 O O . ASP B 1 84 ? 40.216 38.317 54.920 1.00 24.42 84 ASP B O 1
ATOM 3129 N N . PHE B 1 85 ? 42.270 39.096 55.363 1.00 22.42 85 PHE B N 1
ATOM 3130 C CA . PHE B 1 85 ? 41.816 39.838 56.551 1.00 22.65 85 PHE B CA 1
ATOM 3131 C C . PHE B 1 85 ? 40.716 40.839 56.241 1.00 23.15 85 PHE B C 1
ATOM 3132 O O . PHE B 1 85 ? 39.706 40.907 56.924 1.00 25.94 85 PHE B O 1
ATOM 3140 N N . TYR B 1 86 ? 40.875 41.562 55.138 1.00 22.94 86 TYR B N 1
ATOM 3141 C CA . TYR B 1 86 ? 39.847 42.569 54.688 1.00 24.26 86 TYR B CA 1
ATOM 3142 C C . TYR B 1 86 ? 38.693 41.984 53.869 1.00 28.79 86 TYR B C 1
ATOM 3143 O O . TYR B 1 86 ? 37.842 42.749 53.465 1.00 35.86 86 TYR B O 1
ATOM 3152 N N . GLY B 1 87 ? 38.650 40.663 53.637 1.00 29.38 87 GLY B N 1
ATOM 3153 C CA . GLY B 1 87 ? 37.567 40.042 52.851 1.00 26.84 87 GLY B CA 1
ATOM 3154 C C . GLY B 1 87 ? 37.560 40.362 51.357 1.00 28.11 87 GLY B C 1
ATOM 3155 O O . GLY B 1 87 ? 36.480 40.367 50.697 1.00 36.36 87 GLY B O 1
ATOM 3156 N N . ILE B 1 88 ? 38.724 40.687 50.782 1.00 29.49 88 ILE B N 1
ATOM 3157 C CA . ILE B 1 88 ? 38.808 41.057 49.329 1.00 29.29 88 ILE B CA 1
ATOM 3158 C C . ILE B 1 88 ? 39.395 39.795 48.673 1.00 36.88 88 ILE B C 1
ATOM 3159 O O . ILE B 1 88 ? 40.410 39.273 49.063 1.00 41.26 88 ILE B O 1
ATOM 3164 N N . ARG B 1 89 ? 38.652 39.330 47.680 1.00 36.11 89 ARG B N 1
ATOM 3165 C CA . ARG B 1 89 ? 39.100 38.208 46.840 1.00 33.12 89 ARG B CA 1
ATOM 3166 C C . ARG B 1 89 ? 40.285 38.633 45.980 1.00 30.82 89 ARG B C 1
ATOM 3167 O O . ARG B 1 89 ? 40.412 39.822 45.595 1.00 34.40 89 ARG B O 1
ATOM 3175 N N . TYR B 1 90 ? 41.139 37.635 45.640 1.00 28.30 90 TYR B N 1
ATOM 3176 C CA . TYR B 1 90 ? 42.296 37.950 44.825 1.00 28.46 90 TYR B CA 1
ATOM 3177 C C . TYR B 1 90 ? 42.683 36.764 43.978 1.00 26.64 90 TYR B C 1
ATOM 3178 O O . TYR B 1 90 ? 42.352 35.647 44.348 1.00 28.93 90 TYR B O 1
ATOM 3187 N N . THR B 1 91 ? 43.373 37.040 42.867 1.00 25.89 91 THR B N 1
ATOM 3188 C CA . THR B 1 91 ? 43.866 36.039 41.960 1.00 23.93 91 THR B CA 1
ATOM 3189 C C . THR B 1 91 ? 45.061 35.309 42.613 1.00 24.31 91 THR B C 1
ATOM 3190 O O . THR B 1 91 ? 45.731 35.804 43.485 1.00 28.12 91 THR B O 1
ATOM 3194 N N . GLY B 1 92 ? 45.269 34.103 42.118 1.00 25.03 92 GLY B N 1
ATOM 3195 C CA . GLY B 1 92 ? 46.395 33.318 42.524 1.00 24.13 92 GLY B CA 1
ATOM 3196 C C . GLY B 1 92 ? 46.287 32.572 43.827 1.00 24.38 92 GLY B C 1
ATOM 3197 O O . GLY B 1 92 ? 45.213 32.310 44.325 1.00 28.00 92 GLY B O 1
ATOM 3198 N N . SER B 1 93 ? 47.438 32.298 44.392 1.00 24.65 93 SER B N 1
ATOM 3199 C CA . SER B 1 93 ? 47.510 31.461 45.585 1.00 22.38 93 SER B CA 1
ATOM 3200 C C . SER B 1 93 ? 47.249 32.219 46.871 1.00 25.29 93 SER B C 1
ATOM 3201 O O . SER B 1 93 ? 47.492 33.418 46.971 1.00 22.57 93 SER B O 1
ATOM 3204 N N . GLY B 1 94 ? 46.796 31.457 47.869 1.00 22.53 94 GLY B N 1
ATOM 3205 C CA . GLY B 1 94 ? 46.673 31.922 49.236 1.00 21.56 94 GLY B CA 1
ATOM 3206 C C . GLY B 1 94 ? 47.941 32.113 50.017 1.00 20.57 94 GLY B C 1
ATOM 3207 O O . GLY B 1 94 ? 49.021 32.165 49.445 1.00 22.54 94 GLY B O 1
ATOM 3208 N N . VAL B 1 95 ? 47.817 32.359 51.340 1.00 21.66 95 VAL B N 1
ATOM 3209 C CA . VAL B 1 95 ? 48.953 32.766 52.167 1.00 21.39 95 VAL B CA 1
ATOM 3210 C C . VAL B 1 95 ? 50.022 31.700 52.151 1.00 19.25 95 VAL B C 1
ATOM 3211 O O . VAL B 1 95 ? 51.185 32.022 51.900 1.00 19.70 95 VAL B O 1
ATOM 3215 N N . LEU B 1 96 ? 49.648 30.454 52.442 1.00 19.76 96 LEU B N 1
ATOM 3216 C CA . LEU B 1 96 ? 50.619 29.337 52.505 1.00 18.61 96 LEU B CA 1
ATOM 3217 C C . LEU B 1 96 ? 51.292 29.121 51.159 1.00 18.12 96 LEU B C 1
ATOM 3218 O O . LEU B 1 96 ? 52.491 29.062 51.062 1.00 17.14 96 LEU B O 1
ATOM 3223 N N . GLY B 1 97 ? 50.494 28.997 50.088 1.00 17.92 97 GLY B N 1
ATOM 3224 C CA . GLY B 1 97 ? 51.110 28.782 48.811 1.00 19.41 97 GLY B CA 1
ATOM 3225 C C . GLY B 1 97 ? 52.009 29.874 48.328 1.00 18.61 97 GLY B C 1
ATOM 3226 O O . GLY B 1 97 ? 53.091 29.625 47.759 1.00 19.61 97 GLY B O 1
ATOM 3227 N N . SER B 1 98 ? 51.596 31.125 48.581 1.00 18.87 98 SER B N 1
ATOM 3228 C CA . SER B 1 98 ? 52.470 32.238 48.281 1.00 18.87 98 SER B CA 1
ATOM 3229 C C . SER B 1 98 ? 53.804 32.242 49.035 1.00 16.97 98 SER B C 1
ATOM 3230 O O . SER B 1 98 ? 54.889 32.358 48.504 1.00 17.47 98 SER B O 1
ATOM 3233 N N . ALA B 1 99 ? 53.675 32.178 50.376 1.00 17.46 99 ALA B N 1
ATOM 3234 C CA . ALA B 1 99 ? 54.872 32.213 51.226 1.00 16.37 99 ALA B CA 1
ATOM 3235 C C . ALA B 1 99 ? 55.787 31.004 51.032 1.00 14.43 99 ALA B C 1
ATOM 3236 O O . ALA B 1 99 ? 57.004 31.142 50.924 1.00 15.67 99 ALA B O 1
ATOM 3238 N N . LEU B 1 100 ? 55.165 29.848 50.850 1.00 15.13 100 LEU B N 1
ATOM 3239 C CA . LEU B 1 100 ? 55.965 28.664 50.649 1.00 16.03 100 LEU B CA 1
ATOM 3240 C C . LEU B 1 100 ? 56.639 28.696 49.275 1.00 14.95 100 LEU B C 1
ATOM 3241 O O . LEU B 1 100 ? 57.790 28.353 49.088 1.00 17.04 100 LEU B O 1
ATOM 3246 N N . GLY B 1 101 ? 55.877 29.112 48.247 1.00 15.95 101 GLY B N 1
ATOM 3247 C CA . GLY B 1 101 ? 56.495 29.165 46.934 1.00 16.07 101 GLY B CA 1
ATOM 3248 C C . GLY B 1 101 ? 57.680 30.082 46.753 1.00 17.07 101 GLY B C 1
ATOM 3249 O O . GLY B 1 101 ? 58.523 29.870 45.894 1.00 19.86 101 GLY B O 1
ATOM 3250 N N . LEU B 1 102 ? 57.713 31.158 47.558 1.00 14.14 102 LEU B N 1
ATOM 3251 C CA . LEU B 1 102 ? 58.852 32.045 47.533 1.00 15.19 102 LEU B CA 1
ATOM 3252 C C . LEU B 1 102 ? 60.073 31.470 48.246 1.00 15.39 102 LEU B C 1
ATOM 3253 O O . LEU B 1 102 ? 61.164 31.857 47.976 1.00 17.13 102 LEU B O 1
ATOM 3262 N N . ASP B 1 103 ? 59.858 30.462 49.099 1.00 13.82 103 ASP B N 1
ATOM 3263 C CA . ASP B 1 103 ? 60.935 29.833 49.879 1.00 12.12 103 ASP B CA 1
ATOM 3264 C C . ASP B 1 103 ? 61.400 28.611 49.130 1.00 12.04 103 ASP B C 1
ATOM 3265 O O . ASP B 1 103 ? 60.762 27.527 49.192 1.00 13.00 103 ASP B O 1
ATOM 3270 N N . LYS B 1 104 ? 62.472 28.748 48.366 1.00 11.82 104 LYS B N 1
ATOM 3271 C CA . LYS B 1 104 ? 62.961 27.678 47.547 1.00 12.82 104 LYS B CA 1
ATOM 3272 C C . LYS B 1 104 ? 63.413 26.510 48.351 1.00 12.70 104 LYS B C 1
ATOM 3273 O O . LYS B 1 104 ? 63.378 25.355 47.936 1.00 12.99 104 LYS B O 1
ATOM 3279 N N . PHE B 1 105 ? 63.949 26.773 49.557 1.00 12.57 105 PHE B N 1
ATOM 3280 C CA . PHE B 1 105 ? 64.366 25.674 50.445 1.00 11.67 105 PHE B CA 1
ATOM 3281 C C . PHE B 1 105 ? 63.233 24.850 50.896 1.00 11.31 105 PHE B C 1
ATOM 3282 O O . PHE B 1 105 ? 63.240 23.598 50.668 1.00 11.89 105 PHE B O 1
ATOM 3290 N N . ARG B 1 106 ? 62.225 25.425 51.496 1.00 11.44 106 ARG B N 1
ATOM 3291 C CA . ARG B 1 106 ? 61.108 24.667 51.958 1.00 11.65 106 ARG B CA 1
ATOM 3292 C C . ARG B 1 106 ? 60.312 24.044 50.817 1.00 11.86 106 ARG B C 1
ATOM 3293 O O . ARG B 1 106 ? 59.768 22.958 50.973 1.00 12.20 106 ARG B O 1
ATOM 3301 N N . THR B 1 107 ? 60.215 24.751 49.688 1.00 11.01 107 THR B N 1
ATOM 3302 C CA . THR B 1 107 ? 59.601 24.150 48.501 1.00 10.62 107 THR B CA 1
ATOM 3303 C C . THR B 1 107 ? 60.322 22.871 48.150 1.00 10.36 107 THR B C 1
ATOM 3304 O O . THR B 1 107 ? 59.660 21.846 47.891 1.00 10.87 107 THR B O 1
ATOM 3308 N N . LYS B 1 108 ? 61.623 22.909 48.056 1.00 9.86 108 LYS B N 1
ATOM 3309 C CA . LYS B 1 108 ? 62.380 21.708 47.665 1.00 10.50 108 LYS B CA 1
ATOM 3310 C C . LYS B 1 108 ? 62.230 20.573 48.648 1.00 10.53 108 LYS B C 1
ATOM 3311 O O . LYS B 1 108 ? 62.178 19.423 48.248 1.00 11.00 108 LYS B O 1
ATOM 3317 N N . LEU B 1 109 ? 62.134 20.902 49.965 1.00 10.10 109 LEU B N 1
ATOM 3318 C CA . LEU B 1 109 ? 61.893 19.827 50.943 1.00 10.24 109 LEU B CA 1
ATOM 3319 C C . LEU B 1 109 ? 60.580 19.157 50.689 1.00 11.19 109 LEU B C 1
ATOM 3320 O O . LEU B 1 109 ? 60.489 17.905 50.719 1.00 12.39 109 LEU B O 1
ATOM 3325 N N . VAL B 1 110 ? 59.537 19.912 50.452 1.00 10.63 110 VAL B N 1
ATOM 3326 C CA . VAL B 1 110 ? 58.251 19.344 50.187 1.00 10.83 110 VAL B CA 1
ATOM 3327 C C . VAL B 1 110 ? 58.288 18.490 48.900 1.00 11.05 110 VAL B C 1
ATOM 3328 O O . VAL B 1 110 ? 57.757 17.370 48.884 1.00 12.35 110 VAL B O 1
ATOM 3332 N N . TRP B 1 111 ? 58.925 19.013 47.876 1.00 10.35 111 TRP B N 1
ATOM 3333 C CA . TRP B 1 111 ? 59.077 18.227 46.640 1.00 11.04 111 TRP B CA 1
ATOM 3334 C C . TRP B 1 111 ? 59.778 16.928 46.877 1.00 11.20 111 TRP B C 1
ATOM 3335 O O . TRP B 1 111 ? 59.336 15.884 46.332 1.00 12.52 111 TRP B O 1
ATOM 3346 N N . GLN B 1 112 ? 60.866 16.952 47.593 1.00 11.34 112 GLN B N 1
ATOM 3347 C CA . GLN B 1 112 ? 61.603 15.698 47.844 1.00 11.64 112 GLN B CA 1
ATOM 3348 C C . GLN B 1 112 ? 60.790 14.672 48.577 1.00 12.88 112 GLN B C 1
ATOM 3349 O O . GLN B 1 112 ? 60.971 13.478 48.365 1.00 16.47 112 GLN B O 1
ATOM 3355 N N . GLN B 1 113 ? 59.847 15.086 49.381 1.00 14.03 113 GLN B N 1
ATOM 3356 C CA . GLN B 1 113 ? 58.977 14.166 50.134 1.00 14.85 113 GLN B CA 1
ATOM 3357 C C . GLN B 1 113 ? 57.783 13.692 49.381 1.00 17.57 113 GLN B C 1
ATOM 3358 O O . GLN B 1 113 ? 57.159 12.728 49.748 1.00 25.93 113 GLN B O 1
ATOM 3364 N N . THR B 1 114 ? 57.487 14.353 48.253 1.00 16.46 114 THR B N 1
ATOM 3365 C CA . THR B 1 114 ? 56.258 14.056 47.521 1.00 17.51 114 THR B CA 1
ATOM 3366 C C . THR B 1 114 ? 56.531 13.568 46.085 1.00 18.57 114 THR B C 1
ATOM 3367 O O . THR B 1 114 ? 55.589 13.466 45.286 1.00 26.43 114 THR B O 1
ATOM 3371 N N . GLY B 1 115 ? 57.792 13.221 45.830 1.00 18.23 115 GLY B N 1
ATOM 3372 C CA . GLY B 1 115 ? 58.173 12.633 44.561 1.00 19.31 115 GLY B CA 1
ATOM 3373 C C . GLY B 1 115 ? 58.238 13.601 43.408 1.00 17.83 115 GLY B C 1
ATOM 3374 O O . GLY B 1 115 ? 58.197 13.160 42.277 1.00 21.61 115 GLY B O 1
ATOM 3375 N N . ILE B 1 116 ? 58.394 14.885 43.678 1.00 14.05 116 ILE B N 1
ATOM 3376 C CA . ILE B 1 116 ? 58.588 15.887 42.652 1.00 12.69 116 ILE B CA 1
ATOM 3377 C C . ILE B 1 116 ? 60.068 16.031 42.445 1.00 12.23 116 ILE B C 1
ATOM 3378 O O . ILE B 1 116 ? 60.768 16.393 43.402 1.00 12.78 116 ILE B O 1
ATOM 3383 N N . PRO B 1 117 ? 60.604 15.747 41.273 1.00 11.47 117 PRO B N 1
ATOM 3384 C CA . PRO B 1 117 ? 62.074 15.780 41.108 1.00 11.49 117 PRO B CA 1
ATOM 3385 C C . PRO B 1 117 ? 62.568 17.235 41.165 1.00 11.82 117 PRO B C 1
ATOM 3386 O O . PRO B 1 117 ? 61.913 18.162 40.639 1.00 11.58 117 PRO B O 1
ATOM 3390 N N . THR B 1 118 ? 63.743 17.398 41.749 1.00 11.48 118 THR B N 1
ATOM 3391 C CA . THR B 1 118 ? 64.347 18.697 41.991 1.00 11.18 118 THR B CA 1
ATOM 3392 C C . THR B 1 118 ? 65.856 18.514 42.054 1.00 11.48 118 THR B C 1
ATOM 3393 O O . THR B 1 118 ? 66.287 17.441 42.515 1.00 13.15 118 THR B O 1
ATOM 3397 N N . PRO B 1 119 ? 66.702 19.483 41.721 1.00 11.76 119 PRO B N 1
ATOM 3398 C CA . PRO B 1 119 ? 68.132 19.183 41.716 1.00 12.91 119 PRO B CA 1
ATOM 3399 C C . PRO B 1 119 ? 68.611 18.787 43.121 1.00 12.46 119 PRO B C 1
ATOM 3400 O O . PRO B 1 119 ? 68.218 19.430 44.140 1.00 12.99 119 PRO B O 1
ATOM 3404 N N . PRO B 1 120 ? 69.546 17.850 43.217 1.00 13.17 120 PRO B N 1
ATOM 3405 C CA . PRO B 1 120 ? 70.217 17.628 44.510 1.00 13.85 120 PRO B CA 1
ATOM 3406 C C . PRO B 1 120 ? 70.829 18.886 45.016 1.00 14.14 120 PRO B C 1
ATOM 3407 O O . PRO B 1 120 ? 71.295 19.708 44.222 1.00 14.81 120 PRO B O 1
ATOM 3411 N N . PHE B 1 121 ? 70.820 19.041 46.344 1.00 14.03 121 PHE B N 1
ATOM 3412 C CA . PHE B 1 121 ? 71.304 20.257 46.902 1.00 13.25 121 PHE B CA 1
ATOM 3413 C C . PHE B 1 121 ? 71.846 20.086 48.309 1.00 14.24 121 PHE B C 1
ATOM 3414 O O . PHE B 1 121 ? 71.536 19.104 48.978 1.00 16.26 121 PHE B O 1
ATOM 3422 N N . GLU B 1 122 ? 72.595 21.117 48.724 1.00 15.05 122 GLU B N 1
ATOM 3423 C CA . GLU B 1 122 ? 73.024 21.196 50.106 1.00 15.48 122 GLU B CA 1
ATOM 3424 C C . GLU B 1 122 ? 72.665 22.607 50.564 1.00 15.68 122 GLU B C 1
ATOM 3425 O O . GLU B 1 122 ? 72.391 23.506 49.747 1.00 16.13 122 GLU B O 1
ATOM 3431 N N . THR B 1 123 ? 72.604 22.835 51.874 1.00 16.38 123 THR B N 1
ATOM 3432 C CA . THR B 1 123 ? 72.342 24.184 52.397 1.00 17.98 123 THR B CA 1
ATOM 3433 C C . THR B 1 123 ? 73.523 24.620 53.238 1.00 19.27 123 THR B C 1
ATOM 3434 O O . THR B 1 123 ? 74.188 23.821 53.928 1.00 24.12 123 THR B O 1
ATOM 3438 N N . VAL B 1 124 ? 73.659 25.924 53.299 1.00 18.72 124 VAL B N 1
ATOM 3439 C CA . VAL B 1 124 ? 74.676 26.640 54.055 1.00 21.84 124 VAL B CA 1
ATOM 3440 C C . VAL B 1 124 ? 73.927 27.746 54.764 1.00 22.21 124 VAL B C 1
ATOM 3441 O O . VAL B 1 124 ? 73.077 28.436 54.181 1.00 23.52 124 VAL B O 1
ATOM 3445 N N . MET B 1 125 ? 74.225 27.987 56.030 1.00 24.70 125 MET B N 1
ATOM 3446 C CA . MET B 1 125 ? 73.588 29.078 56.772 1.00 23.20 125 MET B CA 1
ATOM 3447 C C . MET B 1 125 ? 74.618 30.213 56.883 1.00 24.48 125 MET B C 1
ATOM 3448 O O . MET B 1 125 ? 75.837 29.977 56.987 1.00 27.72 125 MET B O 1
ATOM 3457 N N . ARG B 1 126 ? 74.106 31.428 56.899 1.00 21.34 126 ARG B N 1
ATOM 3458 C CA . ARG B 1 126 ? 74.894 32.602 57.172 1.00 23.88 126 ARG B CA 1
ATOM 3459 C C . ARG B 1 126 ? 75.719 32.393 58.462 1.00 26.81 126 ARG B C 1
ATOM 3460 O O . ARG B 1 126 ? 75.183 31.963 59.452 1.00 28.25 126 ARG B O 1
ATOM 3468 N N . GLY B 1 127 ? 77.006 32.588 58.342 1.00 28.94 127 GLY B N 1
ATOM 3469 C CA . GLY B 1 127 ? 77.960 32.403 59.479 1.00 28.59 127 GLY B CA 1
ATOM 3470 C C . GLY B 1 127 ? 78.664 31.048 59.575 1.00 31.03 127 GLY B C 1
ATOM 3471 O O . GLY B 1 127 ? 79.494 30.853 60.454 1.00 37.93 127 GLY B O 1
ATOM 3472 N N . ASP B 1 128 ? 78.315 30.109 58.665 1.00 28.26 128 ASP B N 1
ATOM 3473 C CA . ASP B 1 128 ? 79.007 28.826 58.619 1.00 27.78 128 ASP B CA 1
ATOM 3474 C C . ASP B 1 128 ? 80.446 29.000 58.166 1.00 32.78 128 ASP B C 1
ATOM 3475 O O . ASP B 1 128 ? 80.839 30.069 57.660 1.00 32.20 128 ASP B O 1
ATOM 3480 N N . ASP B 1 129 ? 81.206 27.897 58.335 1.00 32.56 129 ASP B N 1
ATOM 3481 C CA . ASP B 1 129 ? 82.550 27.829 57.823 1.00 31.22 129 ASP B CA 1
ATOM 3482 C C . ASP B 1 129 ? 82.464 27.547 56.378 1.00 30.89 129 ASP B C 1
ATOM 3483 O O . ASP B 1 129 ? 82.329 26.363 55.970 1.00 32.59 129 ASP B O 1
ATOM 3488 N N . TYR B 1 130 ? 82.498 28.621 55.584 1.00 28.97 130 TYR B N 1
ATOM 3489 C CA . TYR B 1 130 ? 82.237 28.480 54.163 1.00 27.61 130 TYR B CA 1
ATOM 3490 C C . TYR B 1 130 ? 83.297 27.662 53.474 1.00 28.25 130 TYR B C 1
ATOM 3491 O O . TYR B 1 130 ? 82.956 26.934 52.555 1.00 35.29 130 TYR B O 1
ATOM 3500 N N . ALA B 1 131 ? 84.578 27.782 53.870 1.00 30.27 131 ALA B N 1
ATOM 3501 C CA . ALA B 1 131 ? 85.642 26.948 53.214 1.00 32.47 131 ALA B CA 1
ATOM 3502 C C . ALA B 1 131 ? 85.423 25.453 53.457 1.00 32.87 131 ALA B C 1
ATOM 3503 O O . ALA B 1 131 ? 85.447 24.646 52.462 1.00 35.72 131 ALA B O 1
ATOM 3505 N N . ALA B 1 132 ? 85.042 25.102 54.690 1.00 31.24 132 ALA B N 1
ATOM 3506 C CA . ALA B 1 132 ? 84.783 23.698 55.066 1.00 33.46 132 ALA B CA 1
ATOM 3507 C C . ALA B 1 132 ? 83.552 23.165 54.331 1.00 36.30 132 ALA B C 1
ATOM 3508 O O . ALA B 1 132 ? 83.545 22.051 53.798 1.00 43.49 132 ALA B O 1
ATOM 3510 N N . ARG B 1 133 ? 82.491 23.931 54.312 1.00 26.00 133 ARG B N 1
ATOM 3511 C CA A ARG B 1 133 ? 81.277 23.518 53.599 0.50 29.25 133 ARG B CA 1
ATOM 3512 C CA B ARG B 1 133 ? 81.299 23.438 53.585 0.50 26.25 133 ARG B CA 1
ATOM 3513 C C . ARG B 1 133 ? 81.552 23.330 52.105 1.00 31.16 133 ARG B C 1
ATOM 3514 O O . ARG B 1 133 ? 81.120 22.355 51.482 1.00 32.09 133 ARG B O 1
ATOM 3529 N N . ALA B 1 134 ? 82.255 24.294 51.533 1.00 32.64 134 ALA B N 1
ATOM 3530 C CA . ALA B 1 134 ? 82.495 24.328 50.071 1.00 33.41 134 ALA B CA 1
ATOM 3531 C C . ALA B 1 134 ? 83.225 23.117 49.541 1.00 30.71 134 ALA B C 1
ATOM 3532 O O . ALA B 1 134 ? 82.810 22.546 48.541 1.00 31.03 134 ALA B O 1
ATOM 3534 N N . GLN B 1 135 ? 84.285 22.705 50.217 1.00 31.78 135 GLN B N 1
ATOM 3535 C CA . GLN B 1 135 ? 85.004 21.519 49.802 1.00 31.41 135 GLN B CA 1
ATOM 3536 C C . GLN B 1 135 ? 84.105 20.278 49.876 1.00 30.87 135 GLN B C 1
ATOM 3537 O O . GLN B 1 135 ? 84.152 19.431 48.965 1.00 31.64 135 GLN B O 1
ATOM 3543 N N . ASP B 1 136 ? 83.310 20.120 50.930 1.00 31.21 136 ASP B N 1
ATOM 3544 C CA . ASP B 1 136 ? 82.465 18.956 51.045 1.00 27.91 136 ASP B CA 1
ATOM 3545 C C . ASP B 1 136 ? 81.321 19.021 49.931 1.00 24.71 136 ASP B C 1
ATOM 3546 O O . ASP B 1 136 ? 80.911 18.008 49.342 1.00 27.33 136 ASP B O 1
ATOM 3551 N N . ILE B 1 137 ? 80.820 20.215 49.645 1.00 29.03 137 ILE B N 1
ATOM 3552 C CA . ILE B 1 137 ? 79.735 20.355 48.664 1.00 26.09 137 ILE B CA 1
ATOM 3553 C C . ILE B 1 137 ? 80.253 20.053 47.248 1.00 24.90 137 ILE B C 1
ATOM 3554 O O . ILE B 1 137 ? 79.601 19.379 46.449 1.00 26.53 137 ILE B O 1
ATOM 3559 N N . VAL B 1 138 ? 81.432 20.541 46.904 1.00 27.09 138 VAL B N 1
ATOM 3560 C CA . VAL B 1 138 ? 82.032 20.221 45.610 1.00 26.96 138 VAL B CA 1
ATOM 3561 C C . VAL B 1 138 ? 82.265 18.714 45.499 1.00 26.28 138 VAL B C 1
ATOM 3562 O O . VAL B 1 138 ? 82.063 18.085 44.424 1.00 25.38 138 VAL B O 1
ATOM 3566 N N . ALA B 1 139 ? 82.746 18.101 46.581 1.00 29.01 139 ALA B N 1
ATOM 3567 C CA . ALA B 1 139 ? 82.997 16.661 46.567 1.00 26.34 139 ALA B CA 1
ATOM 3568 C C . ALA B 1 139 ? 81.706 15.891 46.254 1.00 22.94 139 ALA B C 1
ATOM 3569 O O . ALA B 1 139 ? 81.728 14.883 45.515 1.00 31.39 139 ALA B O 1
ATOM 3571 N N . LYS B 1 140 ? 80.590 16.384 46.764 1.00 27.03 140 LYS B N 1
ATOM 3572 C CA . LYS B 1 140 ? 79.324 15.693 46.592 1.00 30.36 140 LYS B CA 1
ATOM 3573 C C . LYS B 1 140 ? 78.677 16.010 45.287 1.00 25.57 140 LYS B C 1
ATOM 3574 O O . LYS B 1 140 ? 78.155 15.093 44.651 1.00 31.48 140 LYS B O 1
ATOM 3580 N N . LEU B 1 141 ? 78.657 17.294 44.867 1.00 23.60 141 LEU B N 1
ATOM 3581 C CA . LEU B 1 141 ? 77.813 17.752 43.757 1.00 21.05 141 LEU B CA 1
ATOM 3582 C C . LEU B 1 141 ? 78.598 18.109 42.533 1.00 20.31 141 LEU B C 1
ATOM 3583 O O . LEU B 1 141 ? 78.006 18.283 41.468 1.00 24.44 141 LEU B O 1
ATOM 3588 N N . GLY B 1 142 ? 79.900 18.235 42.633 1.00 20.97 142 GLY B N 1
ATOM 3589 C CA . GLY B 1 142 ? 80.725 18.703 41.539 1.00 19.33 142 GLY B CA 1
ATOM 3590 C C . GLY B 1 142 ? 80.539 20.165 41.222 1.00 20.04 142 GLY B C 1
ATOM 3591 O O . GLY B 1 142 ? 79.954 20.910 41.994 1.00 22.30 142 GLY B O 1
ATOM 3592 N N . VAL B 1 143 ? 81.185 20.580 40.170 1.00 20.09 143 VAL B N 1
ATOM 3593 C CA . VAL B 1 143 ? 80.959 21.901 39.614 1.00 21.84 143 VAL B CA 1
ATOM 3594 C C . VAL B 1 143 ? 80.565 21.693 38.145 1.00 21.97 143 VAL B C 1
ATOM 3595 O O . VAL B 1 143 ? 81.010 20.762 37.478 1.00 28.59 143 VAL B O 1
ATOM 3599 N N . PRO B 1 144 ? 79.781 22.597 37.538 1.00 23.16 144 PRO B N 1
ATOM 3600 C CA . PRO B 1 144 ? 79.261 23.762 38.156 1.00 20.85 144 PRO B CA 1
ATOM 3601 C C . PRO B 1 144 ? 78.089 23.563 39.106 1.00 21.05 144 PRO B C 1
ATOM 3602 O O . PRO B 1 144 ? 77.446 22.517 39.123 1.00 21.96 144 PRO B O 1
ATOM 3606 N N . LEU B 1 145 ? 77.869 24.604 39.901 1.00 19.20 145 LEU B N 1
ATOM 3607 C CA . LEU B 1 145 ? 76.798 24.705 40.879 1.00 19.49 145 LEU B CA 1
ATOM 3608 C C . LEU B 1 145 ? 76.031 25.930 40.770 1.00 19.72 145 LEU B C 1
ATOM 3609 O O . LEU B 1 145 ? 76.577 26.910 40.299 1.00 24.05 145 LEU B O 1
ATOM 3614 N N . PHE B 1 146 ? 74.803 25.880 41.260 1.00 18.47 146 PHE B N 1
ATOM 3615 C CA . PHE B 1 146 ? 73.993 27.048 41.399 1.00 17.86 146 PHE B CA 1
ATOM 3616 C C . PHE B 1 146 ? 73.877 27.335 42.884 1.00 15.36 146 PHE B C 1
ATOM 3617 O O . PHE B 1 146 ? 73.347 26.563 43.628 1.00 20.02 146 PHE B O 1
ATOM 3625 N N . VAL B 1 147 ? 74.274 28.581 43.214 1.00 15.90 147 VAL B N 1
ATOM 3626 C CA . VAL B 1 147 ? 74.167 29.110 44.545 1.00 14.78 147 VAL B CA 1
ATOM 3627 C C . VAL B 1 147 ? 73.036 30.096 44.576 1.00 14.58 147 VAL B C 1
ATOM 3628 O O . VAL B 1 147 ? 73.045 31.010 43.770 1.00 17.54 147 VAL B O 1
ATOM 3632 N N . LYS B 1 148 ? 72.107 29.977 45.496 1.00 13.07 148 LYS B N 1
ATOM 3633 C CA . LYS B 1 148 ? 70.994 30.871 45.548 1.00 14.99 148 LYS B CA 1
ATOM 3634 C C . LYS B 1 148 ? 70.466 31.108 46.969 1.00 12.98 148 LYS B C 1
ATOM 3635 O O . LYS B 1 148 ? 70.428 30.238 47.773 1.00 14.91 148 LYS B O 1
ATOM 3641 N N . PRO B 1 149 ? 70.150 32.358 47.282 1.00 14.34 149 PRO B N 1
ATOM 3642 C CA . PRO B 1 149 ? 69.475 32.621 48.527 1.00 13.90 149 PRO B CA 1
ATOM 3643 C C . PRO B 1 149 ? 68.159 31.917 48.583 1.00 15.44 149 PRO B C 1
ATOM 3644 O O . PRO B 1 149 ? 67.495 31.773 47.543 1.00 19.05 149 PRO B O 1
ATOM 3648 N N . ALA B 1 150 ? 67.728 31.370 49.685 1.00 13.95 150 ALA B N 1
ATOM 3649 C CA . ALA B 1 150 ? 66.523 30.575 49.683 1.00 14.30 150 ALA B CA 1
ATOM 3650 C C . ALA B 1 150 ? 65.303 31.336 49.302 1.00 14.29 150 ALA B C 1
ATOM 3651 O O . ALA B 1 150 ? 64.453 30.845 48.540 1.00 15.30 150 ALA B O 1
ATOM 3653 N N . SER B 1 151 ? 65.177 32.540 49.798 1.00 14.52 151 SER B N 1
ATOM 3654 C CA . SER B 1 151 ? 63.998 33.294 49.552 1.00 16.18 151 SER B CA 1
ATOM 3655 C C A SER B 1 151 ? 64.589 34.646 49.059 0.50 17.05 151 SER B C 1
ATOM 3656 C C C SER B 1 151 ? 63.960 34.643 48.850 0.50 17.72 151 SER B C 1
ATOM 3657 O O A SER B 1 151 ? 65.065 35.480 49.775 0.50 20.43 151 SER B O 1
ATOM 3658 O O C SER B 1 151 ? 63.039 35.430 49.115 0.50 22.01 151 SER B O 1
ATOM 3663 N N . GLU B 1 152 ? 64.757 34.775 47.794 1.00 21.25 152 GLU B N 1
ATOM 3664 C CA . GLU B 1 152 ? 65.062 36.036 47.143 1.00 19.65 152 GLU B CA 1
ATOM 3665 C C . GLU B 1 152 ? 64.453 35.911 45.783 1.00 22.51 152 GLU B C 1
ATOM 3666 O O . GLU B 1 152 ? 64.778 34.998 44.966 1.00 27.81 152 GLU B O 1
ATOM 3672 N N . GLY B 1 153 ? 63.522 36.829 45.480 1.00 21.50 153 GLY B N 1
ATOM 3673 C CA . GLY B 1 153 ? 62.781 36.789 44.216 1.00 23.53 153 GLY B CA 1
ATOM 3674 C C . GLY B 1 153 ? 63.555 37.273 42.999 1.00 21.37 153 GLY B C 1
ATOM 3675 O O . GLY B 1 153 ? 64.661 37.884 43.084 1.00 20.24 153 GLY B O 1
ATOM 3676 N N . SER B 1 154 ? 62.936 36.940 41.870 1.00 20.98 154 SER B N 1
ATOM 3677 C CA . SER B 1 154 ? 63.385 37.488 40.571 1.00 19.29 154 SER B CA 1
ATOM 3678 C C . SER B 1 154 ? 64.777 37.044 40.154 1.00 16.66 154 SER B C 1
ATOM 3679 O O . SER B 1 154 ? 65.407 37.698 39.332 1.00 17.35 154 SER B O 1
ATOM 3682 N N . SER B 1 155 ? 65.255 35.924 40.727 1.00 15.69 155 SER B N 1
ATOM 3683 C CA . SER B 1 155 ? 66.550 35.426 40.408 1.00 17.06 155 SER B CA 1
ATOM 3684 C C . SER B 1 155 ? 67.697 36.311 40.832 1.00 16.95 155 SER B C 1
ATOM 3685 O O . SER B 1 155 ? 68.788 36.113 40.436 1.00 18.34 155 SER B O 1
ATOM 3688 N N . VAL B 1 156 ? 67.411 37.313 41.652 1.00 17.63 156 VAL B N 1
ATOM 3689 C CA . VAL B 1 156 ? 68.483 38.141 42.146 1.00 20.14 156 VAL B CA 1
ATOM 3690 C C . VAL B 1 156 ? 69.428 37.245 43.026 1.00 18.32 156 VAL B C 1
ATOM 3691 O O . VAL B 1 156 ? 68.998 36.462 43.873 1.00 20.76 156 VAL B O 1
ATOM 3695 N N . ALA B 1 157 ? 70.705 37.334 42.767 1.00 18.50 157 ALA B N 1
ATOM 3696 C CA . ALA B 1 157 ? 71.743 36.739 43.527 1.00 17.41 157 ALA B CA 1
ATOM 3697 C C . ALA B 1 157 ? 71.841 35.277 43.284 1.00 16.59 157 ALA B C 1
ATOM 3698 O O . ALA B 1 157 ? 72.501 34.581 44.061 1.00 18.19 157 ALA B O 1
ATOM 3700 N N . VAL B 1 158 ? 71.207 34.751 42.207 1.00 16.25 158 VAL B N 1
ATOM 3701 C CA . VAL B 1 158 ? 71.550 33.386 41.738 1.00 16.22 158 VAL B CA 1
ATOM 3702 C C . VAL B 1 158 ? 72.871 33.434 41.012 1.00 17.94 158 VAL B C 1
ATOM 3703 O O . VAL B 1 158 ? 73.063 34.308 40.138 1.00 21.30 158 VAL B O 1
ATOM 3707 N N . GLU B 1 159 ? 73.821 32.589 41.353 1.00 18.29 159 GLU B N 1
ATOM 3708 C CA . GLU B 1 159 ? 75.137 32.582 40.755 1.00 20.67 159 GLU B CA 1
ATOM 3709 C C . GLU B 1 159 ? 75.475 31.166 40.319 1.00 19.56 159 GLU B C 1
ATOM 3710 O O . GLU B 1 159 ? 75.279 30.229 41.077 1.00 21.27 159 GLU B O 1
ATOM 3716 N N . LYS B 1 160 ? 76.073 31.079 39.134 1.00 22.92 160 LYS B N 1
ATOM 3717 C CA . LYS B 1 160 ? 76.564 29.815 38.667 1.00 27.76 160 LYS B CA 1
ATOM 3718 C C . LYS B 1 160 ? 78.061 29.840 38.994 1.00 27.09 160 LYS B C 1
ATOM 3719 O O . LYS B 1 160 ? 78.791 30.674 38.502 1.00 29.45 160 LYS B O 1
ATOM 3725 N N . VAL B 1 161 ? 78.479 28.903 39.836 1.00 21.47 161 VAL B N 1
ATOM 3726 C CA . VAL B 1 161 ? 79.889 28.802 40.285 1.00 22.60 161 VAL B CA 1
ATOM 3727 C C . VAL B 1 161 ? 80.523 27.721 39.446 1.00 25.68 161 VAL B C 1
ATOM 3728 O O . VAL B 1 161 ? 80.064 26.561 39.432 1.00 24.29 161 VAL B O 1
ATOM 3732 N N . LYS B 1 162 ? 81.578 28.094 38.704 1.00 28.22 162 LYS B N 1
ATOM 3733 C CA . LYS B 1 162 ? 82.208 27.160 37.739 1.00 34.66 162 LYS B CA 1
ATOM 3734 C C . LYS B 1 162 ? 83.475 26.539 38.273 1.00 41.98 162 LYS B C 1
ATOM 3735 O O . LYS B 1 162 ? 83.921 25.552 37.739 1.00 48.75 162 LYS B O 1
ATOM 3741 N N . SER B 1 163 ? 83.984 27.068 39.383 1.00 48.64 163 SER B N 1
ATOM 3742 C CA . SER B 1 163 ? 85.212 26.490 39.906 1.00 42.48 163 SER B CA 1
ATOM 3743 C C . SER B 1 163 ? 85.119 26.317 41.409 1.00 39.66 163 SER B C 1
ATOM 3744 O O . SER B 1 163 ? 84.534 27.126 42.121 1.00 38.82 163 SER B O 1
ATOM 3747 N N . ALA B 1 164 ? 85.747 25.269 41.894 1.00 39.90 164 ALA B N 1
ATOM 3748 C CA . ALA B 1 164 ? 85.696 24.902 43.289 1.00 40.20 164 ALA B CA 1
ATOM 3749 C C . ALA B 1 164 ? 86.258 25.991 44.175 1.00 43.62 164 ALA B C 1
ATOM 3750 O O . ALA B 1 164 ? 85.695 26.291 45.244 1.00 46.53 164 ALA B O 1
ATOM 3752 N N . ASP B 1 165 ? 87.351 26.607 43.738 1.00 40.49 165 ASP B N 1
ATOM 3753 C CA A ASP B 1 165 ? 87.981 27.621 44.562 0.50 40.56 165 ASP B CA 1
ATOM 3754 C CA B ASP B 1 165 ? 87.999 27.650 44.531 0.50 40.37 165 ASP B CA 1
ATOM 3755 C C . ASP B 1 165 ? 87.124 28.909 44.701 1.00 39.69 165 ASP B C 1
ATOM 3756 O O . ASP B 1 165 ? 87.340 29.685 45.627 1.00 40.66 165 ASP B O 1
ATOM 3765 N N . ALA B 1 166 ? 86.162 29.121 43.795 1.00 37.03 166 ALA B N 1
ATOM 3766 C CA . ALA B 1 166 ? 85.268 30.291 43.866 1.00 38.08 166 ALA B CA 1
ATOM 3767 C C . ALA B 1 166 ? 84.062 30.070 44.799 1.00 34.34 166 ALA B C 1
ATOM 3768 O O . ALA B 1 166 ? 83.363 31.019 45.108 1.00 32.69 166 ALA B O 1
ATOM 3770 N N . LEU B 1 167 ? 83.807 28.855 45.239 1.00 31.57 167 LEU B N 1
ATOM 3771 C CA . LEU B 1 167 ? 82.591 28.580 45.987 1.00 30.82 167 LEU B CA 1
ATOM 3772 C C . LEU B 1 167 ? 82.545 29.246 47.384 1.00 28.31 167 LEU B C 1
ATOM 3773 O O . LEU B 1 167 ? 81.517 29.783 47.745 1.00 26.97 167 LEU B O 1
ATOM 3778 N N . PRO B 1 168 ? 83.653 29.231 48.165 1.00 28.91 168 PRO B N 1
ATOM 3779 C CA . PRO B 1 168 ? 83.534 29.872 49.473 1.00 28.91 168 PRO B CA 1
ATOM 3780 C C . PRO B 1 168 ? 83.085 31.350 49.380 1.00 24.98 168 PRO B C 1
ATOM 3781 O O . PRO B 1 168 ? 82.192 31.787 50.141 1.00 28.46 168 PRO B O 1
ATOM 3785 N N . ALA B 1 169 ? 83.657 32.131 48.463 1.00 27.34 169 ALA B N 1
ATOM 3786 C CA . ALA B 1 169 ? 83.194 33.526 48.321 1.00 27.13 169 ALA B CA 1
ATOM 3787 C C . ALA B 1 169 ? 81.753 33.639 47.873 1.00 27.92 169 ALA B C 1
ATOM 3788 O O . ALA B 1 169 ? 81.060 34.540 48.271 1.00 29.99 169 ALA B O 1
ATOM 3790 N N . ALA B 1 170 ? 81.320 32.776 46.962 1.00 25.00 170 ALA B N 1
ATOM 3791 C CA . ALA B 1 170 ? 79.918 32.770 46.471 1.00 23.73 170 ALA B CA 1
ATOM 3792 C C . ALA B 1 170 ? 78.967 32.434 47.630 1.00 24.00 170 ALA B C 1
ATOM 3793 O O . ALA B 1 170 ? 77.890 32.971 47.687 1.00 24.24 170 ALA B O 1
ATOM 3795 N N . LEU B 1 171 ? 79.377 31.557 48.559 1.00 23.16 171 LEU B N 1
ATOM 3796 C CA . LEU B 1 171 ? 78.547 31.256 49.745 1.00 19.73 171 LEU B CA 1
ATOM 3797 C C . LEU B 1 171 ? 78.389 32.494 50.626 1.00 22.46 171 LEU B C 1
ATOM 3798 O O . LEU B 1 171 ? 77.275 32.867 51.025 1.00 22.43 171 LEU B O 1
ATOM 3803 N N . GLU B 1 172 ? 79.497 33.171 50.897 1.00 23.94 172 GLU B N 1
ATOM 3804 C CA . GLU B 1 172 ? 79.406 34.380 51.706 1.00 26.10 172 GLU B CA 1
ATOM 3805 C C . GLU B 1 172 ? 78.570 35.450 51.021 1.00 22.37 172 GLU B C 1
ATOM 3806 O O . GLU B 1 172 ? 77.825 36.181 51.660 1.00 24.85 172 GLU B O 1
ATOM 3812 N N . GLU B 1 173 ? 78.745 35.605 49.725 1.00 24.57 173 GLU B N 1
ATOM 3813 C CA . GLU B 1 173 ? 77.933 36.582 48.943 1.00 21.74 173 GLU B CA 1
ATOM 3814 C C . GLU B 1 173 ? 76.448 36.311 48.988 1.00 20.18 173 GLU B C 1
ATOM 3815 O O . GLU B 1 173 ? 75.664 37.211 49.244 1.00 24.20 173 GLU B O 1
ATOM 3821 N N . ALA B 1 174 ? 76.091 35.033 48.773 1.00 20.22 174 ALA B N 1
ATOM 3822 C CA . ALA B 1 174 ? 74.685 34.683 48.798 1.00 19.81 174 ALA B CA 1
ATOM 3823 C C . ALA B 1 174 ? 74.059 34.910 50.164 1.00 17.35 174 ALA B C 1
ATOM 3824 O O . ALA B 1 174 ? 72.876 35.310 50.261 1.00 21.19 174 ALA B O 1
ATOM 3826 N N . ALA B 1 175 ? 74.848 34.660 51.245 1.00 19.68 175 ALA B N 1
ATOM 3827 C CA . ALA B 1 175 ? 74.380 34.785 52.653 1.00 19.57 175 ALA B CA 1
ATOM 3828 C C . ALA B 1 175 ? 74.050 36.234 52.999 1.00 23.08 175 ALA B C 1
ATOM 3829 O O . ALA B 1 175 ? 73.338 36.470 53.948 1.00 24.18 175 ALA B O 1
ATOM 3831 N N . LYS B 1 176 ? 74.516 37.179 52.200 1.00 23.28 176 LYS B N 1
ATOM 3832 C CA . LYS B 1 176 ? 74.060 38.567 52.337 1.00 25.47 176 LYS B CA 1
ATOM 3833 C C . LYS B 1 176 ? 72.582 38.775 52.061 1.00 23.66 176 LYS B C 1
ATOM 3834 O O . LYS B 1 176 ? 71.949 39.722 52.560 1.00 30.88 176 LYS B O 1
ATOM 3840 N N . HIS B 1 177 ? 72.013 37.905 51.215 1.00 22.48 177 HIS B N 1
ATOM 3841 C CA . HIS B 1 177 ? 70.632 38.073 50.767 1.00 22.70 177 HIS B CA 1
ATOM 3842 C C . HIS B 1 177 ? 69.635 37.200 51.557 1.00 21.30 177 HIS B C 1
ATOM 3843 O O . HIS B 1 177 ? 68.428 37.431 51.482 1.00 24.76 177 HIS B O 1
ATOM 3850 N N . ASP B 1 178 ? 70.109 36.169 52.262 1.00 20.25 178 ASP B N 1
ATOM 3851 C CA . ASP B 1 178 ? 69.233 35.336 53.061 1.00 19.63 178 ASP B CA 1
ATOM 3852 C C . ASP B 1 178 ? 70.093 34.595 54.069 1.00 20.16 178 ASP B C 1
ATOM 3853 O O . ASP B 1 178 ? 71.199 34.185 53.763 1.00 21.33 178 ASP B O 1
ATOM 3858 N N . LYS B 1 179 ? 69.492 34.272 55.201 1.00 18.73 179 LYS B N 1
ATOM 3859 C CA . LYS B 1 179 ? 70.138 33.412 56.189 1.00 19.45 179 LYS B CA 1
ATOM 3860 C C . LYS B 1 179 ? 70.332 31.986 55.738 1.00 15.67 179 LYS B C 1
ATOM 3861 O O . LYS B 1 179 ? 71.172 31.295 56.337 1.00 20.34 179 LYS B O 1
ATOM 3867 N N . ILE B 1 180 ? 69.570 31.525 54.741 1.00 15.52 180 ILE B N 1
ATOM 3868 C CA . ILE B 1 180 ? 69.738 30.176 54.175 1.00 14.43 180 ILE B CA 1
ATOM 3869 C C . ILE B 1 180 ? 70.150 30.292 52.743 1.00 13.99 180 ILE B C 1
ATOM 3870 O O . ILE B 1 180 ? 69.498 30.994 51.979 1.00 15.13 180 ILE B O 1
ATOM 3875 N N . VAL B 1 181 ? 71.209 29.609 52.389 1.00 13.64 181 VAL B N 1
ATOM 3876 C CA . VAL B 1 181 ? 71.714 29.555 51.018 1.00 13.92 181 VAL B CA 1
ATOM 3877 C C . VAL B 1 181 ? 71.597 28.101 50.525 1.00 12.69 181 VAL B C 1
ATOM 3878 O O . VAL B 1 181 ? 72.052 27.156 51.194 1.00 15.70 181 VAL B O 1
ATOM 3882 N N . ILE B 1 182 ? 70.996 27.945 49.347 1.00 13.42 182 ILE B N 1
ATOM 3883 C CA . ILE B 1 182 ? 70.880 26.660 48.668 1.00 12.94 182 ILE B CA 1
ATOM 3884 C C . ILE B 1 182 ? 72.004 26.535 47.714 1.00 13.00 182 ILE B C 1
ATOM 3885 O O . ILE B 1 182 ? 72.282 27.511 46.955 1.00 14.77 182 ILE B O 1
ATOM 3894 N N . VAL B 1 183 ? 72.612 25.356 47.641 1.00 12.76 183 VAL B N 1
ATOM 3895 C CA . VAL B 1 183 ? 73.615 25.085 46.635 1.00 13.11 183 VAL B CA 1
ATOM 3896 C C . VAL B 1 183 ? 73.149 23.837 45.874 1.00 13.51 183 VAL B C 1
ATOM 3897 O O . VAL B 1 183 ? 73.093 22.750 46.431 1.00 15.25 183 VAL B O 1
ATOM 3901 N N . GLU B 1 184 ? 72.772 24.041 44.607 1.00 12.99 184 GLU B N 1
ATOM 3902 C CA . GLU B 1 184 ? 72.213 22.961 43.771 1.00 13.03 184 GLU B CA 1
ATOM 3903 C C . GLU B 1 184 ? 73.211 22.491 42.758 1.00 14.35 184 GLU B C 1
ATOM 3904 O O . GLU B 1 184 ? 73.975 23.236 42.141 1.00 16.41 184 GLU B O 1
ATOM 3910 N N . LYS B 1 185 ? 73.142 21.185 42.516 1.00 16.10 185 LYS B N 1
ATOM 3911 C CA . LYS B 1 185 ? 73.809 20.667 41.354 1.00 16.48 185 LYS B CA 1
ATOM 3912 C C . LYS B 1 185 ? 73.230 21.305 40.042 1.00 15.37 185 LYS B C 1
ATOM 3913 O O . LYS B 1 185 ? 72.022 21.420 39.922 1.00 14.93 185 LYS B O 1
ATOM 3919 N N . SER B 1 186 ? 74.146 21.740 39.161 1.00 19.52 186 SER B N 1
ATOM 3920 C CA . SER B 1 186 ? 73.717 22.280 37.870 1.00 20.19 186 SER B CA 1
ATOM 3921 C C . SER B 1 186 ? 73.215 21.112 36.990 1.00 19.50 186 SER B C 1
ATOM 3922 O O . SER B 1 186 ? 73.889 20.132 36.770 1.00 24.45 186 SER B O 1
ATOM 3927 N N . ILE B 1 187 ? 71.992 21.223 36.523 1.00 17.18 187 ILE B N 1
ATOM 3928 C CA . ILE B 1 187 ? 71.407 20.273 35.616 1.00 15.86 187 ILE B CA 1
ATOM 3929 C C . ILE B 1 187 ? 71.810 20.718 34.202 1.00 19.12 187 ILE B C 1
ATOM 3930 O O . ILE B 1 187 ? 71.381 21.736 33.713 1.00 21.16 187 ILE B O 1
ATOM 3935 N N . GLU B 1 188 ? 72.595 19.870 33.533 1.00 21.74 188 GLU B N 1
ATOM 3936 C CA A GLU B 1 188 ? 73.187 20.173 32.221 0.70 26.11 188 GLU B CA 1
ATOM 3937 C CA B GLU B 1 188 ? 73.064 20.221 32.195 0.30 24.56 188 GLU B CA 1
ATOM 3938 C C . GLU B 1 188 ? 72.707 19.182 31.153 1.00 28.31 188 GLU B C 1
ATOM 3939 O O . GLU B 1 188 ? 72.141 18.118 31.449 1.00 26.17 188 GLU B O 1
ATOM 3950 N N . GLY B 1 189 ? 72.889 19.587 29.914 1.00 29.04 189 GLY B N 1
ATOM 3951 C CA . GLY B 1 189 ? 72.781 18.683 28.788 1.00 28.99 189 GLY B CA 1
ATOM 3952 C C . GLY B 1 189 ? 71.372 18.456 28.276 1.00 26.76 189 GLY B C 1
ATOM 3953 O O . GLY B 1 189 ? 71.178 17.700 27.354 1.00 29.87 189 GLY B O 1
ATOM 3954 N N . GLY B 1 190 ? 70.443 19.279 28.709 1.00 24.89 190 GLY B N 1
ATOM 3955 C CA . GLY B 1 190 ? 69.121 19.263 28.266 1.00 25.08 190 GLY B CA 1
ATOM 3956 C C A GLY B 1 190 ? 68.799 20.762 28.196 0.50 24.59 190 GLY B C 1
ATOM 3957 C C B GLY B 1 190 ? 68.646 20.588 27.737 0.50 25.52 190 GLY B C 1
ATOM 3958 O O A GLY B 1 190 ? 69.645 21.687 28.274 0.50 30.40 190 GLY B O 1
ATOM 3959 O O B GLY B 1 190 ? 69.167 21.090 26.746 0.50 30.40 190 GLY B O 1
ATOM 3960 N N . GLY B 1 191 ? 67.531 21.016 28.261 1.00 22.88 191 GLY B N 1
ATOM 3961 C CA . GLY B 1 191 ? 66.976 22.313 28.054 1.00 18.79 191 GLY B CA 1
ATOM 3962 C C . GLY B 1 191 ? 66.248 22.844 29.309 1.00 14.26 191 GLY B C 1
ATOM 3963 O O . GLY B 1 191 ? 66.148 22.141 30.312 1.00 16.42 191 GLY B O 1
ATOM 3964 N N . GLU B 1 192 ? 65.786 24.054 29.179 1.00 13.64 192 GLU B N 1
ATOM 3965 C CA . GLU B 1 192 ? 65.015 24.727 30.226 1.00 12.66 192 GLU B CA 1
ATOM 3966 C C . GLU B 1 192 ? 63.599 24.969 29.788 1.00 11.79 192 GLU B C 1
ATOM 3967 O O . GLU B 1 192 ? 63.400 25.393 28.593 1.00 14.69 192 GLU B O 1
ATOM 3973 N N . TYR B 1 193 ? 62.606 24.780 30.615 1.00 11.75 193 TYR B N 1
ATOM 3974 C CA . TYR B 1 193 ? 61.217 24.813 30.296 1.00 12.35 193 TYR B CA 1
ATOM 3975 C C . TYR B 1 193 ? 60.380 25.527 31.297 1.00 11.13 193 TYR B C 1
ATOM 3976 O O . TYR B 1 193 ? 60.809 25.593 32.499 1.00 12.40 193 TYR B O 1
ATOM 3985 N N . THR B 1 194 ? 59.213 26.001 31.004 1.00 12.29 194 THR B N 1
ATOM 3986 C CA . THR B 1 194 ? 58.220 26.400 31.954 1.00 12.22 194 THR B CA 1
ATOM 3987 C C . THR B 1 194 ? 56.864 25.880 31.621 1.00 11.80 194 THR B C 1
ATOM 3988 O O . THR B 1 194 ? 56.541 25.819 30.383 1.00 14.31 194 THR B O 1
ATOM 3992 N N . ALA B 1 195 ? 56.044 25.546 32.581 1.00 13.15 195 ALA B N 1
ATOM 3993 C CA . ALA B 1 195 ? 54.666 25.175 32.501 1.00 13.97 195 ALA B CA 1
ATOM 3994 C C . ALA B 1 195 ? 53.776 26.232 33.075 1.00 14.31 195 ALA B C 1
ATOM 3995 O O . ALA B 1 195 ? 53.825 26.443 34.291 1.00 16.94 195 ALA B O 1
ATOM 3997 N N . CYS B 1 196 ? 53.042 26.972 32.235 1.00 16.49 196 CYS B N 1
ATOM 3998 C CA . CYS B 1 196 ? 52.081 27.951 32.681 1.00 19.62 196 CYS B CA 1
ATOM 3999 C C . CYS B 1 196 ? 50.835 27.266 33.115 1.00 17.88 196 CYS B C 1
ATOM 4000 O O . CYS B 1 196 ? 50.320 26.372 32.419 1.00 22.60 196 CYS B O 1
ATOM 4003 N N . ILE B 1 197 ? 50.272 27.693 34.234 1.00 18.85 197 ILE B N 1
ATOM 4004 C CA . ILE B 1 197 ? 49.093 27.142 34.838 1.00 19.31 197 ILE B CA 1
ATOM 4005 C C . ILE B 1 197 ? 48.080 28.255 34.980 1.00 19.55 197 ILE B C 1
ATOM 4006 O O . ILE B 1 197 ? 48.342 29.297 35.594 1.00 20.65 197 ILE B O 1
ATOM 4011 N N . ALA B 1 198 ? 46.923 28.036 34.367 1.00 21.82 198 ALA B N 1
ATOM 4012 C CA . ALA B 1 198 ? 45.867 29.049 34.438 1.00 23.94 198 ALA B CA 1
ATOM 4013 C C . ALA B 1 198 ? 44.571 28.339 34.425 1.00 27.77 198 ALA B C 1
ATOM 4014 O O . ALA B 1 198 ? 44.114 27.896 33.380 1.00 30.41 198 ALA B O 1
ATOM 4016 N N . ALA B 1 199 ? 43.967 28.193 35.575 1.00 30.69 199 ALA B N 1
ATOM 4017 C CA . ALA B 1 199 ? 42.739 27.482 35.728 1.00 34.77 199 ALA B CA 1
ATOM 4018 C C . ALA B 1 199 ? 42.874 26.073 35.103 1.00 35.42 199 ALA B C 1
ATOM 4019 O O . ALA B 1 199 ? 43.860 25.397 35.299 1.00 35.84 199 ALA B O 1
ATOM 4021 N N . ASP B 1 200 ? 41.881 25.658 34.319 1.00 41.54 200 ASP B N 1
ATOM 4022 C CA . ASP B 1 200 ? 41.923 24.409 33.565 1.00 41.53 200 ASP B CA 1
ATOM 4023 C C . ASP B 1 200 ? 42.391 24.595 32.135 1.00 40.63 200 ASP B C 1
ATOM 4024 O O . ASP B 1 200 ? 42.209 23.670 31.316 1.00 44.94 200 ASP B O 1
ATOM 4029 N N . LEU B 1 201 ? 42.910 25.763 31.763 1.00 37.10 201 LEU B N 1
ATOM 4030 C CA . LEU B 1 201 ? 43.384 25.959 30.387 1.00 37.57 201 LEU B CA 1
ATOM 4031 C C . LEU B 1 201 ? 44.556 24.989 30.082 1.00 35.51 201 LEU B C 1
ATOM 4032 O O . LEU B 1 201 ? 45.422 24.752 30.932 1.00 31.66 201 LEU B O 1
ATOM 4037 N N . ASP B 1 202 ? 44.536 24.421 28.871 1.00 33.14 202 ASP B N 1
ATOM 4038 C CA . ASP B 1 202 ? 45.607 23.552 28.434 1.00 29.37 202 ASP B CA 1
ATOM 4039 C C . ASP B 1 202 ? 46.677 24.368 27.726 1.00 33.52 202 ASP B C 1
ATOM 4040 O O . ASP B 1 202 ? 46.633 24.547 26.531 1.00 51.17 202 ASP B O 1
ATOM 4045 N N . LEU B 1 203 ? 47.621 24.935 28.463 1.00 24.36 203 LEU B N 1
ATOM 4046 C CA . LEU B 1 203 ? 48.658 25.773 27.907 1.00 22.53 203 LEU B CA 1
ATOM 4047 C C . LEU B 1 203 ? 49.860 24.939 27.562 1.00 19.42 203 LEU B C 1
ATOM 4048 O O . LEU B 1 203 ? 50.275 24.117 28.386 1.00 21.61 203 LEU B O 1
ATOM 4053 N N . PRO B 1 204 ? 50.514 25.190 26.418 1.00 18.26 204 PRO B N 1
ATOM 4054 C CA . PRO B 1 204 ? 51.664 24.388 26.043 1.00 18.15 204 PRO B CA 1
ATOM 4055 C C . PRO B 1 204 ? 52.887 24.742 26.877 1.00 15.89 204 PRO B C 1
ATOM 4056 O O . PRO B 1 204 ? 53.017 25.894 27.323 1.00 16.93 204 PRO B O 1
ATOM 4060 N N . LEU B 1 205 ? 53.790 23.786 27.035 1.00 16.32 205 LEU B N 1
ATOM 4061 C CA . LEU B 1 205 ? 55.118 24.098 27.555 1.00 14.32 205 LEU B CA 1
ATOM 4062 C C . LEU B 1 205 ? 55.862 25.085 26.670 1.00 14.16 205 LEU B C 1
ATOM 4063 O O . LEU B 1 205 ? 55.678 25.062 25.419 1.00 16.02 205 LEU B O 1
ATOM 4068 N N . ILE B 1 206 ? 56.725 25.886 27.242 1.00 13.22 206 ILE B N 1
ATOM 4069 C CA . ILE B 1 206 ? 57.596 26.768 26.538 1.00 13.51 206 ILE B CA 1
ATOM 4070 C C . ILE B 1 206 ? 59.009 26.344 26.772 1.00 13.18 206 ILE B C 1
ATOM 4071 O O . ILE B 1 206 ? 59.385 26.152 27.991 1.00 14.65 206 ILE B O 1
ATOM 4076 N N . ARG B 1 207 ? 59.861 26.192 25.812 1.00 12.99 207 ARG B N 1
ATOM 4077 C CA . ARG B 1 207 ? 61.346 26.027 25.979 1.00 13.11 207 ARG B CA 1
ATOM 4078 C C . ARG B 1 207 ? 61.976 27.402 25.986 1.00 13.40 207 ARG B C 1
ATOM 4079 O O . ARG B 1 207 ? 61.713 28.243 25.128 1.00 14.99 207 ARG B O 1
ATOM 4087 N N . ILE B 1 208 ? 62.801 27.667 27.016 1.00 13.93 208 ILE B N 1
ATOM 4088 C CA . ILE B 1 208 ? 63.462 28.935 27.215 1.00 12.86 208 ILE B CA 1
ATOM 4089 C C . ILE B 1 208 ? 64.894 28.784 26.850 1.00 14.91 208 ILE B C 1
ATOM 4090 O O . ILE B 1 208 ? 65.589 27.912 27.405 1.00 16.76 208 ILE B O 1
ATOM 4095 N N . VAL B 1 209 ? 65.377 29.616 25.918 1.00 16.44 209 VAL B N 1
ATOM 4096 C CA . VAL B 1 209 ? 66.748 29.562 25.492 1.00 17.49 209 VAL B CA 1
ATOM 4097 C C . VAL B 1 209 ? 67.414 30.897 25.717 1.00 18.33 209 VAL B C 1
ATOM 4098 O O . VAL B 1 209 ? 67.338 31.772 24.866 1.00 19.68 209 VAL B O 1
ATOM 4102 N N . PRO B 1 210 ? 68.057 31.102 26.894 1.00 19.46 210 PRO B N 1
ATOM 4103 C CA . PRO B 1 210 ? 68.799 32.336 27.122 1.00 20.19 210 PRO B CA 1
ATOM 4104 C C . PRO B 1 210 ? 69.959 32.581 26.161 1.00 24.44 210 PRO B C 1
ATOM 4105 O O . PRO B 1 210 ? 70.588 31.628 25.753 1.00 24.96 210 PRO B O 1
ATOM 4109 N N . ALA B 1 211 ? 70.283 33.846 25.836 1.00 23.35 211 ALA B N 1
ATOM 4110 C CA . ALA B 1 211 ? 71.484 34.137 25.024 1.00 25.01 211 ALA B CA 1
ATOM 4111 C C . ALA B 1 211 ? 72.777 33.941 25.776 1.00 28.66 211 ALA B C 1
ATOM 4112 O O . ALA B 1 211 ? 73.801 33.607 25.152 1.00 33.78 211 ALA B O 1
ATOM 4114 N N . GLY B 1 212 ? 72.714 34.136 27.116 1.00 25.96 212 GLY B N 1
ATOM 4115 C CA . GLY B 1 212 ? 73.916 34.043 27.960 1.00 29.25 212 GLY B CA 1
ATOM 4116 C C . GLY B 1 212 ? 73.886 32.695 28.699 1.00 24.95 212 GLY B C 1
ATOM 4117 O O . GLY B 1 212 ? 73.219 31.732 28.281 1.00 28.90 212 GLY B O 1
ATOM 4118 N N . GLU B 1 213 ? 74.594 32.635 29.828 1.00 29.22 213 GLU B N 1
ATOM 4119 C CA A GLU B 1 213 ? 74.823 31.362 30.526 0.40 26.80 213 GLU B CA 1
ATOM 4120 C CA B GLU B 1 213 ? 74.832 31.388 30.541 0.40 27.79 213 GLU B CA 1
ATOM 4121 C C . GLU B 1 213 ? 73.549 30.756 31.077 1.00 25.02 213 GLU B C 1
ATOM 4122 O O . GLU B 1 213 ? 73.339 29.541 30.959 1.00 29.09 213 GLU B O 1
ATOM 4133 N N . PHE B 1 214 ? 72.686 31.590 31.653 1.00 20.24 214 PHE B N 1
ATOM 4134 C CA . PHE B 1 214 ? 71.464 31.063 32.281 1.00 19.16 214 PHE B CA 1
ATOM 4135 C C . PHE B 1 214 ? 70.345 32.090 32.238 1.00 17.52 214 PHE B C 1
ATOM 4136 O O . PHE B 1 214 ? 70.584 33.225 31.801 1.00 18.19 214 PHE B O 1
ATOM 4144 N N . TYR B 1 215 ? 69.176 31.742 32.699 1.00 14.56 215 TYR B N 1
ATOM 4145 C CA . TYR B 1 215 ? 68.015 32.569 32.617 1.00 14.52 215 TYR B CA 1
ATOM 4146 C C . TYR B 1 215 ? 67.982 33.457 33.864 1.00 14.36 215 TYR B C 1
ATOM 4147 O O . TYR B 1 215 ? 67.160 33.281 34.788 1.00 14.37 215 TYR B O 1
ATOM 4156 N N . ASP B 1 216 ? 68.855 34.473 33.841 1.00 15.62 216 ASP B N 1
ATOM 4157 C CA . ASP B 1 216 ? 69.121 35.329 34.997 1.00 15.42 216 ASP B CA 1
ATOM 4158 C C . ASP B 1 216 ? 68.186 36.536 34.971 1.00 14.69 216 ASP B C 1
ATOM 4159 O O . ASP B 1 216 ? 67.381 36.730 34.068 1.00 15.88 216 ASP B O 1
ATOM 4164 N N . TYR B 1 217 ? 68.301 37.391 35.973 1.00 15.26 217 TYR B N 1
ATOM 4165 C CA . TYR B 1 217 ? 67.509 38.600 36.040 1.00 13.68 217 TYR B CA 1
ATOM 4166 C C . TYR B 1 217 ? 67.629 39.440 34.730 1.00 13.24 217 TYR B C 1
ATOM 4167 O O . TYR B 1 217 ? 66.644 39.886 34.173 1.00 15.68 217 TYR B O 1
ATOM 4176 N N . HIS B 1 218 ? 68.840 39.583 34.261 1.00 13.65 218 HIS B N 1
ATOM 4177 C CA . HIS B 1 218 ? 69.073 40.325 33.057 1.00 15.00 218 HIS B CA 1
ATOM 4178 C C . HIS B 1 218 ? 68.288 39.703 31.845 1.00 15.62 218 HIS B C 1
ATOM 4179 O O . HIS B 1 218 ? 67.599 40.418 31.084 1.00 18.71 218 HIS B O 1
ATOM 4186 N N . ALA B 1 219 ? 68.375 38.383 31.733 1.00 16.34 219 ALA B N 1
ATOM 4187 C CA . ALA B 1 219 ? 67.708 37.685 30.627 1.00 16.89 219 ALA B CA 1
ATOM 4188 C C . ALA B 1 219 ? 66.204 37.795 30.749 1.00 18.00 219 ALA B C 1
ATOM 4189 O O . ALA B 1 219 ? 65.487 37.818 29.730 1.00 25.31 219 ALA B O 1
ATOM 4191 N N . LYS B 1 220 ? 65.670 37.760 31.956 1.00 15.99 220 LYS B N 1
ATOM 4192 C CA . LYS B 1 220 ? 64.257 37.832 32.207 1.00 16.44 220 LYS B CA 1
ATOM 4193 C C . LYS B 1 220 ? 63.654 39.193 31.999 1.00 17.55 220 LYS B C 1
ATOM 4194 O O . LYS B 1 220 ? 62.564 39.248 31.456 1.00 21.12 220 LYS B O 1
ATOM 4200 N N . TYR B 1 221 ? 64.309 40.231 32.475 1.00 17.00 221 TYR B N 1
ATOM 4201 C CA . TYR B 1 221 ? 63.669 41.526 32.627 1.00 19.11 221 TYR B CA 1
ATOM 4202 C C . TYR B 1 221 ? 64.269 42.691 31.830 1.00 19.85 221 TYR B C 1
ATOM 4203 O O . TYR B 1 221 ? 63.637 43.733 31.733 1.00 28.39 221 TYR B O 1
ATOM 4212 N N . ILE B 1 222 ? 65.511 42.529 31.382 1.00 19.19 222 ILE B N 1
ATOM 4213 C CA . ILE B 1 222 ? 66.207 43.682 30.749 1.00 23.99 222 ILE B CA 1
ATOM 4214 C C . ILE B 1 222 ? 66.393 43.326 29.272 1.00 29.54 222 ILE B C 1
ATOM 4215 O O . ILE B 1 222 ? 66.054 44.178 28.392 1.00 90.53 222 ILE B O 1
ATOM 4220 N N . ALA B 1 223 ? 67.057 42.231 28.986 1.00 27.84 223 ALA B N 1
ATOM 4221 C CA . ALA B 1 223 ? 67.416 41.833 27.605 1.00 26.65 223 ALA B CA 1
ATOM 4222 C C . ALA B 1 223 ? 66.166 41.425 26.856 1.00 25.89 223 ALA B C 1
ATOM 4223 O O . ALA B 1 223 ? 65.142 41.048 27.426 1.00 29.45 223 ALA B O 1
ATOM 4225 N N . ASN B 1 224 ? 66.302 41.549 25.555 1.00 26.83 224 ASN B N 1
ATOM 4226 C CA . ASN B 1 224 ? 65.311 41.158 24.565 1.00 31.64 224 ASN B CA 1
ATOM 4227 C C . ASN B 1 224 ? 65.785 39.971 23.746 1.00 33.67 224 ASN B C 1
ATOM 4228 O O . ASN B 1 224 ? 65.246 39.778 22.678 1.00 35.32 224 ASN B O 1
ATOM 4233 N N . ASP B 1 225 ? 66.810 39.205 24.120 1.00 27.32 225 ASP B N 1
ATOM 4234 C CA . ASP B 1 225 ? 67.343 38.212 23.191 1.00 27.47 225 ASP B CA 1
ATOM 4235 C C . ASP B 1 225 ? 67.236 36.767 23.704 1.00 24.61 225 ASP B C 1
ATOM 4236 O O . ASP B 1 225 ? 67.791 35.851 23.091 1.00 28.45 225 ASP B O 1
ATOM 4241 N N . THR B 1 226 ? 66.445 36.527 24.743 1.00 22.05 226 THR B N 1
ATOM 4242 C CA . THR B 1 226 ? 66.012 35.188 25.117 1.00 19.83 226 THR B CA 1
ATOM 4243 C C . THR B 1 226 ? 65.038 34.686 24.089 1.00 20.21 226 THR B C 1
ATOM 4244 O O . THR B 1 226 ? 64.113 35.399 23.707 1.00 23.32 226 THR B O 1
ATOM 4248 N N . GLN B 1 227 ? 65.219 33.435 23.703 1.00 18.80 227 GLN B N 1
ATOM 4249 C CA A GLN B 1 227 ? 64.301 32.803 22.735 0.50 18.91 227 GLN B CA 1
ATOM 4250 C CA B GLN B 1 227 ? 64.313 32.809 22.721 0.50 18.87 227 GLN B CA 1
ATOM 4251 C C . GLN B 1 227 ? 63.298 31.937 23.470 1.00 17.24 227 GLN B C 1
ATOM 4252 O O . GLN B 1 227 ? 63.645 31.258 24.458 1.00 19.14 227 GLN B O 1
ATOM 4262 N N . TYR B 1 228 ? 62.058 31.946 23.014 1.00 18.75 228 TYR B N 1
ATOM 4263 C CA . TYR B 1 228 ? 60.980 31.195 23.606 1.00 18.40 228 TYR B CA 1
ATOM 4264 C C . TYR B 1 228 ? 60.402 30.304 22.507 1.00 19.28 228 TYR B C 1
ATOM 4265 O O . TYR B 1 228 ? 59.950 30.824 21.469 1.00 22.33 228 TYR B O 1
ATOM 4274 N N . LEU B 1 229 ? 60.440 29.007 22.693 1.00 16.94 229 LEU B N 1
ATOM 4275 C CA . LEU B 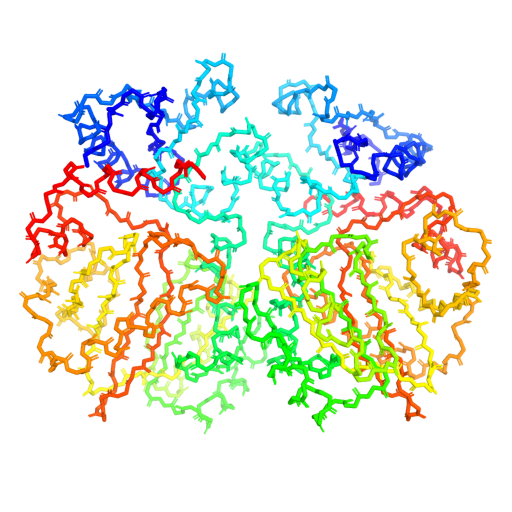1 229 ? 60.108 28.054 21.652 1.00 15.65 229 LEU B CA 1
ATOM 4276 C C . LEU B 1 229 ? 58.791 27.370 21.974 1.00 14.58 229 LEU B C 1
ATOM 4277 O O . LEU B 1 229 ? 58.646 26.758 23.069 1.00 15.58 229 LEU B O 1
ATOM 4282 N N . ILE B 1 230 ? 57.828 27.456 21.066 1.00 15.56 230 ILE B N 1
ATOM 4283 C CA . ILE B 1 230 ? 56.532 26.828 21.238 1.00 15.15 230 ILE B CA 1
ATOM 4284 C C . ILE B 1 230 ? 56.078 26.367 19.848 1.00 16.54 230 ILE B C 1
ATOM 4285 O O . ILE B 1 230 ? 56.010 27.186 18.942 1.00 18.61 230 ILE B O 1
ATOM 4290 N N . PRO B 1 231 ? 55.843 25.090 19.608 1.00 17.70 231 PRO B N 1
ATOM 4291 C CA . PRO B 1 231 ? 56.046 23.972 20.445 1.00 16.64 231 PRO B CA 1
ATOM 4292 C C . PRO B 1 231 ? 57.474 23.906 20.976 1.00 15.34 231 PRO B C 1
ATOM 4293 O O . PRO B 1 231 ? 58.435 24.324 20.388 1.00 17.16 231 PRO B O 1
ATOM 4297 N N . CYS B 1 232 ? 57.582 23.308 22.183 1.00 16.22 232 CYS B N 1
ATOM 4298 C CA . CYS B 1 232 ? 58.829 23.330 22.964 1.00 16.39 232 CYS B CA 1
ATOM 4299 C C . CYS B 1 232 ? 59.893 22.364 22.482 1.00 15.23 232 CYS B C 1
ATOM 4300 O O . CYS B 1 232 ? 61.032 22.451 22.939 1.00 17.17 232 CYS B O 1
ATOM 4303 N N . GLY B 1 233 ? 59.525 21.461 21.556 1.00 14.02 233 GLY B N 1
ATOM 4304 C CA . GLY B 1 233 ? 60.452 20.491 21.022 1.00 15.87 233 GLY B CA 1
ATOM 4305 C C . GLY B 1 233 ? 60.369 19.099 21.595 1.00 16.00 233 GLY B C 1
ATOM 4306 O O . GLY B 1 233 ? 60.934 18.189 21.007 1.00 18.30 233 GLY B O 1
ATOM 4307 N N . LEU B 1 234 ? 59.595 18.916 22.665 1.00 14.99 234 LEU B N 1
ATOM 4308 C CA . LEU B 1 234 ? 59.392 17.606 23.222 1.00 15.12 234 LEU B CA 1
ATOM 4309 C C . LEU B 1 234 ? 58.245 16.948 22.522 1.00 17.69 234 LEU B C 1
ATOM 4310 O O . LEU B 1 234 ? 57.301 17.590 22.094 1.00 16.66 234 LEU B O 1
ATOM 4315 N N . ASP B 1 235 ? 58.286 15.635 22.462 1.00 19.12 235 ASP B N 1
ATOM 4316 C CA . ASP B 1 235 ? 57.188 14.912 21.841 1.00 18.33 235 ASP B CA 1
ATOM 4317 C C . ASP B 1 235 ? 55.924 14.995 22.706 1.00 18.33 235 ASP B C 1
ATOM 4318 O O . ASP B 1 235 ? 55.977 15.365 23.926 1.00 20.27 235 ASP B O 1
ATOM 4323 N N . ALA B 1 236 ? 54.805 14.620 22.181 1.00 22.98 236 ALA B N 1
ATOM 4324 C CA . ALA B 1 236 ? 53.514 14.795 22.822 1.00 23.28 236 ALA B CA 1
ATOM 4325 C C . ALA B 1 236 ? 53.472 14.034 24.165 1.00 23.79 236 ALA B C 1
ATOM 4326 O O . ALA B 1 236 ? 52.953 14.596 25.122 1.00 23.66 236 ALA B O 1
ATOM 4328 N N . ALA B 1 237 ? 54.000 12.828 24.206 1.00 24.06 237 ALA B N 1
ATOM 4329 C CA . ALA B 1 237 ? 53.993 12.022 25.440 1.00 20.56 237 ALA B CA 1
ATOM 4330 C C . ALA B 1 237 ? 54.722 12.719 26.553 1.00 20.31 237 ALA B C 1
ATOM 4331 O O . ALA B 1 237 ? 54.277 12.804 27.725 1.00 24.87 237 ALA B O 1
ATOM 4333 N N . LYS B 1 238 ? 55.932 13.145 26.239 1.00 20.74 238 LYS B N 1
ATOM 4334 C CA . LYS B 1 238 ? 56.741 13.803 27.220 1.00 19.40 238 LYS B CA 1
ATOM 4335 C C . LYS B 1 238 ? 56.115 15.092 27.682 1.00 18.31 238 LYS B C 1
ATOM 4336 O O . LYS B 1 238 ? 56.155 15.405 28.880 1.00 19.70 238 LYS B O 1
ATOM 4342 N N . GLU B 1 239 ? 55.603 15.901 26.778 1.00 18.37 239 GLU B N 1
ATOM 4343 C CA . GLU B 1 239 ? 54.992 17.156 27.187 1.00 16.50 239 GLU B CA 1
ATOM 4344 C C . GLU B 1 239 ? 53.830 16.907 28.108 1.00 16.28 239 GLU B C 1
ATOM 4345 O O . GLU B 1 239 ? 53.672 17.581 29.107 1.00 17.98 239 GLU B O 1
ATOM 4351 N N . ALA B 1 240 ? 52.993 15.902 27.807 1.00 19.51 240 ALA B N 1
ATOM 4352 C CA . ALA B 1 240 ? 51.843 15.613 28.647 1.00 19.22 240 ALA B CA 1
ATOM 4353 C C . ALA B 1 240 ? 52.340 15.180 30.059 1.00 19.73 240 ALA B C 1
ATOM 4354 O O . ALA B 1 240 ? 51.757 15.582 31.080 1.00 23.04 240 ALA B O 1
ATOM 4356 N N . GLU B 1 241 ? 53.383 14.344 30.092 1.00 19.02 241 GLU B N 1
ATOM 4357 C CA . GLU B 1 241 ? 53.892 13.863 31.332 1.00 18.83 241 GLU B CA 1
ATOM 4358 C C . GLU B 1 241 ? 54.422 15.033 32.206 1.00 18.71 241 GLU B C 1
ATOM 4359 O O . GLU B 1 241 ? 54.106 15.146 33.415 1.00 20.00 241 GLU B O 1
ATOM 4365 N N . PHE B 1 242 ? 55.176 15.926 31.578 1.00 16.53 242 PHE B N 1
ATOM 4366 C CA . PHE B 1 242 ? 55.729 17.030 32.327 1.00 16.86 242 PHE B CA 1
ATOM 4367 C C . PHE B 1 242 ? 54.697 18.024 32.755 1.00 16.48 242 PHE B C 1
ATOM 4368 O O . PHE B 1 242 ? 54.859 18.631 33.835 1.00 16.90 242 PHE B O 1
ATOM 4376 N N . LYS B 1 243 ? 53.713 18.290 31.931 1.00 16.95 243 LYS B N 1
ATOM 4377 C CA . LYS B 1 243 ? 52.602 19.130 32.374 1.00 18.37 243 LYS B CA 1
ATOM 4378 C C . LYS B 1 243 ? 51.892 18.570 33.624 1.00 19.00 243 LYS B C 1
ATOM 4379 O O . LYS B 1 243 ? 51.536 19.337 34.505 1.00 19.50 243 LYS B O 1
ATOM 4385 N N . ARG B 1 244 ? 51.745 17.231 33.684 1.00 18.70 244 ARG B N 1
ATOM 4386 C CA . ARG B 1 244 ? 51.110 16.605 34.815 1.00 18.13 244 ARG B CA 1
ATOM 4387 C C . ARG B 1 244 ? 51.973 16.791 36.075 1.00 18.48 244 ARG B C 1
ATOM 4388 O O . ARG B 1 244 ? 51.456 17.117 37.159 1.00 20.50 244 ARG B O 1
ATOM 4403 N N . ILE B 1 245 ? 53.274 16.495 35.947 1.00 16.47 245 ILE B N 1
ATOM 4404 C CA . ILE B 1 245 ? 54.187 16.623 37.133 1.00 15.84 245 ILE B CA 1
ATOM 4405 C C . ILE B 1 245 ? 54.200 18.109 37.533 1.00 15.83 245 ILE B C 1
ATOM 4406 O O . ILE B 1 245 ? 54.207 18.383 38.740 1.00 15.88 245 ILE B O 1
ATOM 4411 N N . ALA B 1 246 ? 54.242 19.048 36.598 1.00 15.67 246 ALA B N 1
ATOM 4412 C CA . ALA B 1 246 ? 54.287 20.453 36.941 1.00 14.24 246 ALA B CA 1
ATOM 4413 C C . ALA B 1 246 ? 53.110 20.855 37.723 1.00 14.84 246 ALA B C 1
ATOM 4414 O O . ALA B 1 246 ? 53.228 21.651 38.674 1.00 15.45 246 ALA B O 1
ATOM 4416 N N . ARG B 1 247 ? 51.911 20.390 37.340 1.00 15.87 247 ARG B N 1
ATOM 4417 C CA . ARG B 1 247 ? 50.718 20.729 38.092 1.00 17.24 247 ARG B CA 1
ATOM 4418 C C . ARG B 1 247 ? 50.769 20.168 39.512 1.00 17.47 247 ARG B C 1
ATOM 4419 O O . ARG B 1 247 ? 50.312 20.850 40.450 1.00 19.89 247 ARG B O 1
ATOM 4434 N N . ARG B 1 248 ? 51.268 18.942 39.635 1.00 17.82 248 ARG B N 1
ATOM 4435 C CA . ARG B 1 248 ? 51.421 18.362 40.961 1.00 16.24 248 ARG B CA 1
ATOM 4436 C C . ARG B 1 248 ? 52.438 19.163 41.776 1.00 15.02 248 ARG B C 1
ATOM 4437 O O . ARG B 1 248 ? 52.258 19.372 42.997 1.00 17.38 248 ARG B O 1
ATOM 4452 N N . ALA B 1 249 ? 53.509 19.568 41.141 1.00 14.15 249 ALA B N 1
ATOM 4453 C CA . ALA B 1 249 ? 54.544 20.368 41.858 1.00 14.69 249 ALA B CA 1
ATOM 4454 C C . ALA B 1 249 ? 53.997 21.667 42.425 1.00 15.03 249 ALA B C 1
ATOM 4455 O O . ALA B 1 249 ? 54.384 22.085 43.504 1.00 14.94 249 ALA B O 1
ATOM 4457 N N . PHE B 1 250 ? 53.108 22.309 41.659 1.00 15.39 250 PHE B N 1
ATOM 4458 C CA . PHE B 1 250 ? 52.440 23.503 42.109 1.00 15.07 250 PHE B CA 1
ATOM 4459 C C . PHE B 1 250 ? 51.443 23.157 43.223 1.00 16.54 250 PHE B C 1
ATOM 4460 O O . PHE B 1 250 ? 51.433 23.814 44.309 1.00 18.05 250 PHE B O 1
ATOM 4468 N N . ASP B 1 251 ? 50.607 22.133 43.015 1.00 18.50 251 ASP B N 1
ATOM 4469 C CA . ASP B 1 251 ? 49.579 21.848 43.936 1.00 21.40 251 ASP B CA 1
ATOM 4470 C C . ASP B 1 251 ? 50.100 21.408 45.319 1.00 20.28 251 ASP B C 1
ATOM 4471 O O . ASP B 1 251 ? 49.472 21.744 46.346 1.00 24.05 251 ASP B O 1
ATOM 4476 N N . VAL B 1 252 ? 51.201 20.646 45.357 1.00 18.14 252 VAL B N 1
ATOM 4477 C CA . VAL B 1 252 ? 51.644 20.077 46.626 1.00 15.79 252 VAL B CA 1
ATOM 4478 C C . VAL B 1 252 ? 52.131 21.191 47.575 1.00 17.61 252 VAL B C 1
ATOM 4479 O O . VAL B 1 252 ? 52.205 20.983 48.804 1.00 17.47 252 VAL B O 1
ATOM 4486 N N . LEU B 1 253 ? 52.465 22.364 47.034 1.00 16.44 253 LEU B N 1
ATOM 4487 C CA . LEU B 1 253 ? 52.900 23.520 47.837 1.00 15.44 253 LEU B CA 1
ATOM 4488 C C . LEU B 1 253 ? 51.738 24.336 48.377 1.00 18.75 253 LEU B C 1
ATOM 4489 O O . LEU B 1 253 ? 51.935 25.292 49.125 1.00 20.63 253 LEU B O 1
ATOM 4494 N N . GLY B 1 254 ? 50.506 23.976 48.026 1.00 19.22 254 GLY B N 1
ATOM 4495 C CA . GLY B 1 254 ? 49.363 24.763 48.417 1.00 19.62 254 GLY B CA 1
ATOM 4496 C C . GLY B 1 254 ? 49.047 25.899 47.450 1.00 19.85 254 GLY B C 1
ATOM 4497 O O . GLY B 1 254 ? 48.180 26.720 47.741 1.00 22.84 254 GLY B O 1
ATOM 4498 N N . CYS B 1 255 ? 49.723 25.897 46.294 1.00 19.78 255 CYS B N 1
ATOM 4499 C CA . CYS B 1 255 ? 49.480 26.889 45.292 1.00 19.37 255 CYS B CA 1
ATOM 4500 C C . CYS B 1 255 ? 48.255 26.523 44.475 1.00 20.01 255 CYS B C 1
ATOM 4501 O O . CYS B 1 255 ? 47.964 25.364 44.277 1.00 23.81 255 CYS B O 1
ATOM 4504 N N . THR B 1 256 ? 47.536 27.527 44.024 1.00 23.69 256 THR B N 1
ATOM 4505 C CA . THR B 1 256 ? 46.355 27.251 43.203 1.00 24.48 256 THR B CA 1
ATOM 4506 C C . THR B 1 256 ? 46.188 28.205 42.076 1.00 25.27 256 THR B C 1
ATOM 4507 O O . THR B 1 256 ? 46.686 29.303 42.118 1.00 23.93 256 THR B O 1
ATOM 4511 N N . ASP B 1 257 ? 45.475 27.738 41.048 1.00 24.61 257 ASP B N 1
ATOM 4512 C CA . ASP B 1 257 ? 44.843 28.595 39.998 1.00 24.58 257 ASP B CA 1
ATOM 4513 C C . ASP B 1 257 ? 45.677 29.285 38.956 1.00 24.74 257 ASP B C 1
ATOM 4514 O O . ASP B 1 257 ? 45.259 29.325 37.807 1.00 25.93 257 ASP B O 1
ATOM 4519 N N . TRP B 1 258 ? 46.821 29.835 39.281 1.00 24.55 258 TRP B N 1
ATOM 4520 C CA . TRP B 1 258 ? 47.540 30.750 38.408 1.00 22.88 258 TRP B CA 1
ATOM 4521 C C . TRP B 1 258 ? 48.976 30.747 38.730 1.00 18.36 258 TRP B C 1
ATOM 4522 O O . TRP B 1 258 ? 49.317 31.046 39.862 1.00 20.66 258 TRP B O 1
ATOM 4533 N N . GLY B 1 259 ? 49.864 30.423 37.834 1.00 18.38 259 GLY B N 1
ATOM 4534 C CA . GLY B 1 259 ? 51.261 30.437 38.187 1.00 17.69 259 GLY B CA 1
ATOM 4535 C C . GLY B 1 259 ? 52.093 29.760 37.115 1.00 15.96 259 GLY B C 1
ATOM 4536 O O . GLY B 1 259 ? 51.601 29.487 35.994 1.00 17.44 259 GLY B O 1
ATOM 4537 N N . ARG B 1 260 ? 53.345 29.500 37.377 1.00 15.35 260 ARG B N 1
ATOM 4538 C CA . ARG B 1 260 ? 54.197 28.793 36.493 1.00 16.44 260 ARG B CA 1
ATOM 4539 C C . ARG B 1 260 ? 55.021 27.830 37.303 1.00 14.33 260 ARG B C 1
ATOM 4540 O O . ARG B 1 260 ? 55.381 28.182 38.465 1.00 16.54 260 ARG B O 1
ATOM 4548 N N . ALA B 1 261 ? 55.446 26.725 36.716 1.00 13.47 261 ALA B N 1
ATOM 4549 C CA . ALA B 1 261 ? 56.412 25.807 37.303 1.00 12.81 261 ALA B CA 1
ATOM 4550 C C . ALA B 1 261 ? 57.624 25.700 36.403 1.00 11.17 261 ALA B C 1
ATOM 4551 O O . ALA B 1 261 ? 57.420 25.470 35.165 1.00 14.25 261 ALA B O 1
ATOM 4553 N N . ASP B 1 262 ? 58.837 25.889 36.882 1.00 11.91 262 ASP B N 1
ATOM 4554 C CA . ASP B 1 262 ? 60.028 26.095 36.127 1.00 11.60 262 ASP B CA 1
ATOM 4555 C C . ASP B 1 262 ? 60.901 24.870 36.252 1.00 11.81 262 ASP B C 1
ATOM 4556 O O . ASP B 1 262 ? 61.114 24.404 37.409 1.00 12.09 262 ASP B O 1
ATOM 4561 N N . PHE B 1 263 ? 61.435 24.322 35.172 1.00 11.31 263 PHE B N 1
ATOM 4562 C CA . PHE B 1 263 ? 62.187 23.081 35.285 1.00 11.60 263 PHE B CA 1
ATOM 4563 C C . PHE B 1 263 ? 63.287 22.963 34.293 1.00 11.08 263 PHE B C 1
ATOM 4564 O O . PHE B 1 263 ? 63.152 23.529 33.150 1.00 12.34 263 PHE B O 1
ATOM 4572 N N . MET B 1 264 ? 64.302 22.164 34.546 1.00 11.46 264 MET B N 1
ATOM 4573 C CA . MET B 1 264 ? 65.349 21.811 33.660 1.00 11.98 264 MET B CA 1
ATOM 4574 C C . MET B 1 264 ? 65.276 20.338 33.297 1.00 11.31 264 MET B C 1
ATOM 4575 O O . MET B 1 264 ? 64.776 19.538 34.095 1.00 13.51 264 MET B O 1
ATOM 4580 N N . LEU B 1 265 ? 65.792 19.982 32.110 1.00 12.41 265 LEU B N 1
ATOM 4581 C CA . LEU B 1 265 ? 65.980 18.562 31.757 1.00 11.58 265 LEU B CA 1
ATOM 4582 C C . LEU B 1 265 ? 67.445 18.258 31.757 1.00 12.66 265 LEU B C 1
ATOM 4583 O O . LEU B 1 265 ? 68.243 19.033 31.325 1.00 15.76 265 LEU B O 1
ATOM 4592 N N . ASP B 1 266 ? 67.771 17.031 32.243 1.00 13.68 266 ASP B N 1
ATOM 4593 C CA . ASP B 1 266 ? 69.128 16.520 32.122 1.00 14.14 266 ASP B CA 1
ATOM 4594 C C . ASP B 1 266 ? 69.323 15.857 30.736 1.00 16.43 266 ASP B C 1
ATOM 4595 O O . ASP B 1 266 ? 68.392 15.859 29.901 1.00 17.23 266 ASP B O 1
ATOM 4600 N N . ALA B 1 267 ? 70.519 15.337 30.511 1.00 18.16 267 ALA B N 1
ATOM 4601 C CA . ALA B 1 267 ? 70.863 14.694 29.263 1.00 19.46 267 ALA B CA 1
ATOM 4602 C C . ALA B 1 267 ? 70.044 13.471 28.962 1.00 16.83 267 ALA B C 1
ATOM 4603 O O . ALA B 1 267 ? 70.044 13.023 27.791 1.00 22.18 267 ALA B O 1
ATOM 4605 N N . ALA B 1 268 ? 69.393 12.851 29.913 1.00 17.99 268 ALA B N 1
ATOM 4606 C CA . ALA B 1 268 ? 68.534 11.697 29.706 1.00 18.68 268 ALA B CA 1
ATOM 4607 C C . ALA B 1 268 ? 67.097 12.062 29.552 1.00 17.06 268 ALA B C 1
ATOM 4608 O O . ALA B 1 268 ? 66.232 11.206 29.506 1.00 20.15 268 ALA B O 1
ATOM 4610 N N . GLY B 1 269 ? 66.822 13.390 29.591 1.00 15.79 269 GLY B N 1
ATOM 4611 C CA . GLY B 1 269 ? 65.462 13.842 29.464 1.00 17.34 269 GLY B CA 1
ATOM 4612 C C . GLY B 1 269 ? 64.620 13.855 30.745 1.00 16.54 269 GLY B C 1
ATOM 4613 O O . GLY B 1 269 ? 63.396 13.980 30.716 1.00 19.48 269 GLY B O 1
ATOM 4614 N N . ASN B 1 270 ? 65.279 13.690 31.913 1.00 14.96 270 ASN B N 1
ATOM 4615 C CA . ASN B 1 270 ? 64.546 13.743 33.190 1.00 14.69 270 ASN B CA 1
ATOM 4616 C C . ASN B 1 270 ? 64.350 15.208 33.606 1.00 12.49 270 ASN B C 1
ATOM 4617 O O . ASN B 1 270 ? 65.284 15.975 33.479 1.00 12.94 270 ASN B O 1
ATOM 4622 N N . PRO B 1 271 ? 63.191 15.513 34.154 1.00 12.45 271 PRO B N 1
ATOM 4623 C CA . PRO B 1 271 ? 62.924 16.909 34.586 1.00 12.21 271 PRO B CA 1
ATOM 4624 C C . PRO B 1 271 ? 63.325 17.115 36.051 1.00 12.50 271 PRO B C 1
ATOM 4625 O O . PRO B 1 271 ? 63.247 16.208 36.916 1.00 13.21 271 PRO B O 1
ATOM 4629 N N . TYR B 1 272 ? 63.700 18.352 36.356 1.00 11.33 272 TYR B N 1
ATOM 4630 C CA . TYR B 1 272 ? 64.051 18.770 37.758 1.00 11.33 272 TYR B CA 1
ATOM 4631 C C . TYR B 1 272 ? 63.469 20.157 37.949 1.00 10.18 272 TYR B C 1
ATOM 4632 O O . TYR B 1 272 ? 63.864 21.118 37.228 1.00 11.68 272 TYR B O 1
ATOM 4641 N N . PHE B 1 273 ? 62.532 20.267 38.884 1.00 10.43 273 PHE B N 1
ATOM 4642 C CA . PHE B 1 273 ? 61.864 21.545 39.123 1.00 10.42 273 PHE B CA 1
ATOM 4643 C C . PHE B 1 273 ? 62.733 22.456 39.968 1.00 9.18 273 PHE B C 1
ATOM 4644 O O . PHE B 1 273 ? 63.364 22.020 40.944 1.00 10.74 273 PHE B O 1
ATOM 4652 N N . LEU B 1 274 ? 62.806 23.713 39.569 1.00 9.84 274 LEU B N 1
ATOM 4653 C CA . LEU B 1 274 ? 63.596 24.725 40.255 1.00 10.30 274 LEU B CA 1
ATOM 4654 C C . LEU B 1 274 ? 62.769 25.558 41.192 1.00 10.58 274 LEU B C 1
ATOM 4655 O O . LEU B 1 274 ? 63.239 25.864 42.327 1.00 11.56 274 LEU B O 1
ATOM 4660 N N . GLU B 1 275 ? 61.622 26.011 40.814 1.00 10.61 275 GLU B N 1
ATOM 4661 C CA . GLU B 1 275 ? 60.748 26.853 41.620 1.00 10.38 275 GLU B CA 1
ATOM 4662 C C . GLU B 1 275 ? 59.391 26.971 40.982 1.00 11.82 275 GLU B C 1
ATOM 4663 O O . GLU B 1 275 ? 59.250 26.567 39.779 1.00 12.32 275 GLU B O 1
ATOM 4674 N N . VAL B 1 276 ? 58.429 27.515 41.664 1.00 13.15 276 VAL B N 1
ATOM 4675 C CA . VAL B 1 276 ? 57.205 28.001 41.118 1.00 14.47 276 VAL B CA 1
ATOM 4676 C C . VAL B 1 276 ? 57.183 29.488 41.155 1.00 14.62 276 VAL B C 1
ATOM 4677 O O . VAL B 1 276 ? 57.925 30.154 41.890 1.00 19.40 276 VAL B O 1
ATOM 4681 N N . ASN B 1 277 ? 56.273 30.038 40.341 1.00 13.67 277 ASN B N 1
ATOM 4682 C CA . ASN B 1 277 ? 56.012 31.466 40.284 1.00 14.41 277 ASN B CA 1
ATOM 4683 C C . ASN B 1 277 ? 54.552 31.625 40.545 1.00 14.07 277 ASN B C 1
ATOM 4684 O O . ASN B 1 277 ? 53.749 31.080 39.801 1.00 16.89 277 ASN B O 1
ATOM 4689 N N . THR B 1 278 ? 54.161 32.320 41.611 1.00 16.49 278 THR B N 1
ATOM 4690 C CA . THR B 1 278 ? 52.812 32.471 42.007 1.00 18.54 278 THR B CA 1
ATOM 4691 C C . THR B 1 278 ? 52.209 33.810 41.591 1.00 19.25 278 THR B C 1
ATOM 4692 O O . THR B 1 278 ? 51.064 34.054 41.949 1.00 21.16 278 THR B O 1
ATOM 4696 N N . ALA B 1 279 ? 52.968 34.637 40.849 1.00 18.22 279 ALA B N 1
ATOM 4697 C CA . ALA B 1 279 ? 52.433 35.925 40.295 1.00 19.47 279 ALA B CA 1
ATOM 4698 C C . ALA B 1 279 ? 53.031 36.268 38.935 1.00 20.07 279 ALA B C 1
ATOM 4699 O O . ALA B 1 279 ? 53.845 37.167 38.819 1.00 22.99 279 ALA B O 1
ATOM 4701 N N . PRO B 1 280 ? 52.717 35.436 37.922 1.00 21.78 280 PRO B N 1
ATOM 4702 C CA . PRO B 1 280 ? 53.375 35.637 36.656 1.00 19.76 280 PRO B CA 1
ATOM 4703 C C . PRO B 1 280 ? 53.194 37.036 36.070 1.00 22.27 280 PRO B C 1
ATOM 4704 O O . PRO B 1 280 ? 52.139 37.626 36.198 1.00 23.47 280 PRO B O 1
ATOM 4708 N N . GLY B 1 281 ? 54.250 37.501 35.415 1.00 27.57 281 GLY B N 1
ATOM 4709 C CA . GLY B 1 281 ? 54.235 38.734 34.634 1.00 30.42 281 GLY B CA 1
ATOM 4710 C C . GLY B 1 281 ? 53.276 38.649 33.494 1.00 32.36 281 GLY B C 1
ATOM 4711 O O . GLY B 1 281 ? 52.964 37.564 32.905 1.00 33.14 281 GLY B O 1
ATOM 4712 N N . MET B 1 282 ? 52.808 39.819 33.093 1.00 32.76 282 MET B N 1
ATOM 4713 C CA . MET B 1 282 ? 51.828 39.898 32.081 1.00 36.14 282 MET B CA 1
ATOM 4714 C C . MET B 1 282 ? 52.172 41.070 31.197 1.00 32.26 282 MET B C 1
ATOM 4715 O O . MET B 1 282 ? 51.332 41.662 30.635 1.00 44.37 282 MET B O 1
ATOM 4720 N N . THR B 1 283 ? 53.487 41.312 31.050 1.00 36.19 283 THR B N 1
ATOM 4721 C CA . THR B 1 283 ? 54.003 42.361 30.195 1.00 37.52 283 THR B CA 1
ATOM 4722 C C . THR B 1 283 ? 53.833 41.766 28.796 1.00 48.75 283 THR B C 1
ATOM 4723 O O . THR B 1 283 ? 53.629 40.564 28.616 1.00 57.16 283 THR B O 1
ATOM 4727 N N . ASP B 1 284 ? 53.819 42.605 27.766 1.00 47.58 284 ASP B N 1
ATOM 4728 C CA . ASP B 1 284 ? 53.540 42.090 26.378 1.00 47.02 284 ASP B CA 1
ATOM 4729 C C . ASP B 1 284 ? 54.620 41.038 26.038 1.00 55.80 284 ASP B C 1
ATOM 4730 O O . ASP B 1 284 ? 54.395 40.163 25.221 1.00 61.09 284 ASP B O 1
ATOM 4735 N N . HIS B 1 285 ? 55.745 41.107 26.761 1.00 47.87 285 HIS B N 1
ATOM 4736 C CA . HIS B 1 285 ? 56.838 40.169 26.687 1.00 48.02 285 HIS B CA 1
ATOM 4737 C C . HIS B 1 285 ? 56.654 38.831 27.439 1.00 50.46 285 HIS B C 1
ATOM 4738 O O . HIS B 1 285 ? 57.445 37.943 27.248 1.00 57.39 285 HIS B O 1
ATOM 4745 N N . SER B 1 286 ? 55.684 38.711 28.321 1.00 39.47 286 SER B N 1
ATOM 4746 C CA . SER B 1 286 ? 55.793 37.694 29.356 1.00 31.01 286 SER B CA 1
ATOM 4747 C C . SER B 1 286 ? 55.260 36.336 28.857 1.00 30.76 286 SER B C 1
ATOM 4748 O O . SER B 1 286 ? 54.601 36.211 27.814 1.00 33.95 286 SER B O 1
ATOM 4753 N N . LEU B 1 287 ? 55.515 35.314 29.648 1.00 26.14 287 LEU B N 1
ATOM 4754 C CA . LEU B 1 287 ? 55.328 33.939 29.158 1.00 22.40 287 LEU B CA 1
ATOM 4755 C C . LEU B 1 287 ? 53.938 33.453 29.108 1.00 20.27 287 LEU B C 1
ATOM 4756 O O . LEU B 1 287 ? 53.580 32.851 28.099 1.00 20.46 287 LEU B O 1
ATOM 4761 N N . PRO B 1 288 ? 53.103 33.726 30.081 1.00 19.75 288 PRO B N 1
ATOM 4762 C CA . PRO B 1 288 ? 51.746 33.184 29.913 1.00 19.17 288 PRO B CA 1
ATOM 4763 C C . PRO B 1 288 ? 51.016 33.660 28.652 1.00 22.76 288 PRO B C 1
ATOM 4764 O O . PRO B 1 288 ? 50.369 32.840 28.008 1.00 23.88 288 PRO B O 1
ATOM 4768 N N . PRO B 1 289 ? 51.112 34.995 28.315 1.00 22.44 289 PRO B N 1
ATOM 4769 C CA . PRO B 1 289 ? 50.461 35.378 27.051 1.00 22.56 289 PRO B CA 1
ATOM 4770 C C . PRO B 1 289 ? 50.956 34.607 25.828 1.00 26.32 289 PRO B C 1
ATOM 4771 O O . PRO B 1 289 ? 50.199 34.398 24.895 1.00 31.38 289 PRO B O 1
ATOM 4775 N N . LYS B 1 290 ? 52.260 34.346 25.772 1.00 24.90 290 LYS B N 1
ATOM 4776 C CA . LYS B 1 290 ? 52.857 33.549 24.690 1.00 24.22 290 LYS B CA 1
ATOM 4777 C C . LYS B 1 290 ? 52.279 32.164 24.602 1.00 25.50 290 LYS B C 1
ATOM 4778 O O . LYS B 1 290 ? 51.869 31.692 23.519 1.00 25.50 290 LYS B O 1
ATOM 4784 N N . ALA B 1 291 ? 52.223 31.495 25.735 1.00 23.63 291 ALA B N 1
ATOM 4785 C CA . ALA B 1 291 ? 51.659 30.132 25.751 1.00 22.59 291 ALA B CA 1
ATOM 4786 C C . ALA B 1 291 ? 50.189 30.160 25.376 1.00 25.34 291 ALA B C 1
ATOM 4787 O O . ALA B 1 291 ? 49.708 29.289 24.558 1.00 29.09 291 ALA B O 1
ATOM 4789 N N . ALA B 1 292 ? 49.461 31.156 25.839 1.00 25.20 292 ALA B N 1
ATOM 4790 C CA . ALA B 1 292 ? 48.062 31.298 25.513 1.00 25.29 292 ALA B CA 1
ATOM 4791 C C . ALA B 1 292 ? 47.799 31.583 24.025 1.00 27.40 292 ALA B C 1
ATOM 4792 O O . ALA B 1 292 ? 46.949 30.911 23.412 1.00 32.77 292 ALA B O 1
ATOM 4794 N N . ARG B 1 293 ? 48.617 32.460 23.468 1.00 25.30 293 ARG B N 1
ATOM 4795 C CA . ARG B 1 293 ? 48.484 32.888 22.040 1.00 24.88 293 ARG B CA 1
ATOM 4796 C C . ARG B 1 293 ? 48.767 31.657 21.145 1.00 29.58 293 ARG B C 1
ATOM 4797 O O . ARG B 1 293 ? 48.117 31.459 20.068 1.00 37.59 293 ARG B O 1
ATOM 4805 N N . ALA B 1 294 ? 49.664 30.750 21.598 1.00 31.54 294 ALA B N 1
ATOM 4806 C CA . ALA B 1 294 ? 49.952 29.522 20.805 1.00 32.48 294 ALA B CA 1
ATOM 4807 C C . ALA B 1 294 ? 48.756 28.571 20.727 1.00 33.27 294 ALA B C 1
ATOM 4808 O O . ALA B 1 294 ? 48.738 27.729 19.812 1.00 86.66 294 ALA B O 1
ATOM 4810 N N . VAL B 1 295 ? 47.764 28.686 21.588 1.00 34.27 295 VAL B N 1
ATOM 4811 C CA . VAL B 1 295 ? 46.556 27.831 21.547 1.00 37.07 295 VAL B CA 1
ATOM 4812 C C . VAL B 1 295 ? 45.311 28.681 21.278 1.00 45.15 295 VAL B C 1
ATOM 4813 O O . VAL B 1 295 ? 44.179 28.268 21.605 1.00 62.57 295 VAL B O 1
ATOM 4817 N N . GLY B 1 296 ? 45.548 29.862 20.723 1.00 35.45 296 GLY B N 1
ATOM 4818 C CA . GLY B 1 296 ? 44.414 30.728 20.253 1.00 36.32 296 GLY B CA 1
ATOM 4819 C C . GLY B 1 296 ? 43.665 31.537 21.312 1.00 44.15 296 GLY B C 1
ATOM 4820 O O . GLY B 1 296 ? 42.561 31.993 21.085 1.00 88.80 296 GLY B O 1
ATOM 4821 N N . ILE B 1 297 ? 44.262 31.636 22.509 1.00 36.88 297 ILE B N 1
ATOM 4822 C CA . ILE B 1 297 ? 43.711 32.425 23.618 1.00 30.82 297 ILE B CA 1
ATOM 4823 C C . ILE B 1 297 ? 44.429 33.782 23.673 1.00 32.30 297 ILE B C 1
ATOM 4824 O O . ILE B 1 297 ? 45.642 33.885 23.895 1.00 29.28 297 ILE B O 1
ATOM 4829 N N . GLY B 1 298 ? 43.669 34.826 23.486 1.00 30.06 298 GLY B N 1
ATOM 4830 C CA . GLY B 1 298 ? 44.191 36.175 23.467 1.00 27.74 298 GLY B CA 1
ATOM 4831 C C . GLY B 1 298 ? 44.449 36.677 24.877 1.00 33.24 298 GLY B C 1
ATOM 4832 O O . GLY B 1 298 ? 44.002 36.071 25.868 1.00 32.11 298 GLY B O 1
ATOM 4833 N N . TYR B 1 299 ? 45.151 37.822 24.929 1.00 33.78 299 TYR B N 1
ATOM 4834 C CA . TYR B 1 299 ? 45.587 38.452 26.182 1.00 27.47 299 TYR B CA 1
ATOM 4835 C C . TYR B 1 299 ? 44.387 38.752 27.060 1.00 31.85 299 TYR B C 1
ATOM 4836 O O . TYR B 1 299 ? 44.353 38.364 28.284 1.00 39.28 299 TYR B O 1
ATOM 4845 N N . SER B 1 300 ? 43.389 39.425 26.529 1.00 33.71 300 SER B N 1
ATOM 4846 C CA . SER B 1 300 ? 42.255 39.798 27.378 1.00 29.48 300 SER B CA 1
ATOM 4847 C C . SER B 1 300 ? 41.517 38.582 27.871 1.00 32.50 300 SER B C 1
ATOM 4848 O O . SER B 1 300 ? 41.208 38.469 29.090 1.00 34.70 300 SER B O 1
ATOM 4851 N N . GLU B 1 301 ? 41.371 37.589 27.009 1.00 30.02 301 GLU B N 1
ATOM 4852 C CA . GLU B 1 301 ? 40.704 36.351 27.477 1.00 28.98 301 GLU B CA 1
ATOM 4853 C C . GLU B 1 301 ? 41.491 35.652 28.628 1.00 34.49 301 GLU B C 1
ATOM 4854 O O . GLU B 1 301 ? 40.905 35.059 29.515 1.00 29.02 301 GLU B O 1
ATOM 4860 N N . LEU B 1 302 ? 42.808 35.645 28.504 1.00 34.45 302 LEU B N 1
ATOM 4861 C CA . LEU B 1 302 ? 43.623 35.013 29.550 1.00 27.30 302 LEU B CA 1
ATOM 4862 C C . LEU B 1 302 ? 43.439 35.744 30.926 1.00 31.48 302 LEU B C 1
ATOM 4863 O O . LEU B 1 302 ? 43.208 35.074 31.938 1.00 29.42 302 LEU B O 1
ATOM 4868 N N . VAL B 1 303 ? 43.526 37.081 30.934 1.00 30.53 303 VAL B N 1
ATOM 4869 C CA . VAL B 1 303 ? 43.435 37.804 32.253 1.00 32.05 303 VAL B CA 1
ATOM 4870 C C . VAL B 1 303 ? 42.023 37.620 32.783 1.00 31.25 303 VAL B C 1
ATOM 4871 O O . VAL B 1 303 ? 41.840 37.513 34.002 1.00 36.18 303 VAL B O 1
ATOM 4875 N N . VAL B 1 304 ? 41.004 37.672 31.912 1.00 31.40 304 VAL B N 1
ATOM 4876 C CA . VAL B 1 304 ? 39.660 37.424 32.390 1.00 31.86 304 VAL B CA 1
ATOM 4877 C C . VAL B 1 304 ? 39.475 36.035 32.980 1.00 32.56 304 VAL B C 1
ATOM 4878 O O . VAL B 1 304 ? 38.803 35.874 34.010 1.00 36.33 304 VAL B O 1
ATOM 4882 N N . LYS B 1 305 ? 40.092 35.034 32.383 1.00 28.23 305 LYS B N 1
ATOM 4883 C CA . LYS B 1 305 ? 39.980 33.682 32.913 1.00 26.12 305 LYS B CA 1
ATOM 4884 C C . LYS B 1 305 ? 40.671 33.610 34.299 1.00 28.02 305 LYS B C 1
ATOM 4885 O O . LYS B 1 305 ? 40.154 32.977 35.210 1.00 28.19 305 LYS B O 1
ATOM 4891 N N . VAL B 1 306 ? 41.845 34.212 34.475 1.00 23.49 306 VAL B N 1
ATOM 4892 C CA . VAL B 1 306 ? 42.513 34.217 35.801 1.00 23.45 306 VAL B CA 1
ATOM 4893 C C . VAL B 1 306 ? 41.606 34.882 36.860 1.00 29.98 306 VAL B C 1
ATOM 4894 O O . VAL B 1 306 ? 41.393 34.337 37.944 1.00 32.69 306 VAL B O 1
ATOM 4898 N N . LEU B 1 307 ? 41.016 36.027 36.495 1.00 27.11 307 LEU B N 1
ATOM 4899 C CA . LEU B 1 307 ? 40.119 36.737 37.369 1.00 28.37 307 LEU B CA 1
ATOM 4900 C C . LEU B 1 307 ? 38.861 35.970 37.658 1.00 30.51 307 LEU B C 1
ATOM 4901 O O . LEU B 1 307 ? 38.343 36.029 38.780 1.00 36.78 307 LEU B O 1
ATOM 4906 N N . SER B 1 308 ? 38.367 35.192 36.689 1.00 34.72 308 SER B N 1
ATOM 4907 C CA . SER B 1 308 ? 37.134 34.380 36.885 1.00 34.97 308 SER B CA 1
ATOM 4908 C C . SER B 1 308 ? 37.227 33.374 38.052 1.00 39.44 308 SER B C 1
ATOM 4909 O O . SER B 1 308 ? 36.227 32.976 38.658 1.00 39.85 308 SER B O 1
ATOM 4912 N N . LEU B 1 309 ? 38.438 32.961 38.386 1.00 34.95 309 LEU B N 1
ATOM 4913 C CA . LEU B 1 309 ? 38.615 32.026 39.485 1.00 35.33 309 LEU B CA 1
ATOM 4914 C C . LEU B 1 309 ? 38.333 32.660 40.856 1.00 38.56 309 LEU B C 1
ATOM 4915 O O . LEU B 1 309 ? 38.193 31.952 41.841 1.00 40.16 309 LEU B O 1
ATOM 4920 N N . THR B 1 310 ? 38.279 33.992 40.907 1.00 37.72 310 THR B N 1
ATOM 4921 C CA . THR B 1 310 ? 37.902 34.707 42.140 1.00 38.78 310 THR B CA 1
ATOM 4922 C C . THR B 1 310 ? 36.396 34.880 42.284 1.00 39.98 310 THR B C 1
ATOM 4923 O O . THR B 1 310 ? 35.951 35.366 43.315 1.00 52.25 310 THR B O 1
ATOM 4927 N N . LEU B 1 311 ? 35.623 34.456 41.287 1.00 41.11 311 LEU B N 1
ATOM 4928 C CA . LEU B 1 311 ? 34.154 34.373 41.424 1.00 43.39 311 LEU B CA 1
ATOM 4929 C C . LEU B 1 311 ? 33.932 32.975 42.055 1.00 51.78 311 LEU B C 1
ATOM 4930 O O . LEU B 1 311 ? 34.618 32.032 41.707 1.00 58.32 311 LEU B O 1
ATOM 4935 N N . ASP B 1 312 ? 32.983 32.845 42.975 1.00 62.66 312 ASP B N 1
ATOM 4936 C CA . ASP B 1 312 ? 32.799 31.623 43.842 1.00 67.10 312 ASP B CA 1
ATOM 4937 C C . ASP B 1 312 ? 33.943 30.587 43.918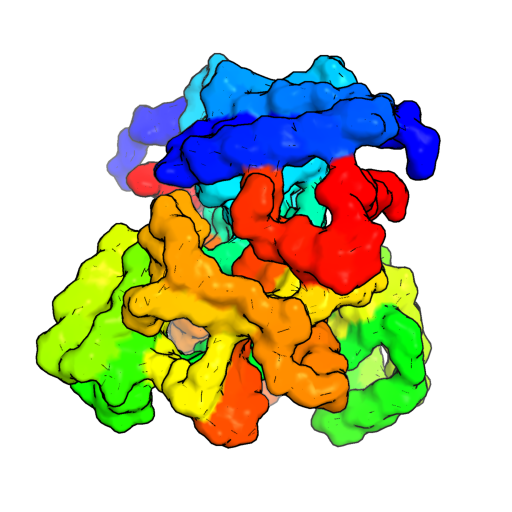 1.00 68.38 312 ASP B C 1
ATOM 4938 O O . ASP B 1 312 ? 33.992 29.610 43.165 1.00 86.14 312 ASP B O 1
#

Nearest PDB structures (foldseek):
  5nri-assembly1_A  TM=1.001E+00  e=2.014E-65  Burkholderia pseudomallei 1106a
  4egq-assembly5_B-3  TM=8.842E-01  e=6.236E-62  Burkholderia pseudomallei 1710b
  4egq-assembly5_C  TM=8.925E-01  e=4.862E-60  Burkholderia pseudomallei 1710b
  5bph-assembly2_B  TM=9.570E-01  e=1.078E-40  Yersinia pestis
  8evx-assembly1_B  TM=8.707E-01  e=2.922E-31  Pseudomonas aeruginosa PAO1

B-factor: mean 26.63, std 14.18, range [9.18, 210.28]

Radius of gyration: 25.03 Å; Cα contacts (8 Å, |Δi|>4): 1440; chains: 2; bounding box: 59×59×68 Å

InterPro domains:
  IPR000291 D-alanine--D-alanine ligase/VANA/B/C, conserved site [PS00843] (70-81)
  IPR000291 D-alanine--D-alanine ligase/VANA/B/C, conserved site [PS00844] (253-281)
  IPR005905 D-alanine--D-alanine ligase [MF_00047] (10-311)
  IPR005905 D-alanine--D-alanine ligase [PIRSF039102] (11-311)
  IPR005905 D-alanine--D-alanine ligase [TIGR01205] (11-309)
  IPR011095 D-alanine--D-alanine ligase, C-terminal [PF07478] (110-307)
  IPR011127 D-alanine--D-alanine ligase, N-terminal domain [PF01820] (64-93)
  IPR011761 ATP-grasp fold [PS50975] (108-308)
  IPR013815 ATP-grasp fold, subdomain 1 [G3DSA:3.30.1490.20] (119-187)
  IPR016185 Pre-ATP-grasp domain superfamily [SSF52440] (11-103)